Protein AF-A0A7W8NU45-F1 (afdb_monomer_lite)

Foldseek 3Di:
DDDDDDDDDDDDDDDDDDDDDDDDDDDDDDDDDDDDDDDDDDDDDDDDDDDPDDDDDDDDDDDDDDDDDDDDDDDDDDDDDDDPDDDDPDPDDVVVVVVPPPDDPDPPDDDPDDPDDDPPPPPDPDDDDDDDDDDDDPPDDPDPPPDPDPPPPDPDPQQPDLVNLVVLVVPLVCCVPQHLCVSCVVVVHHSVNVVVQADSSSDGDLLSVVVNCVVVVQDADDDALVNLVVLVVPVCCQVVLVWLSSSCVVNRHRSVNSVCAAPRSSDGDLVSVLRNCPVVPQADLDDDLVVLVVLVVPLVLQVVLVHLSSSSVVVRYRSVSSVQAAGRSSDGDLLSVLVNCVVVVQDADDPDLVNLVVLQVPLCQLVVLVWLSSSCVVRRHRSVRSVQAADRSSDGDPVVVVRNVVVVVVVVVVVPPD

Radius of gyration: 37.43 Å; chains: 1; bounding box: 98×94×105 Å

Sequence (418 aa):
MRLPPFSTLRYPGMACTPDQATSPSEEAFSSQISLAQNVQAVHSVPFIPFNMGGGEPWQFQPETRENPSDAFAGEWSAGFSTLAQRPPPPETPQVIRDALKGIPPSTFAQRPSSPETSSIIETALQGEQLLAMRKRSADHATNRMSMPPQAKLVKKSFIVGTDLLRKVEADPTLIQNIGLAEFARQEGVPKHSLREYVCTDGSLRKAGRDRIAEENGWRFAPIDADFLWKVKVNPELVRDADGLVDFAERENVKYETLRRYVTADGELRPAANDLLGKEDETLKTTVEDDLLREVKANPSLIPNAGGVAGFAIQRGYFYSVLNNYFNESGSLRKMARDRIAEKDGHRFAPVDTTFLRKVKANPGLVRDAGSLVRFAEKKNFKYATLRHYVNADGSLRPIGRNRITREDKTVTSEGSQV

Secondary structure (DSSP, 8-state):
-PPPPPPP-PPPPPP----------------------------PPPP----------------------S--------------PPPPPPPPPHHHHHHTTT--------PPPPP---S-SSSSS-----------------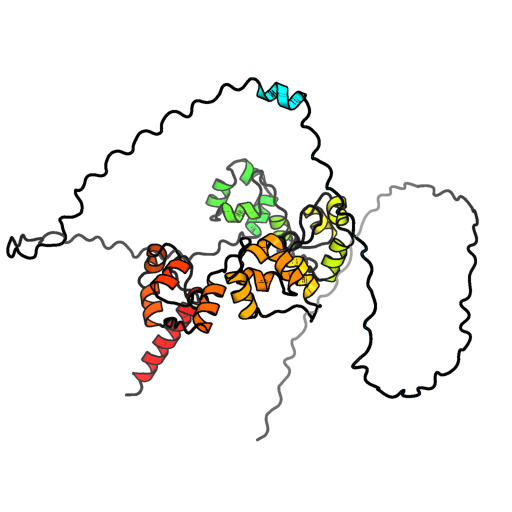----PPPPP----------HHHHHHHHH-THHHHHH-HHHHHHHTT--HHHHTTTB-TTSPBPHHHHHHHHHHTT--PBP--HHHHHHHHH-THHHHTTTSHHHHHHHTTB-HHHHTTTB-TTSPBPHHHHHHHGGG-TTSBSS--HHHHHHHHH-TTHHHHTTSHHHHHHHHTB-HHHHHTTB-TTSPBPHHHHHHHHHHTTPPPBP--HHHHHHHHH-THHHHHTSSHHHHHHHTTB-HHHHHHHB-TTSPBPHHHHHHHHHHHHHHHHHTT--

Structure (mmCIF, N/CA/C/O backbone):
data_AF-A0A7W8NU45-F1
#
_entry.id   AF-A0A7W8NU45-F1
#
loop_
_atom_site.group_PDB
_atom_site.id
_atom_site.type_symbol
_atom_site.label_atom_id
_atom_site.label_alt_id
_atom_site.label_comp_id
_atom_site.label_asym_id
_atom_site.label_entity_id
_atom_site.label_seq_id
_atom_site.pdbx_PDB_ins_code
_atom_site.Cartn_x
_atom_site.Cartn_y
_atom_site.Cartn_z
_atom_site.occupancy
_atom_site.B_iso_or_equiv
_atom_site.auth_seq_id
_atom_site.auth_comp_id
_atom_site.auth_asym_id
_atom_site.auth_atom_id
_atom_site.pdbx_PDB_model_num
ATOM 1 N N . MET A 1 1 ? -1.974 47.812 -27.713 1.00 48.28 1 MET A N 1
ATOM 2 C CA . MET A 1 1 ? -3.223 47.069 -27.438 1.00 48.28 1 MET A CA 1
ATOM 3 C C . MET A 1 1 ? -3.444 47.066 -25.933 1.00 48.28 1 MET A C 1
ATOM 5 O O . MET A 1 1 ? -2.620 46.514 -25.219 1.00 48.28 1 MET A O 1
ATOM 9 N N . ARG A 1 2 ? -4.455 47.801 -25.451 1.00 36.59 2 ARG A N 1
ATOM 10 C CA . ARG A 1 2 ? -4.790 47.948 -24.023 1.00 36.59 2 ARG A CA 1
ATOM 11 C C . ARG A 1 2 ? -5.829 46.890 -23.640 1.00 36.59 2 ARG A C 1
ATOM 13 O O . ARG A 1 2 ? -6.833 46.765 -24.334 1.00 36.59 2 ARG A O 1
ATOM 20 N N . LEU A 1 3 ? -5.575 46.156 -22.560 1.00 44.12 3 LEU A N 1
ATOM 21 C CA . LEU A 1 3 ? -6.531 45.234 -21.938 1.00 44.12 3 LEU A CA 1
ATOM 22 C C . LEU A 1 3 ? -7.543 46.016 -21.076 1.00 44.12 3 LEU A C 1
ATOM 24 O O . LEU A 1 3 ? -7.151 47.020 -20.474 1.00 44.12 3 LEU A O 1
ATOM 28 N N . PRO A 1 4 ? -8.813 45.581 -20.988 1.00 54.88 4 PRO A N 1
ATOM 29 C CA . PRO A 1 4 ? -9.800 46.196 -20.107 1.00 54.88 4 PRO A CA 1
ATOM 30 C C . PRO A 1 4 ? -9.705 45.659 -18.660 1.00 54.88 4 PRO A C 1
ATOM 32 O O . PRO A 1 4 ? -9.241 44.536 -18.450 1.00 54.88 4 PRO A O 1
ATOM 35 N N . PRO A 1 5 ? -10.150 46.442 -17.657 1.00 60.88 5 PRO A N 1
ATOM 36 C CA . PRO A 1 5 ? -10.135 46.046 -16.252 1.00 60.88 5 PRO A CA 1
ATOM 37 C C . PRO A 1 5 ? -11.330 45.156 -15.871 1.00 60.88 5 PRO A C 1
ATOM 39 O O . PRO A 1 5 ? -12.442 45.317 -16.373 1.00 60.88 5 PRO A O 1
ATOM 42 N N . PHE A 1 6 ? -11.084 44.235 -14.939 1.00 50.38 6 PHE A N 1
ATOM 43 C CA . PHE A 1 6 ? -12.075 43.339 -14.345 1.00 50.38 6 PHE A CA 1
ATOM 44 C C . PHE A 1 6 ? -13.055 44.098 -13.439 1.00 50.38 6 PHE A C 1
ATOM 46 O O . PHE A 1 6 ? -12.646 44.830 -12.539 1.00 50.38 6 PHE A O 1
ATOM 53 N N . SER A 1 7 ? -14.354 43.881 -13.654 1.00 46.81 7 SER A N 1
ATOM 54 C CA . SER A 1 7 ? -15.429 44.345 -12.774 1.00 46.81 7 SER A CA 1
ATOM 55 C C . SER A 1 7 ? -15.632 43.383 -11.600 1.00 46.81 7 SER A C 1
ATOM 57 O O . SER A 1 7 ? -15.796 42.178 -11.781 1.00 46.81 7 SER A O 1
ATOM 59 N N . THR A 1 8 ? -15.645 43.935 -10.391 1.00 44.69 8 THR A N 1
ATOM 60 C CA . THR A 1 8 ? -15.967 43.274 -9.124 1.00 44.69 8 THR A CA 1
ATOM 61 C C . THR A 1 8 ? -17.478 43.063 -8.990 1.00 44.69 8 THR A C 1
ATOM 63 O O . THR A 1 8 ? -18.251 44.019 -8.943 1.00 44.69 8 THR A O 1
ATOM 66 N N . LEU A 1 9 ? -17.908 41.803 -8.892 1.00 43.62 9 LEU A N 1
ATOM 67 C CA . LEU A 1 9 ? -19.278 41.420 -8.542 1.00 43.62 9 LEU A CA 1
ATOM 68 C C . LEU A 1 9 ? -19.479 41.528 -7.021 1.00 43.62 9 LEU A C 1
ATOM 70 O O . LEU A 1 9 ? -18.874 40.784 -6.251 1.00 43.62 9 LEU A O 1
ATOM 74 N N . ARG A 1 10 ? -20.338 42.464 -6.598 1.00 37.09 10 ARG A N 1
ATOM 75 C CA . ARG A 1 10 ? -20.897 42.548 -5.239 1.00 37.09 10 ARG A CA 1
ATOM 76 C C . ARG A 1 10 ? -22.027 41.525 -5.087 1.00 37.09 10 ARG A C 1
ATOM 78 O O . ARG A 1 10 ? -22.964 41.542 -5.878 1.00 37.09 10 ARG A O 1
ATOM 85 N N . TYR A 1 11 ? -21.973 40.705 -4.040 1.00 43.66 11 TYR A N 1
ATOM 86 C CA . TYR A 1 11 ? -23.124 39.947 -3.540 1.00 43.66 11 TYR A CA 1
ATOM 87 C C . TYR A 1 11 ? -23.875 40.779 -2.482 1.00 43.66 11 TYR A C 1
ATOM 89 O O . TYR A 1 11 ? -23.217 41.371 -1.623 1.00 43.66 11 TYR A O 1
ATOM 97 N N . PRO A 1 12 ? -25.219 40.854 -2.514 1.00 52.62 12 PRO A N 1
ATOM 98 C CA . PRO A 1 12 ? -26.004 41.497 -1.466 1.00 52.62 12 PRO A CA 1
ATOM 99 C C . PRO A 1 12 ? -26.218 40.559 -0.268 1.00 52.62 12 PRO A C 1
ATOM 101 O O . PRO A 1 12 ? -26.370 39.347 -0.420 1.00 52.62 12 PRO A O 1
ATOM 104 N N . GLY A 1 13 ? -26.194 41.153 0.926 1.00 34.06 13 GLY A N 1
ATOM 105 C CA . GLY A 1 13 ? -26.245 40.477 2.217 1.00 34.06 13 GLY A CA 1
ATOM 106 C C . GLY A 1 13 ? -27.619 39.934 2.610 1.00 34.06 13 GLY A C 1
ATOM 107 O O . GLY A 1 13 ? -28.658 40.467 2.226 1.00 34.06 13 GLY A O 1
ATOM 108 N N . MET A 1 14 ? -27.589 38.893 3.442 1.00 41.66 14 MET A N 1
ATOM 109 C CA . MET A 1 14 ? -28.716 38.467 4.263 1.00 41.66 14 MET A CA 1
ATOM 110 C C . MET A 1 14 ? -28.498 38.970 5.690 1.00 41.66 14 MET A C 1
ATOM 112 O O . MET A 1 14 ? -27.493 38.655 6.325 1.00 41.66 14 MET A O 1
ATOM 116 N N . ALA A 1 15 ? -29.442 39.780 6.159 1.00 36.62 15 ALA A N 1
ATOM 117 C CA . ALA A 1 15 ? -29.575 40.189 7.546 1.00 36.62 15 ALA A CA 1
ATOM 118 C C . ALA A 1 15 ? -30.437 39.154 8.285 1.00 36.62 15 ALA A C 1
ATOM 120 O O . ALA A 1 15 ? -31.536 38.844 7.829 1.00 36.62 15 ALA A O 1
ATOM 121 N N . CYS A 1 16 ? -29.956 38.656 9.425 1.00 39.44 16 CYS A N 1
ATOM 122 C CA . CYS A 1 16 ? -30.780 37.967 10.415 1.00 39.44 16 CYS A CA 1
ATOM 123 C C . CYS A 1 16 ? -30.910 38.876 11.641 1.00 39.44 16 CYS A C 1
ATOM 125 O O . CYS A 1 16 ? -29.912 39.294 12.227 1.00 39.44 16 CYS A O 1
ATOM 127 N N . THR A 1 17 ? -32.150 39.197 11.989 1.00 44.72 17 THR A N 1
ATOM 128 C CA . THR A 1 17 ? -32.566 39.888 13.213 1.00 44.72 17 THR A CA 1
ATOM 129 C C . THR A 1 17 ? -32.476 38.954 14.428 1.00 44.72 17 THR A C 1
ATOM 131 O O . THR A 1 17 ? -32.758 37.764 14.279 1.00 44.72 17 THR A O 1
ATOM 134 N N . PRO A 1 18 ? -32.136 39.458 15.629 1.00 48.19 18 PRO A N 1
ATOM 135 C CA . PRO A 1 18 ? -32.276 38.717 16.876 1.00 48.19 18 PRO A CA 1
ATOM 136 C C . PRO A 1 18 ? -33.656 38.986 17.486 1.00 48.19 18 PRO A C 1
ATOM 138 O O . PRO A 1 18 ? -34.088 40.137 17.517 1.00 48.19 18 PRO A O 1
ATOM 141 N N . ASP A 1 19 ? -34.317 37.954 18.008 1.00 41.25 19 ASP A N 1
ATOM 142 C CA . ASP A 1 19 ? -35.493 38.143 18.856 1.00 41.25 19 ASP A CA 1
ATOM 143 C C . ASP A 1 19 ? -35.374 37.371 20.171 1.00 41.25 19 ASP A C 1
ATOM 145 O O . ASP A 1 19 ? -34.700 36.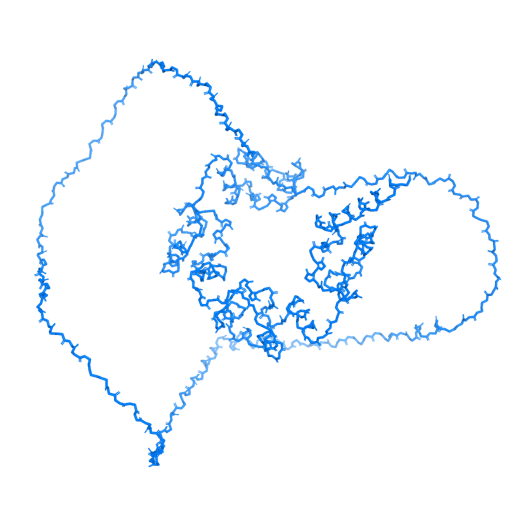342 20.270 1.00 41.25 19 ASP A O 1
ATOM 149 N N . GLN A 1 20 ? -35.954 37.986 21.195 1.00 38.53 20 GLN A N 1
ATOM 150 C CA . GLN A 1 20 ? -35.661 37.827 22.612 1.00 38.53 20 GLN A CA 1
ATOM 151 C C . GLN A 1 20 ? -36.369 36.648 23.304 1.00 38.53 20 GLN A C 1
ATOM 153 O O . GLN A 1 20 ? -37.479 36.266 22.962 1.00 38.53 20 GLN A O 1
ATOM 158 N N . ALA A 1 21 ? -35.702 36.193 24.372 1.00 41.22 21 ALA A N 1
ATOM 159 C CA . ALA A 1 21 ? -36.207 35.855 25.710 1.00 41.22 21 ALA A CA 1
ATOM 160 C C . ALA A 1 21 ? -37.445 34.957 25.888 1.00 41.22 21 ALA A C 1
ATOM 162 O O . ALA A 1 21 ? -38.572 35.370 25.641 1.00 41.22 21 ALA A O 1
ATOM 163 N N . THR A 1 22 ? -37.254 33.848 26.618 1.00 39.25 22 THR A N 1
ATOM 164 C CA . THR A 1 22 ? -38.053 33.548 27.826 1.00 39.25 22 THR A CA 1
ATOM 165 C C . THR A 1 22 ? -37.292 32.578 28.749 1.00 39.25 22 THR A C 1
ATOM 167 O O . THR A 1 22 ? -36.943 31.475 28.336 1.00 39.25 22 THR A O 1
ATOM 170 N N . SER A 1 23 ? -37.034 32.992 29.994 1.00 42.19 23 SER A N 1
ATOM 171 C CA . SER A 1 23 ? -36.731 32.111 31.144 1.00 42.19 23 SER A CA 1
ATOM 172 C C . SER A 1 23 ? -38.048 31.559 31.722 1.00 42.19 23 SER A C 1
ATOM 174 O O . SER A 1 23 ? -39.087 32.181 31.482 1.00 42.19 23 SER A O 1
ATOM 176 N N . PRO A 1 24 ? -38.058 30.467 32.518 1.00 57.38 24 PRO A N 1
ATOM 177 C CA . PRO A 1 24 ? -37.909 30.645 33.975 1.00 57.38 24 PRO A CA 1
ATOM 178 C C . PRO A 1 24 ? -37.302 29.456 34.767 1.00 57.38 24 PRO A C 1
ATOM 180 O O . PRO A 1 24 ? -37.051 28.381 34.226 1.00 57.38 24 PRO A O 1
ATOM 183 N N . SER A 1 25 ? -37.175 29.701 36.085 1.00 36.50 25 SER A N 1
ATOM 184 C CA . SER A 1 25 ? -37.058 28.791 37.254 1.00 36.50 25 SER A CA 1
ATOM 185 C C . SER A 1 25 ? -35.743 28.013 37.401 1.00 36.50 25 SER A C 1
ATOM 187 O O . SER A 1 25 ? -35.477 27.095 36.638 1.00 36.50 25 SER A O 1
ATOM 189 N N . GLU A 1 26 ? -34.799 28.412 38.265 1.00 41.06 26 GLU A N 1
ATOM 190 C CA . GLU A 1 26 ? -34.818 28.363 39.749 1.00 41.06 26 GLU A CA 1
ATOM 191 C C . GLU A 1 26 ? -35.263 27.011 40.316 1.00 41.06 26 GLU A C 1
ATOM 193 O O . GLU A 1 26 ? -36.438 26.825 40.597 1.00 41.06 26 GLU A O 1
ATOM 198 N N . GLU A 1 27 ? -34.301 26.124 40.582 1.00 40.44 27 GLU A N 1
ATOM 199 C CA . GLU A 1 27 ? -34.315 25.286 41.783 1.00 40.44 27 GLU A CA 1
ATOM 200 C C . GLU A 1 27 ? -32.888 25.144 42.326 1.00 40.44 27 GLU A C 1
ATOM 202 O O . GLU A 1 27 ? -31.924 24.860 41.612 1.00 40.44 27 GLU A O 1
ATOM 207 N N . ALA A 1 28 ? -32.770 25.439 43.614 1.00 48.16 28 ALA A N 1
ATOM 208 C CA . ALA A 1 28 ? -31.546 25.491 44.381 1.00 48.16 28 ALA A CA 1
ATOM 209 C C . ALA A 1 28 ? -31.158 24.100 44.889 1.00 48.16 28 ALA A C 1
ATOM 211 O O . ALA A 1 28 ? -31.977 23.443 45.517 1.00 48.16 28 ALA A O 1
ATOM 212 N N . PHE A 1 29 ? -29.885 23.721 44.765 1.00 41.38 29 PHE A N 1
ATOM 213 C CA . PHE A 1 29 ? -29.253 22.831 45.739 1.00 41.38 29 PHE A CA 1
ATOM 214 C C . PHE A 1 29 ? -27.836 23.306 46.048 1.00 41.38 29 PHE A C 1
ATOM 216 O O . PHE A 1 29 ? -26.900 23.198 45.261 1.00 41.38 29 PHE A O 1
ATOM 223 N N . SER A 1 30 ? -27.736 23.879 47.243 1.00 43.19 30 SER A N 1
ATOM 224 C CA . SER A 1 30 ? -26.516 24.250 47.938 1.00 43.19 30 SER A CA 1
ATOM 225 C C . SER A 1 30 ? -25.817 22.985 48.435 1.00 43.19 30 SER A C 1
ATOM 227 O O . SER A 1 30 ? -26.434 22.136 49.078 1.00 43.19 30 SER A O 1
ATOM 229 N N . SER A 1 31 ? -24.522 22.851 48.168 1.00 41.47 31 SER A N 1
ATOM 230 C CA . SER A 1 31 ? -23.644 21.958 48.922 1.00 41.47 31 SER A CA 1
ATOM 231 C C . SER A 1 31 ? -22.291 22.633 49.080 1.00 41.47 31 SER A C 1
ATOM 233 O O . SER A 1 31 ? -21.489 22.729 48.155 1.00 41.47 31 SER A O 1
ATOM 235 N N . GLN A 1 32 ? -22.102 23.159 50.287 1.00 44.09 32 GLN A N 1
ATOM 236 C CA . GLN A 1 32 ? -20.844 23.637 50.831 1.00 44.09 32 GLN A CA 1
ATOM 237 C C . GLN A 1 32 ? -19.823 22.494 50.846 1.00 44.09 32 GLN A C 1
ATOM 239 O O . GLN A 1 32 ? -20.081 21.443 51.429 1.00 44.09 32 GLN A O 1
ATOM 244 N N . ILE A 1 33 ? -18.638 22.729 50.285 1.00 40.97 33 ILE A N 1
ATOM 245 C CA . ILE A 1 33 ? -17.432 21.983 50.648 1.00 40.97 33 ILE A CA 1
ATOM 246 C C . ILE A 1 33 ? -16.425 22.998 51.178 1.00 40.97 33 ILE A C 1
ATOM 248 O O . ILE A 1 33 ? -15.961 23.889 50.469 1.00 40.97 33 ILE A O 1
ATOM 252 N N . SER A 1 34 ? -16.153 22.866 52.471 1.00 42.12 34 SER A N 1
ATOM 253 C CA . SER A 1 34 ? -15.184 23.628 53.245 1.00 42.12 34 SER A CA 1
ATOM 254 C C . SER A 1 34 ? -13.765 23.392 52.727 1.00 42.12 34 SER A C 1
ATOM 256 O O . SER A 1 34 ? -13.286 22.260 52.749 1.00 42.12 34 SER A O 1
ATOM 258 N N . LEU A 1 35 ? -13.064 24.459 52.334 1.00 38.31 35 LEU A N 1
ATOM 259 C CA . LEU A 1 35 ? -11.616 24.429 52.139 1.00 38.31 35 LEU A CA 1
ATOM 260 C C . LEU A 1 35 ? -10.954 25.052 53.372 1.00 38.31 35 LEU A C 1
ATOM 262 O O . LEU A 1 35 ? -10.931 26.271 53.542 1.00 38.31 35 LEU A O 1
ATOM 266 N N . ALA A 1 36 ? -10.473 24.191 54.266 1.00 42.41 36 ALA A N 1
ATOM 267 C CA . ALA A 1 36 ? -9.673 24.600 55.406 1.00 42.41 36 ALA A CA 1
ATOM 268 C C . ALA A 1 36 ? -8.255 24.963 54.948 1.00 42.41 36 ALA A C 1
ATOM 270 O O . ALA A 1 36 ? -7.596 24.224 54.217 1.00 42.41 36 ALA A O 1
ATOM 271 N N . GLN A 1 37 ? -7.812 26.122 55.421 1.00 44.72 37 GLN A N 1
ATOM 272 C CA . GLN A 1 37 ? -6.437 26.592 55.410 1.00 44.72 37 GLN A CA 1
ATOM 273 C C . GLN A 1 37 ? -5.532 25.606 56.158 1.00 44.72 37 GLN A C 1
ATOM 275 O O . GLN A 1 37 ? -5.869 25.179 57.262 1.00 44.72 37 GLN A O 1
ATOM 280 N N . ASN A 1 38 ? -4.338 25.337 55.628 1.00 40.38 38 ASN A N 1
ATOM 281 C CA . ASN A 1 38 ? -3.194 25.119 56.502 1.00 40.38 38 ASN A CA 1
ATOM 282 C C . ASN A 1 38 ? -1.889 25.629 55.883 1.00 40.38 38 ASN A C 1
ATOM 284 O O . ASN A 1 38 ? -1.705 25.673 54.669 1.00 40.38 38 ASN A O 1
ATOM 288 N N . VAL A 1 39 ? -1.045 26.097 56.787 1.00 40.66 39 VAL A N 1
ATOM 289 C CA . VAL A 1 39 ? -0.001 27.107 56.656 1.00 40.66 39 VAL A CA 1
ATOM 290 C C . VAL A 1 39 ? 1.393 26.456 56.586 1.00 40.66 39 VAL A C 1
ATOM 292 O O . VAL A 1 39 ? 1.645 25.473 57.266 1.00 40.66 39 VAL A O 1
ATOM 295 N N . GLN A 1 40 ? 2.267 27.057 55.764 1.00 40.34 40 GLN A N 1
ATOM 296 C CA . GLN A 1 40 ? 3.745 27.169 55.817 1.00 40.34 40 GLN A CA 1
ATOM 297 C C . GLN A 1 40 ? 4.657 25.968 56.165 1.00 40.34 40 GLN A C 1
ATOM 299 O O . GLN A 1 40 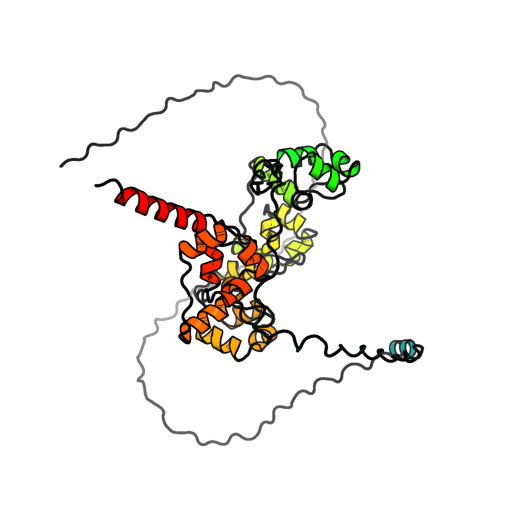? 4.648 25.458 57.277 1.00 40.34 40 GLN A O 1
ATOM 304 N N . ALA A 1 41 ? 5.637 25.733 55.279 1.00 36.72 41 ALA A N 1
ATOM 305 C CA . ALA A 1 41 ? 7.081 25.617 55.582 1.00 36.72 41 ALA A CA 1
ATOM 306 C C . ALA A 1 41 ? 7.864 25.714 54.247 1.00 36.72 41 ALA A C 1
ATOM 308 O O . ALA A 1 41 ? 7.753 24.842 53.396 1.00 36.72 41 ALA A O 1
ATOM 309 N N . VAL A 1 42 ? 8.373 26.888 53.855 1.00 45.06 42 VAL A N 1
ATOM 310 C CA . VAL A 1 42 ? 9.781 27.336 53.965 1.00 45.06 42 VAL A CA 1
ATOM 311 C C . VAL A 1 42 ? 10.825 26.269 53.598 1.00 45.06 42 VAL A C 1
ATOM 313 O O . VAL A 1 42 ? 11.245 25.511 54.459 1.00 45.06 42 VAL A O 1
ATOM 316 N N . HIS A 1 43 ? 11.336 26.311 52.362 1.00 42.34 43 HIS A N 1
ATOM 317 C CA . HIS A 1 43 ? 12.738 26.002 52.053 1.00 42.34 43 HIS A CA 1
ATOM 318 C C . HIS A 1 43 ? 13.222 26.888 50.897 1.00 42.34 43 HIS A C 1
ATOM 320 O O . HIS A 1 43 ? 12.769 26.779 49.760 1.00 42.34 43 HIS A O 1
ATOM 326 N N . SER A 1 44 ? 14.132 27.800 51.234 1.00 39.50 44 SER A N 1
ATOM 327 C CA . SER A 1 44 ? 14.851 28.687 50.324 1.00 39.50 44 SER A CA 1
ATOM 328 C C . SER A 1 44 ? 15.861 27.902 49.483 1.00 39.50 44 SER A C 1
ATOM 330 O O . SER A 1 44 ? 16.679 27.166 50.032 1.00 39.50 44 SER A O 1
ATOM 332 N N . VAL A 1 45 ? 15.847 28.107 48.166 1.00 48.62 45 VAL A N 1
ATOM 333 C CA . VAL A 1 45 ? 16.898 27.657 47.239 1.00 48.62 45 VAL A CA 1
ATOM 334 C C . VAL A 1 45 ? 17.799 28.860 46.925 1.00 48.62 45 VAL A C 1
ATOM 336 O O . VAL A 1 45 ? 17.268 29.938 46.647 1.00 48.62 45 VAL A O 1
ATOM 339 N N . PRO A 1 46 ? 19.137 28.734 46.986 1.00 48.28 46 PRO A N 1
ATOM 340 C CA . PRO A 1 46 ? 20.033 29.850 46.721 1.00 48.28 46 PRO A CA 1
ATOM 341 C C . PRO A 1 46 ? 20.088 30.181 45.225 1.00 48.28 46 PRO A C 1
ATOM 343 O O . PRO A 1 46 ? 20.296 29.321 44.371 1.00 48.28 46 PRO A O 1
ATOM 346 N N . PHE A 1 47 ? 19.928 31.467 44.935 1.00 44.31 47 PHE A N 1
ATOM 347 C CA . PHE A 1 47 ? 20.159 32.087 43.638 1.00 44.31 47 PHE A CA 1
ATOM 348 C C . PHE A 1 47 ? 21.672 32.208 43.399 1.00 44.31 47 PHE A C 1
ATOM 350 O O . PHE A 1 47 ? 22.365 32.885 44.157 1.00 44.31 47 PHE A O 1
ATOM 357 N N . ILE A 1 48 ? 22.187 31.547 42.359 1.00 47.44 48 ILE A N 1
ATOM 358 C CA . ILE A 1 48 ? 23.575 31.684 41.893 1.00 47.44 48 ILE A CA 1
ATOM 359 C C . ILE A 1 48 ? 23.568 32.664 40.709 1.00 47.44 48 ILE A C 1
ATOM 361 O O . ILE A 1 48 ? 23.050 32.308 39.649 1.00 47.44 48 ILE A O 1
ATOM 365 N N . PRO A 1 49 ? 24.114 33.887 40.837 1.00 51.91 49 PRO A N 1
ATOM 366 C CA . PRO A 1 49 ? 24.255 34.782 39.698 1.00 51.91 49 PRO A CA 1
ATOM 367 C C . PRO A 1 49 ? 25.411 34.323 38.799 1.00 51.91 49 PRO A C 1
ATOM 369 O O . PRO A 1 49 ? 26.555 34.202 39.238 1.00 51.91 49 PRO A O 1
ATOM 372 N N . PHE A 1 50 ? 25.109 34.092 37.520 1.00 42.41 50 PHE A N 1
ATOM 373 C CA . PHE A 1 50 ? 26.118 33.893 36.483 1.00 42.41 50 PHE A CA 1
ATOM 374 C C . PHE A 1 50 ? 26.802 35.230 36.173 1.00 42.41 50 PHE A C 1
ATOM 376 O O . PHE A 1 50 ? 26.180 36.180 35.699 1.00 42.41 50 PHE A O 1
ATOM 383 N N . ASN A 1 51 ? 28.095 35.287 36.476 1.00 48.19 51 ASN A N 1
ATOM 384 C CA . ASN A 1 51 ? 28.979 36.415 36.229 1.00 48.19 51 ASN A CA 1
ATOM 385 C C . ASN A 1 51 ? 29.482 36.357 34.774 1.00 48.19 51 ASN A C 1
ATOM 387 O O . ASN A 1 51 ? 30.276 35.484 34.431 1.00 48.19 51 ASN A O 1
ATOM 391 N N . MET A 1 52 ? 29.014 37.265 33.915 1.00 48.31 52 MET A N 1
ATOM 392 C CA . MET A 1 52 ? 29.563 37.482 32.568 1.00 48.31 52 MET A CA 1
ATOM 393 C C . MET A 1 52 ? 30.748 38.450 32.675 1.00 48.31 52 MET A C 1
ATOM 395 O O . MET A 1 52 ? 30.622 39.647 32.426 1.00 48.31 52 MET A O 1
ATOM 399 N N . GLY A 1 53 ? 31.891 37.919 33.115 1.00 41.28 53 GLY A N 1
ATOM 400 C CA . GLY A 1 53 ? 33.178 38.611 33.117 1.00 41.28 53 GLY A CA 1
ATOM 401 C C . GLY A 1 53 ? 33.898 38.421 31.783 1.00 41.28 53 GLY A C 1
ATOM 402 O O . GLY A 1 53 ? 34.018 37.298 31.299 1.00 41.28 53 GLY A O 1
ATOM 403 N N . GLY A 1 54 ? 34.343 39.531 31.195 1.00 48.19 54 GLY A N 1
ATOM 404 C CA . GLY A 1 54 ? 35.007 39.590 29.896 1.00 48.19 54 GLY A CA 1
ATOM 405 C C . GLY A 1 54 ? 36.294 38.768 29.796 1.00 48.19 54 GLY A C 1
ATOM 406 O O . GLY A 1 54 ? 37.059 38.648 30.750 1.00 48.19 54 GLY A O 1
ATOM 407 N N . GLY A 1 55 ? 36.522 38.248 28.592 1.00 37.31 55 GLY A N 1
ATOM 408 C CA . GLY A 1 55 ? 37.744 37.585 28.155 1.00 37.31 55 GLY A CA 1
ATOM 409 C C . GLY A 1 55 ? 38.045 37.986 26.711 1.00 37.31 55 GLY A C 1
ATOM 410 O O . GLY A 1 55 ? 37.139 38.128 25.894 1.00 37.31 55 GLY A O 1
ATOM 411 N N . GLU A 1 56 ? 39.320 38.242 26.468 1.00 43.34 56 GLU A N 1
ATOM 412 C CA . GLU A 1 56 ? 39.950 38.986 25.377 1.00 43.34 56 GLU A CA 1
ATOM 413 C C . GLU A 1 56 ? 39.778 38.429 23.944 1.00 43.34 56 GLU A C 1
ATOM 415 O O . GLU A 1 56 ? 39.448 37.257 23.748 1.00 43.34 56 GLU A O 1
ATOM 420 N N . PRO A 1 57 ? 40.033 39.268 22.916 1.00 49.62 57 PRO A N 1
ATOM 421 C CA . PRO A 1 57 ? 39.959 38.877 21.511 1.00 49.62 57 PRO A CA 1
ATOM 422 C C . PRO A 1 57 ? 41.150 38.004 21.085 1.00 49.62 57 PRO A C 1
ATOM 424 O O . PRO A 1 57 ? 42.299 38.444 21.076 1.00 49.62 57 PRO A O 1
ATOM 427 N N . TRP A 1 58 ? 40.860 36.779 20.645 1.00 47.44 58 TRP A N 1
ATOM 428 C CA . TRP A 1 58 ? 41.833 35.895 20.004 1.00 47.44 58 TRP A CA 1
ATOM 429 C C . TRP A 1 58 ? 42.267 36.454 18.644 1.00 47.44 58 TRP A C 1
ATOM 431 O O . TRP A 1 58 ? 41.471 36.563 17.709 1.00 47.44 58 TRP A O 1
ATOM 441 N N . GLN A 1 59 ? 43.552 36.796 18.537 1.00 41.22 59 GLN A N 1
ATOM 442 C CA . GLN A 1 59 ? 44.219 37.077 17.271 1.00 41.22 59 GLN A CA 1
ATOM 443 C C . GLN A 1 59 ? 44.462 35.768 16.510 1.00 41.22 59 GLN A C 1
ATOM 445 O O . GLN A 1 59 ? 45.097 34.847 17.016 1.00 41.22 59 GLN A O 1
ATOM 450 N N . PHE A 1 60 ? 43.972 35.711 15.274 1.00 40.25 60 PHE A N 1
ATOM 451 C CA . PHE A 1 60 ? 44.318 34.680 14.299 1.00 40.25 60 PHE A CA 1
ATOM 452 C C . PHE A 1 60 ? 45.736 34.937 13.764 1.00 40.25 60 PHE A C 1
ATOM 454 O O . PHE A 1 60 ? 45.972 35.957 13.116 1.00 40.25 60 PHE A O 1
ATOM 461 N N . GLN A 1 61 ? 46.655 33.994 13.975 1.00 41.09 61 GLN A N 1
ATOM 462 C CA . GLN A 1 61 ? 47.859 33.847 13.152 1.00 41.09 61 GLN A CA 1
ATOM 463 C C . GLN A 1 61 ? 47.707 32.606 12.257 1.00 41.09 61 GLN A C 1
ATOM 465 O O . GLN A 1 61 ? 47.288 31.558 12.750 1.00 41.09 61 GLN A O 1
ATOM 470 N N . PRO A 1 62 ? 48.003 32.694 10.948 1.00 49.56 62 PRO A N 1
ATOM 471 C CA . PRO A 1 62 ? 47.986 31.538 10.064 1.00 49.56 62 PRO A CA 1
ATOM 472 C C . PRO A 1 62 ? 49.318 30.787 10.164 1.00 49.56 62 PRO A C 1
ATOM 474 O O . PRO A 1 62 ? 50.342 31.274 9.689 1.00 49.56 62 PRO A O 1
ATOM 477 N N . GLU A 1 63 ? 49.302 29.593 10.755 1.00 37.81 63 GLU A N 1
ATOM 478 C CA . GLU A 1 63 ? 50.440 28.679 10.681 1.00 37.81 63 GLU A CA 1
ATOM 479 C C . GLU A 1 63 ? 50.458 27.905 9.359 1.00 37.81 63 GLU A C 1
ATOM 481 O O . GLU A 1 63 ? 49.457 27.410 8.832 1.00 37.81 63 GLU A O 1
ATOM 486 N N . THR A 1 64 ? 51.669 27.873 8.825 1.00 37.69 64 THR A N 1
ATOM 487 C CA . THR A 1 64 ? 52.168 27.260 7.607 1.00 37.69 64 THR A CA 1
ATOM 488 C C . THR A 1 64 ? 51.880 25.764 7.531 1.00 37.69 64 THR A C 1
ATOM 490 O O . THR A 1 64 ? 52.115 24.996 8.458 1.00 37.69 64 THR A O 1
ATOM 493 N N . ARG A 1 65 ? 51.402 25.345 6.360 1.00 40.00 65 ARG A N 1
ATOM 494 C CA . ARG A 1 65 ? 51.137 23.958 5.988 1.00 40.00 65 ARG A CA 1
ATOM 495 C C . ARG A 1 65 ? 52.449 23.294 5.564 1.00 40.00 65 ARG A C 1
ATOM 497 O O . ARG A 1 65 ? 52.864 23.468 4.421 1.00 40.00 65 ARG A O 1
ATOM 504 N N . GLU A 1 66 ? 53.072 22.531 6.455 1.00 35.91 66 GLU A N 1
ATOM 505 C CA . GLU A 1 66 ? 54.167 21.619 6.105 1.00 35.91 66 GLU A CA 1
ATOM 506 C C . GLU A 1 66 ? 53.693 20.158 6.099 1.00 35.91 66 GLU A C 1
ATOM 508 O O . GLU A 1 66 ? 52.972 19.692 6.982 1.00 35.91 66 GLU A O 1
ATOM 513 N N . ASN A 1 67 ? 54.069 19.460 5.026 1.00 50.75 67 ASN A N 1
ATOM 514 C CA . ASN A 1 67 ? 53.912 18.024 4.808 1.00 50.75 67 ASN A CA 1
ATOM 515 C C . ASN A 1 67 ? 54.686 17.211 5.854 1.00 50.75 67 ASN A C 1
ATOM 517 O O . ASN A 1 67 ? 55.842 17.534 6.117 1.00 50.75 67 ASN A O 1
ATOM 521 N N . PRO A 1 68 ? 54.165 16.037 6.245 1.00 49.88 68 PRO A N 1
ATOM 522 C CA . PRO A 1 68 ? 55.030 14.926 6.604 1.00 49.88 68 PRO A CA 1
ATOM 523 C C . PRO A 1 68 ? 54.706 13.704 5.739 1.00 49.88 68 PRO A C 1
ATOM 525 O O . PRO A 1 68 ? 53.744 12.973 5.967 1.00 49.88 68 PRO A O 1
ATOM 528 N N . SER A 1 69 ? 55.536 13.498 4.719 1.00 42.19 69 SER A N 1
ATOM 529 C CA . SER A 1 69 ? 55.873 12.158 4.237 1.00 42.19 69 SER A CA 1
ATOM 530 C C . SER A 1 69 ? 57.169 11.766 4.945 1.00 42.19 69 SER A C 1
ATOM 532 O O . SER A 1 69 ? 58.056 12.604 5.066 1.00 42.19 69 SER A O 1
ATOM 534 N N . ASP A 1 70 ? 57.246 10.519 5.398 1.00 43.78 70 ASP A N 1
ATOM 535 C CA . ASP A 1 70 ? 58.421 9.863 5.986 1.00 43.78 70 ASP A CA 1
ATOM 536 C C . ASP A 1 70 ? 58.820 10.264 7.413 1.00 43.78 70 ASP A C 1
ATOM 538 O O . ASP A 1 70 ? 59.625 11.158 7.640 1.00 43.78 70 ASP A O 1
ATOM 542 N N . ALA A 1 71 ? 58.315 9.497 8.382 1.00 43.16 71 ALA A N 1
ATOM 543 C CA . ALA A 1 71 ? 59.117 8.824 9.412 1.00 43.16 71 ALA A CA 1
ATOM 544 C C . ALA A 1 71 ? 58.173 8.230 10.462 1.00 43.16 71 ALA A C 1
ATOM 546 O O . ALA A 1 71 ? 57.462 8.975 11.115 1.00 43.16 71 ALA A O 1
ATOM 547 N N . PHE A 1 72 ? 58.158 6.905 10.614 1.00 39.22 72 PHE A N 1
ATOM 548 C CA . PHE A 1 72 ? 58.230 6.216 11.912 1.00 39.22 72 PHE A CA 1
ATOM 549 C C . PHE A 1 72 ? 58.204 4.702 11.667 1.00 39.22 72 PHE A C 1
ATOM 551 O O . PHE A 1 72 ? 57.159 4.059 11.600 1.00 39.22 72 PHE A O 1
ATOM 558 N N . ALA A 1 73 ? 59.404 4.139 11.529 1.00 46.06 73 ALA A N 1
ATOM 559 C CA . ALA A 1 73 ? 59.673 2.778 11.958 1.00 46.06 73 ALA A CA 1
ATOM 560 C C . ALA A 1 73 ? 59.787 2.817 13.489 1.00 46.06 73 ALA A C 1
ATOM 562 O O . ALA A 1 73 ? 60.622 3.541 14.028 1.00 46.06 73 ALA A O 1
ATOM 563 N N . GLY A 1 74 ? 58.916 2.089 14.179 1.00 34.84 74 GLY A N 1
ATOM 564 C CA . GLY A 1 74 ? 58.892 2.025 15.635 1.00 34.84 74 GLY A CA 1
ATOM 565 C C . GLY A 1 74 ? 57.960 0.916 16.096 1.00 34.84 74 GLY A C 1
ATOM 566 O O . GLY A 1 74 ? 56.750 1.003 15.922 1.00 34.84 74 GLY A O 1
ATOM 567 N N . GLU A 1 75 ? 58.582 -0.142 16.603 1.00 43.81 75 GLU A N 1
ATOM 568 C CA . GLU A 1 75 ? 58.059 -1.294 17.338 1.00 43.81 75 GLU A CA 1
ATOM 569 C C . GLU A 1 75 ? 56.656 -1.135 17.951 1.00 43.81 75 GLU A C 1
ATOM 571 O O . GLU A 1 75 ? 56.442 -0.349 18.872 1.00 43.81 75 GLU A O 1
ATOM 576 N N . TRP A 1 76 ? 55.722 -1.987 17.517 1.00 39.66 76 TRP A N 1
ATOM 577 C CA . TRP A 1 76 ? 54.519 -2.310 18.284 1.00 39.66 76 TRP A CA 1
ATOM 578 C C . TRP A 1 76 ? 54.645 -3.736 18.809 1.00 39.66 76 TRP A C 1
ATOM 580 O O . TRP A 1 76 ? 54.440 -4.718 18.094 1.00 39.66 76 TRP A O 1
ATOM 590 N N . SER A 1 77 ? 55.017 -3.818 20.083 1.00 38.06 77 SER A N 1
ATOM 591 C CA . SER A 1 77 ? 54.934 -5.021 20.901 1.00 38.06 77 SER A CA 1
ATOM 592 C C . SER A 1 77 ? 53.496 -5.528 20.988 1.00 38.06 77 SER A C 1
ATOM 594 O O . SER A 1 77 ? 52.537 -4.768 21.112 1.00 38.06 77 SER A O 1
ATOM 596 N N . ALA A 1 78 ? 53.377 -6.851 20.934 1.00 44.81 78 ALA A N 1
ATOM 597 C CA . ALA A 1 78 ? 52.143 -7.610 20.982 1.00 44.81 78 ALA A CA 1
ATOM 598 C C . ALA A 1 78 ? 51.305 -7.320 22.241 1.00 44.81 78 ALA A C 1
ATOM 600 O O . ALA A 1 78 ? 51.708 -7.632 23.359 1.00 44.81 78 ALA A O 1
ATOM 601 N N . GLY A 1 79 ? 50.089 -6.814 22.033 1.00 35.19 79 GLY A N 1
ATOM 602 C CA . GLY A 1 79 ? 48.987 -6.872 22.990 1.00 35.19 79 GLY A CA 1
ATOM 603 C C . GLY A 1 79 ? 47.881 -7.756 22.424 1.00 35.19 79 GLY A C 1
ATOM 604 O O . GLY A 1 79 ? 46.998 -7.275 21.717 1.00 35.19 79 GLY A O 1
ATOM 605 N N . PHE A 1 80 ? 47.945 -9.062 22.692 1.00 37.28 80 PHE A N 1
ATOM 606 C CA . PHE A 1 80 ? 46.862 -9.993 22.377 1.00 37.28 80 PHE A CA 1
ATOM 607 C C . PHE A 1 80 ? 45.603 -9.580 23.150 1.00 37.28 80 PHE A C 1
ATOM 609 O O . PHE A 1 80 ? 45.546 -9.700 24.371 1.00 37.28 80 PHE A O 1
ATOM 616 N N . SER A 1 81 ? 44.587 -9.099 22.432 1.00 43.28 81 SER A N 1
ATOM 617 C CA . SER A 1 81 ? 43.243 -8.937 22.980 1.00 43.28 81 SER A CA 1
ATOM 618 C C . SER A 1 81 ? 42.630 -10.314 23.202 1.00 43.28 81 SER A C 1
ATOM 620 O O . SER A 1 81 ? 42.381 -11.072 22.263 1.00 43.28 81 SER A O 1
ATOM 622 N N . THR A 1 82 ? 42.412 -10.633 24.470 1.00 41.84 82 THR A N 1
ATOM 623 C CA . THR A 1 82 ? 41.714 -11.816 24.953 1.00 41.84 82 THR A CA 1
ATOM 624 C C . THR A 1 82 ? 40.309 -11.856 24.350 1.00 41.84 82 THR A C 1
ATOM 626 O O . THR A 1 82 ? 39.449 -11.042 24.681 1.00 41.84 82 THR A O 1
ATOM 629 N N . LEU A 1 83 ? 40.077 -12.810 23.448 1.00 40.50 83 LEU A N 1
ATOM 630 C CA . LEU A 1 83 ? 38.746 -13.225 23.012 1.00 40.50 83 LEU A CA 1
ATOM 631 C C . LEU A 1 83 ? 37.941 -13.619 24.255 1.00 40.50 83 LEU A C 1
ATOM 633 O O . LEU A 1 83 ? 38.188 -14.664 24.855 1.00 40.50 83 LEU A O 1
ATOM 637 N N . ALA A 1 84 ? 36.987 -12.776 24.647 1.00 44.03 84 ALA A N 1
ATOM 638 C CA . ALA A 1 84 ? 35.999 -13.120 25.654 1.00 44.03 84 ALA A CA 1
ATOM 639 C C . ALA A 1 84 ? 35.198 -14.331 25.148 1.00 44.03 84 ALA A C 1
ATOM 641 O O . ALA A 1 84 ? 34.356 -14.219 24.254 1.00 44.03 84 ALA A O 1
ATOM 642 N N . GLN A 1 85 ? 35.513 -15.508 25.693 1.00 53.25 85 GLN A N 1
ATOM 643 C CA . GLN A 1 85 ? 34.749 -16.730 25.494 1.00 53.25 85 GLN A CA 1
ATOM 644 C C . GLN A 1 85 ? 33.303 -16.476 25.912 1.00 53.25 85 GLN A C 1
ATOM 646 O O . GLN A 1 85 ? 33.007 -16.145 27.060 1.00 53.25 85 GLN A O 1
ATOM 651 N N . ARG A 1 86 ? 32.396 -16.643 24.952 1.00 53.47 86 ARG A N 1
ATOM 652 C CA . ARG A 1 86 ? 30.961 -16.678 25.206 1.00 53.47 86 ARG A CA 1
ATOM 653 C C . ARG A 1 86 ? 30.690 -17.821 26.198 1.00 53.47 86 ARG A C 1
ATOM 655 O O . ARG A 1 86 ? 31.152 -18.934 25.933 1.00 53.47 86 ARG A O 1
ATOM 662 N N . PRO A 1 87 ? 29.981 -17.583 27.315 1.00 71.19 87 PRO A N 1
ATOM 663 C CA . PRO A 1 87 ? 29.667 -18.647 28.256 1.00 71.19 87 PRO A CA 1
ATOM 664 C C . PRO A 1 87 ? 28.867 -19.752 27.546 1.00 71.19 87 PRO A C 1
ATOM 666 O O . PRO A 1 87 ? 28.044 -19.442 26.673 1.00 71.19 87 PRO A O 1
ATOM 669 N N . PRO A 1 88 ? 29.114 -21.032 27.874 1.00 77.38 88 PRO A N 1
ATOM 670 C CA . PRO A 1 88 ? 28.344 -22.133 27.319 1.00 77.38 88 PRO A CA 1
ATOM 671 C C . PRO A 1 88 ? 26.860 -21.970 27.685 1.00 77.38 88 PRO A C 1
ATOM 673 O O . PRO A 1 88 ? 26.542 -21.433 28.750 1.00 77.38 88 PRO A O 1
ATOM 676 N N . PRO A 1 89 ? 25.940 -22.398 26.803 1.00 73.44 89 PRO A N 1
ATOM 677 C CA . PRO A 1 89 ? 24.514 -22.322 27.081 1.00 73.44 89 PRO A CA 1
ATOM 678 C C . PRO A 1 89 ? 24.179 -23.106 28.361 1.00 73.44 89 PRO A C 1
ATOM 680 O O . PRO A 1 89 ? 24.789 -24.150 28.609 1.00 73.44 89 PRO A O 1
ATOM 683 N N . PRO A 1 90 ? 23.220 -22.623 29.171 1.00 77.19 90 PRO A N 1
ATOM 684 C CA . PRO A 1 90 ? 22.821 -23.298 30.398 1.00 77.19 90 PRO A CA 1
ATOM 685 C C . PRO A 1 90 ? 22.330 -24.713 30.087 1.00 77.19 90 PRO A C 1
ATOM 687 O O . PRO A 1 90 ? 21.589 -24.934 29.125 1.00 77.19 90 PRO A O 1
ATOM 690 N N . GLU A 1 91 ? 22.755 -25.678 30.902 1.00 74.56 91 GLU A N 1
ATOM 691 C CA . GLU A 1 91 ? 22.308 -27.058 30.769 1.00 74.56 91 GLU A CA 1
ATOM 692 C C . GLU A 1 91 ? 20.784 -27.141 30.874 1.00 74.56 91 GLU A C 1
ATOM 694 O O . GLU A 1 91 ? 20.162 -26.610 31.794 1.00 74.56 91 GLU A O 1
ATOM 699 N N . THR A 1 92 ? 20.181 -27.843 29.917 1.00 75.94 92 THR A N 1
ATOM 700 C CA . THR A 1 92 ? 18.742 -28.109 29.903 1.00 75.94 92 THR A CA 1
ATOM 701 C C . THR A 1 92 ? 18.326 -28.790 31.221 1.00 75.94 92 THR A C 1
ATOM 703 O O . THR A 1 92 ? 18.876 -29.863 31.513 1.00 75.94 92 THR A O 1
ATOM 706 N N . PRO A 1 93 ? 17.372 -28.223 31.993 1.00 77.94 93 PRO A N 1
ATOM 707 C CA . PRO A 1 93 ? 16.932 -28.765 33.280 1.00 77.94 93 PRO A CA 1
ATOM 708 C C . PRO A 1 93 ? 16.497 -30.234 33.187 1.00 77.94 93 PRO A C 1
ATOM 710 O O . PRO A 1 93 ? 15.819 -30.614 32.228 1.00 77.94 93 PRO A O 1
ATOM 713 N N . GLN A 1 94 ? 16.833 -31.060 34.192 1.00 74.81 94 GLN A N 1
ATOM 714 C CA . GLN A 1 94 ? 16.493 -32.498 34.218 1.00 74.81 94 GLN A CA 1
ATOM 715 C C . GLN A 1 94 ? 15.002 -32.780 33.968 1.00 74.81 94 GLN A C 1
ATOM 717 O O . GLN A 1 94 ? 14.675 -33.758 33.301 1.00 74.81 94 GLN A O 1
ATOM 722 N N . VAL A 1 95 ? 14.111 -31.879 34.393 1.00 72.81 95 VAL A N 1
ATOM 723 C CA . VAL A 1 95 ? 12.655 -31.983 34.190 1.00 72.81 95 VAL A CA 1
ATOM 724 C C . VAL A 1 95 ? 12.275 -32.113 32.705 1.00 72.81 95 VAL A C 1
ATOM 726 O O . VAL A 1 95 ? 11.340 -32.832 32.364 1.00 72.81 95 VAL A O 1
ATOM 729 N N . ILE A 1 96 ? 13.035 -31.488 31.797 1.00 65.62 96 ILE A N 1
ATOM 730 C CA . ILE A 1 96 ? 12.803 -31.577 30.346 1.00 65.62 96 ILE A CA 1
ATOM 731 C C . ILE A 1 96 ? 13.359 -32.893 29.776 1.00 65.62 96 ILE A C 1
ATOM 733 O O . ILE A 1 96 ? 12.780 -33.458 28.848 1.00 65.62 96 ILE A O 1
ATOM 737 N N . ARG A 1 97 ? 14.454 -33.427 30.341 1.00 67.88 97 ARG A N 1
ATOM 738 C CA . ARG A 1 97 ? 15.021 -34.717 29.902 1.00 67.88 97 ARG A CA 1
ATOM 739 C C . ARG A 1 97 ? 14.113 -35.889 30.258 1.00 67.88 97 ARG A C 1
ATOM 741 O O . ARG A 1 97 ? 14.001 -36.819 29.463 1.00 67.88 97 ARG A O 1
ATOM 748 N N . ASP A 1 98 ? 13.449 -35.838 31.408 1.00 75.12 98 ASP A N 1
ATOM 749 C CA . ASP A 1 98 ? 12.564 -36.923 31.831 1.00 75.12 98 ASP A CA 1
ATOM 750 C C . ASP A 1 98 ? 11.195 -36.878 31.128 1.00 75.12 98 ASP A C 1
ATOM 752 O O . ASP A 1 98 ? 10.616 -37.932 30.872 1.00 75.12 98 ASP A O 1
ATOM 756 N N . ALA A 1 99 ? 10.743 -35.705 30.663 1.00 62.84 99 ALA A N 1
ATOM 757 C CA . ALA A 1 99 ? 9.556 -35.586 29.806 1.00 62.84 99 ALA A CA 1
ATOM 758 C C . ALA A 1 99 ? 9.744 -36.193 28.395 1.00 62.84 99 ALA A C 1
ATOM 760 O O . ALA A 1 99 ? 8.767 -36.559 27.743 1.00 62.84 99 ALA A O 1
ATOM 761 N N . LEU A 1 100 ? 10.988 -36.338 27.921 1.00 54.47 100 LEU A N 1
ATOM 762 C CA . LEU A 1 100 ? 11.306 -36.867 26.585 1.00 54.47 100 LEU A CA 1
ATOM 763 C C . LEU A 1 100 ? 11.603 -38.377 26.552 1.00 54.47 100 LEU A C 1
ATOM 765 O O . LEU A 1 100 ? 11.663 -38.956 25.470 1.00 54.47 100 LEU A O 1
ATOM 769 N N . LYS A 1 101 ? 11.736 -39.047 27.705 1.00 62.94 101 LYS A N 1
ATOM 770 C CA . LYS A 1 101 ? 12.017 -40.498 27.779 1.00 62.94 101 LYS A CA 1
ATOM 771 C C . LYS A 1 101 ? 10.813 -41.405 27.483 1.00 62.94 101 LYS A C 1
ATOM 773 O O . LYS A 1 101 ? 10.977 -42.619 27.438 1.00 62.94 101 LYS A O 1
ATOM 778 N N . GLY A 1 102 ? 9.623 -40.840 27.276 1.00 57.38 102 GLY A N 1
ATOM 779 C CA . GLY A 1 102 ? 8.384 -41.598 27.061 1.00 57.38 102 GLY A CA 1
ATOM 780 C C . GLY A 1 102 ? 7.877 -41.661 25.619 1.00 57.38 102 GLY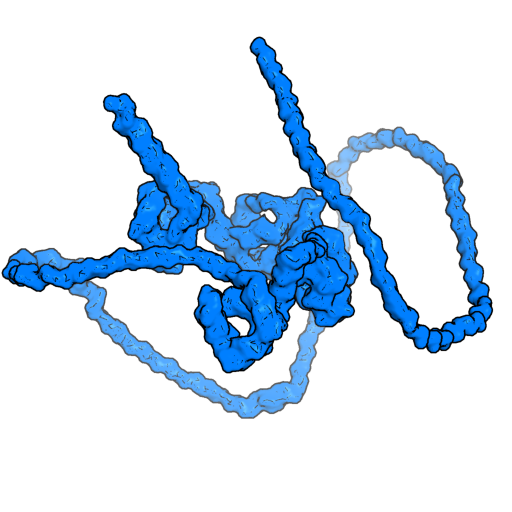 A C 1
ATOM 781 O O . GLY A 1 102 ? 6.842 -42.279 25.388 1.00 57.38 102 GLY A O 1
ATOM 782 N N . ILE A 1 103 ? 8.546 -41.023 24.651 1.00 56.34 103 ILE A N 1
ATOM 783 C CA . ILE A 1 103 ? 8.064 -41.002 23.263 1.00 56.34 103 ILE A CA 1
ATOM 784 C C . ILE A 1 103 ? 8.720 -42.162 22.497 1.00 56.34 103 ILE A C 1
ATOM 786 O O . ILE A 1 103 ? 9.926 -42.107 22.245 1.00 56.34 103 ILE A O 1
ATOM 790 N N . PRO A 1 104 ? 7.977 -43.221 22.121 1.00 62.47 104 PRO A N 1
ATOM 791 C CA . PRO A 1 104 ? 8.525 -44.282 21.287 1.00 62.47 104 PRO A CA 1
ATOM 792 C C . PRO A 1 104 ? 8.938 -43.709 19.922 1.00 62.47 104 PRO A C 1
ATOM 794 O O . PRO A 1 104 ? 8.270 -42.804 19.409 1.00 62.47 104 PRO A O 1
ATOM 797 N N . PRO A 1 105 ? 10.019 -44.218 19.304 1.00 50.22 105 PRO A N 1
ATOM 798 C CA . PRO A 1 105 ? 10.437 -43.775 17.984 1.00 50.22 105 PRO A CA 1
ATOM 799 C C . PRO A 1 105 ? 9.308 -44.049 16.990 1.00 50.22 105 PRO A C 1
ATOM 801 O O . PRO A 1 105 ? 9.001 -45.200 16.676 1.00 50.22 105 PRO A O 1
ATOM 804 N N . SER A 1 106 ? 8.675 -42.977 16.508 1.00 44.31 106 SER A N 1
ATOM 805 C CA . SER A 1 106 ? 7.732 -43.052 15.398 1.00 44.31 106 SER A CA 1
ATOM 806 C C . SER A 1 106 ? 8.475 -43.636 14.206 1.00 44.31 106 SER A C 1
ATOM 808 O O . SER A 1 106 ? 9.373 -43.019 13.630 1.00 44.31 106 SER A O 1
ATOM 810 N N . THR A 1 107 ? 8.124 -44.872 13.883 1.00 41.16 107 THR A N 1
ATOM 811 C CA . THR A 1 107 ? 8.562 -45.577 12.694 1.00 41.16 107 THR A CA 1
ATOM 812 C C . THR A 1 107 ? 8.002 -44.791 11.515 1.00 41.16 107 THR A C 1
ATOM 814 O O . THR A 1 107 ? 6.811 -44.859 11.219 1.00 41.16 107 THR A O 1
ATOM 817 N N . PHE A 1 108 ? 8.848 -43.986 10.867 1.00 40.78 108 PHE A N 1
ATOM 818 C CA . PHE A 1 108 ? 8.553 -43.430 9.552 1.00 40.78 108 PHE A CA 1
ATOM 819 C C . PHE A 1 108 ? 8.451 -44.606 8.580 1.00 40.78 108 PHE A C 1
ATOM 821 O O . PHE A 1 108 ? 9.432 -45.058 7.991 1.00 40.78 108 PHE A O 1
ATOM 828 N N . ALA A 1 109 ? 7.240 -45.148 8.488 1.00 41.12 109 ALA A N 1
ATOM 829 C CA . ALA A 1 109 ? 6.865 -46.140 7.513 1.00 41.12 109 ALA A CA 1
ATOM 830 C C . ALA A 1 109 ? 7.043 -45.547 6.112 1.00 41.12 109 ALA A C 1
ATOM 832 O O . ALA A 1 109 ? 6.559 -44.461 5.789 1.00 41.12 109 ALA A O 1
ATOM 833 N N . GLN A 1 110 ? 7.805 -46.300 5.329 1.00 41.47 110 GLN A N 1
ATOM 834 C CA . GLN A 1 110 ? 7.904 -46.324 3.879 1.00 41.47 110 GLN A CA 1
ATOM 835 C C . GLN A 1 110 ? 6.830 -45.511 3.149 1.00 41.47 110 GLN A C 1
ATOM 837 O O . GLN A 1 110 ? 5.646 -45.845 3.128 1.00 41.47 110 GLN A O 1
ATOM 842 N N . ARG A 1 111 ? 7.298 -44.472 2.459 1.00 36.91 111 ARG A N 1
ATOM 843 C CA . ARG A 1 111 ? 6.569 -43.837 1.368 1.00 36.91 111 ARG A CA 1
ATOM 844 C C . ARG A 1 111 ? 6.344 -44.903 0.282 1.00 36.91 111 ARG A C 1
ATOM 846 O O . ARG A 1 111 ? 7.340 -45.440 -0.204 1.00 36.91 111 ARG A O 1
ATOM 853 N N . PRO A 1 112 ? 5.098 -45.229 -0.099 1.00 43.78 112 PRO A N 1
ATOM 854 C CA . PRO A 1 112 ? 4.864 -46.112 -1.229 1.00 43.78 112 PRO A CA 1
ATOM 855 C C . PRO A 1 112 ? 5.457 -45.479 -2.489 1.00 43.78 112 PRO A C 1
ATOM 857 O O . PRO A 1 112 ? 5.297 -44.281 -2.742 1.00 43.78 112 PRO A O 1
ATOM 860 N N . SER A 1 113 ? 6.186 -46.298 -3.238 1.00 41.78 113 SER A N 1
ATOM 861 C CA . SER A 1 113 ? 6.725 -46.005 -4.559 1.00 41.78 113 SER A CA 1
ATOM 862 C C . SER A 1 113 ? 5.624 -45.418 -5.442 1.00 41.78 113 SER A C 1
ATOM 864 O O . SER A 1 113 ? 4.538 -45.993 -5.539 1.00 41.78 113 SER A O 1
ATOM 866 N N . SER A 1 114 ? 5.895 -44.278 -6.081 1.00 42.62 114 SER A N 1
ATOM 867 C CA . SER A 1 114 ? 5.029 -43.748 -7.136 1.00 42.62 114 SER A CA 1
ATOM 868 C C . SER A 1 114 ? 4.806 -44.824 -8.203 1.00 42.62 114 SER A C 1
ATOM 870 O O . SER A 1 114 ? 5.789 -45.439 -8.623 1.00 42.62 114 SER A O 1
ATOM 872 N N . PRO A 1 115 ? 3.567 -45.046 -8.672 1.00 47.84 115 PRO A N 1
ATOM 873 C CA . PRO A 1 115 ? 3.347 -45.888 -9.833 1.00 47.84 115 PRO A CA 1
ATOM 874 C C . PRO A 1 115 ? 4.032 -45.254 -11.045 1.00 47.84 115 PRO A C 1
ATOM 876 O O . PRO A 1 115 ? 3.951 -44.043 -11.266 1.00 47.84 115 PRO A O 1
ATOM 879 N N . GLU A 1 116 ? 4.735 -46.101 -11.788 1.00 39.78 116 GLU A N 1
ATOM 880 C CA . GLU A 1 116 ? 5.395 -45.800 -13.048 1.00 39.78 116 GLU A CA 1
ATOM 881 C C . GLU A 1 116 ? 4.443 -45.050 -13.982 1.00 39.78 116 GLU A C 1
ATOM 883 O O . GLU A 1 116 ? 3.407 -45.560 -14.413 1.00 39.78 116 GLU A O 1
ATOM 888 N N . THR A 1 117 ? 4.804 -43.808 -14.292 1.00 42.44 117 THR A N 1
ATOM 889 C CA . THR A 1 117 ? 4.172 -43.028 -15.348 1.00 42.44 117 THR A CA 1
ATOM 890 C C . THR A 1 117 ? 4.431 -43.746 -16.668 1.00 42.44 117 THR A C 1
ATOM 892 O O . THR A 1 117 ? 5.554 -43.759 -17.168 1.00 42.44 117 THR A O 1
ATOM 895 N N . SER A 1 118 ? 3.392 -44.375 -17.212 1.00 41.72 118 SER A N 1
ATOM 896 C CA . SER A 1 118 ? 3.443 -45.077 -18.489 1.00 41.72 118 SER A CA 1
ATOM 897 C C . SER A 1 118 ? 3.934 -44.160 -19.614 1.00 41.72 118 SER A C 1
ATOM 899 O O . SER A 1 118 ? 3.474 -43.030 -19.780 1.00 41.72 118 SER A O 1
ATOM 901 N N . SER A 1 119 ? 4.838 -44.699 -20.423 1.00 42.25 119 SER A N 1
ATOM 902 C CA . SER A 1 119 ? 5.497 -44.139 -21.606 1.00 42.25 119 SER A CA 1
ATOM 903 C C . SER A 1 119 ? 4.570 -43.923 -22.823 1.00 42.25 119 SER A C 1
ATOM 905 O O . SER A 1 119 ? 4.958 -44.170 -23.959 1.00 42.25 119 SER A O 1
ATOM 907 N N . ILE A 1 120 ? 3.334 -43.448 -22.624 1.00 45.25 120 ILE A N 1
ATOM 908 C CA . ILE A 1 120 ? 2.293 -43.394 -23.679 1.00 45.25 120 ILE A CA 1
ATOM 909 C C . ILE A 1 120 ? 2.101 -41.983 -24.294 1.00 45.25 120 ILE A C 1
ATOM 911 O O . ILE A 1 120 ? 1.206 -41.774 -25.106 1.00 45.25 120 ILE A O 1
ATOM 915 N N . ILE A 1 121 ? 2.952 -40.989 -23.995 1.00 44.12 121 ILE A N 1
ATOM 916 C CA . ILE A 1 121 ? 2.785 -39.605 -24.516 1.00 44.12 121 ILE A CA 1
ATOM 917 C C . ILE A 1 121 ? 4.002 -39.104 -25.322 1.00 44.12 121 ILE A C 1
ATOM 919 O O . ILE A 1 121 ? 4.261 -37.909 -25.386 1.00 44.12 121 ILE A O 1
ATOM 923 N N . GLU A 1 122 ? 4.738 -39.987 -26.002 1.00 39.09 122 GLU A N 1
ATOM 924 C CA . GLU A 1 122 ? 5.835 -39.566 -26.903 1.00 39.09 122 GLU A CA 1
ATOM 925 C C . GLU A 1 122 ? 5.703 -40.039 -28.361 1.00 39.09 122 GLU A C 1
ATOM 927 O O . GLU A 1 122 ? 6.660 -39.994 -29.126 1.00 39.09 122 GLU A O 1
ATOM 932 N N . THR A 1 123 ? 4.502 -40.425 -28.810 1.00 41.09 123 THR A N 1
ATOM 933 C CA . THR A 1 123 ? 4.298 -40.916 -30.194 1.00 41.09 123 THR A CA 1
ATOM 934 C C . THR A 1 123 ? 3.105 -40.282 -30.920 1.00 41.09 123 THR A C 1
ATOM 936 O O . THR A 1 123 ? 2.388 -40.954 -31.652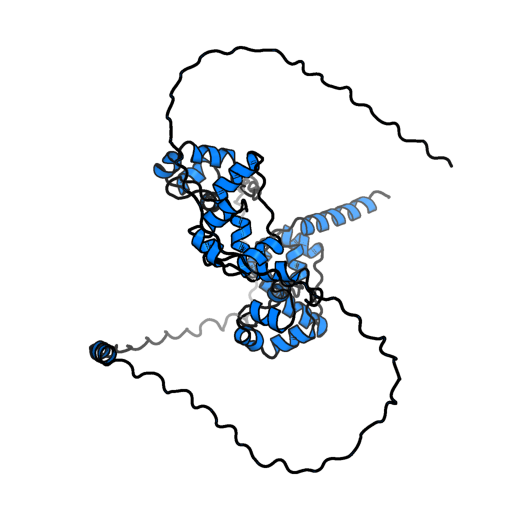 1.00 41.09 123 THR A O 1
ATOM 939 N N . ALA A 1 124 ? 2.867 -38.978 -30.739 1.00 37.09 124 ALA A N 1
ATOM 940 C CA . ALA A 1 124 ? 1.773 -38.267 -31.424 1.00 37.09 124 ALA A CA 1
ATOM 941 C C . ALA A 1 124 ? 2.187 -36.922 -32.053 1.00 37.09 124 ALA A C 1
ATOM 943 O O . ALA A 1 124 ? 1.380 -36.000 -32.152 1.00 37.09 124 ALA A O 1
ATOM 944 N N . LEU A 1 125 ? 3.447 -36.797 -32.478 1.00 40.91 125 LEU A N 1
ATOM 945 C CA . LEU A 1 125 ? 3.957 -35.593 -33.145 1.00 40.91 125 LEU A CA 1
ATOM 946 C C . LEU A 1 125 ? 4.848 -35.929 -34.346 1.00 40.91 125 LEU A C 1
ATOM 948 O O . LEU A 1 125 ? 5.868 -35.296 -34.563 1.00 40.91 125 LEU A O 1
ATOM 952 N N . GLN A 1 126 ? 4.455 -36.928 -35.135 1.00 47.16 126 GLN A N 1
ATOM 953 C CA . GLN A 1 126 ? 4.978 -37.175 -36.480 1.00 47.16 126 GLN A CA 1
ATOM 954 C C . GLN A 1 126 ? 3.932 -37.988 -37.250 1.00 47.16 126 GLN A C 1
ATOM 956 O O . GLN A 1 126 ? 3.653 -39.130 -36.899 1.00 47.16 126 GLN A O 1
ATOM 961 N N . GLY A 1 127 ? 3.305 -37.379 -38.256 1.00 34.78 127 GLY A N 1
ATOM 962 C CA . GLY A 1 127 ? 2.282 -38.045 -39.061 1.00 34.78 127 GLY A CA 1
ATOM 963 C C . GLY A 1 127 ? 1.396 -37.075 -39.829 1.00 34.78 127 GLY A C 1
ATOM 964 O O . GLY A 1 127 ? 0.221 -36.915 -39.511 1.00 34.78 127 GLY A O 1
ATOM 965 N N . GLU A 1 128 ? 1.970 -36.418 -40.837 1.00 49.34 128 GLU A N 1
ATOM 966 C CA . GLU A 1 128 ? 1.208 -35.967 -42.001 1.00 49.34 128 GLU A CA 1
ATOM 967 C C . GLU A 1 128 ? 0.554 -37.172 -42.701 1.00 49.34 128 GLU A C 1
ATOM 969 O O . GLU A 1 128 ? 1.085 -38.278 -42.661 1.00 49.34 128 GLU A O 1
ATOM 974 N N . GLN A 1 129 ? -0.544 -36.901 -43.414 1.00 47.16 129 GLN A N 1
ATOM 975 C CA . GLN A 1 129 ? -1.390 -37.807 -44.209 1.00 47.16 129 GLN A CA 1
ATOM 976 C C . GLN A 1 129 ? -2.570 -38.457 -43.469 1.00 47.16 129 GLN A C 1
ATOM 978 O O . GLN A 1 129 ? -2.474 -39.548 -42.925 1.00 47.16 129 GLN A O 1
ATOM 983 N N . LEU A 1 130 ? -3.760 -37.867 -43.627 1.00 40.31 130 LEU A N 1
ATOM 984 C CA . LEU A 1 130 ? -4.749 -38.489 -44.513 1.00 40.31 130 LEU A CA 1
ATOM 985 C C . LEU A 1 130 ? -5.868 -37.517 -44.886 1.00 40.31 130 LEU A C 1
ATOM 987 O O . LEU A 1 130 ? -6.685 -37.075 -44.079 1.00 40.31 130 LEU A O 1
ATOM 991 N N . LEU A 1 131 ? -5.858 -37.213 -46.178 1.00 48.28 131 LEU A N 1
ATOM 992 C CA . LEU A 1 131 ? -6.940 -36.642 -46.946 1.00 48.28 131 LEU A CA 1
ATOM 993 C C . LEU A 1 131 ? -8.215 -37.488 -46.790 1.00 48.28 131 LEU A C 1
ATOM 995 O O . LEU A 1 131 ? -8.162 -38.711 -46.713 1.00 48.28 131 LEU A O 1
ATOM 999 N N . ALA A 1 132 ? -9.349 -36.802 -46.907 1.00 50.91 132 ALA A N 1
ATOM 1000 C CA . ALA A 1 132 ? -10.648 -37.358 -47.262 1.00 50.91 132 ALA A CA 1
ATOM 1001 C C . ALA A 1 132 ? -11.282 -38.317 -46.245 1.00 50.91 132 ALA A C 1
ATOM 1003 O O . ALA A 1 132 ? -11.248 -39.527 -46.409 1.00 50.91 132 ALA A O 1
ATOM 1004 N N . MET A 1 133 ? -12.082 -37.767 -45.329 1.00 38.09 133 MET A N 1
ATOM 1005 C CA . MET A 1 133 ? -13.403 -38.350 -45.102 1.00 38.09 133 MET A CA 1
ATOM 1006 C C . MET A 1 133 ? -14.424 -37.321 -44.603 1.00 38.09 133 MET A C 1
ATOM 1008 O O . MET A 1 133 ? -14.332 -36.768 -43.515 1.00 38.09 133 MET A O 1
ATOM 1012 N N . ARG A 1 134 ? -15.474 -37.199 -45.421 1.00 45.69 134 ARG A N 1
ATOM 1013 C CA . ARG A 1 134 ? -16.871 -37.012 -45.017 1.00 45.69 134 ARG A CA 1
ATOM 1014 C C . ARG A 1 134 ? -17.292 -35.625 -44.519 1.00 45.69 134 ARG A C 1
ATOM 1016 O O . ARG A 1 134 ? -17.490 -35.367 -43.338 1.00 45.69 134 ARG A O 1
ATOM 1023 N N . LYS A 1 135 ? -17.666 -34.810 -45.510 1.00 49.12 135 LYS A N 1
ATOM 1024 C CA . LYS A 1 135 ? -18.831 -33.919 -45.436 1.00 49.12 135 LYS A CA 1
ATOM 1025 C C . LYS A 1 135 ? -20.008 -34.679 -44.798 1.00 49.12 135 LYS A C 1
ATOM 1027 O O . LYS A 1 135 ? -20.564 -35.585 -45.418 1.00 49.12 135 LYS A O 1
ATOM 1032 N N . ARG A 1 136 ? -20.389 -34.324 -43.573 1.00 43.38 136 ARG A N 1
ATOM 1033 C CA . ARG A 1 136 ? -21.749 -34.538 -43.071 1.00 43.38 136 ARG A CA 1
ATOM 1034 C C . ARG A 1 136 ? -22.300 -33.186 -42.649 1.00 43.38 136 ARG A C 1
ATOM 1036 O O . ARG A 1 136 ? -21.701 -32.487 -41.841 1.00 43.38 136 ARG A O 1
ATOM 1043 N N . SER A 1 137 ? -23.395 -32.854 -43.322 1.00 52.78 137 SER A N 1
ATOM 1044 C CA . SER A 1 137 ? -24.261 -31.701 -43.137 1.00 52.78 137 SER A CA 1
ATOM 1045 C C . SER A 1 137 ? -24.529 -31.437 -41.654 1.00 52.78 137 SER A C 1
ATOM 1047 O O . SER A 1 137 ? -24.877 -32.345 -40.899 1.00 52.78 137 SER A O 1
ATOM 1049 N N . ALA A 1 138 ? -24.342 -30.176 -41.274 1.00 48.44 138 ALA A N 1
ATOM 1050 C CA . ALA A 1 138 ? -24.795 -29.592 -40.023 1.00 48.44 138 ALA A CA 1
ATOM 1051 C C . ALA A 1 138 ? -25.774 -28.455 -40.357 1.00 48.44 138 ALA A C 1
ATOM 1053 O O . ALA A 1 138 ? -25.621 -27.326 -39.901 1.00 48.44 138 ALA A O 1
ATOM 1054 N N . ASP A 1 139 ? -26.773 -28.761 -41.184 1.00 50.22 139 ASP A N 1
ATOM 1055 C CA . ASP A 1 139 ? -27.907 -27.879 -41.452 1.00 50.22 139 ASP A CA 1
ATOM 1056 C C . ASP A 1 139 ? -29.023 -28.181 -40.443 1.00 50.22 139 ASP A C 1
ATOM 1058 O O . ASP A 1 139 ? -30.042 -28.752 -40.799 1.00 50.22 139 ASP A O 1
ATOM 1062 N N . HIS A 1 140 ? -28.811 -27.875 -39.158 1.00 52.53 140 HIS A N 1
ATOM 1063 C CA . HIS A 1 140 ? -29.892 -27.749 -38.165 1.00 52.53 140 HIS A CA 1
ATOM 1064 C C . HIS A 1 140 ? -29.367 -27.162 -36.845 1.00 52.53 140 HIS A C 1
ATOM 1066 O O . HIS A 1 140 ? -29.066 -27.886 -35.900 1.00 52.53 140 HIS A O 1
ATOM 1072 N N . ALA A 1 141 ? -29.261 -25.831 -36.763 1.00 48.06 141 ALA A N 1
ATOM 1073 C CA . ALA A 1 141 ? -29.150 -25.117 -35.483 1.00 48.06 141 ALA A CA 1
ATOM 1074 C C . ALA A 1 141 ? -29.525 -23.624 -35.600 1.00 48.06 141 ALA A C 1
ATOM 1076 O O . ALA A 1 141 ? -28.821 -22.746 -35.100 1.00 48.06 141 ALA A O 1
ATOM 1077 N N . THR A 1 142 ? -30.655 -23.296 -36.230 1.00 49.38 142 THR A N 1
ATOM 1078 C CA . THR A 1 142 ? -31.302 -21.981 -36.074 1.00 49.38 142 THR A CA 1
ATOM 1079 C C . THR A 1 142 ? -32.075 -21.941 -34.756 1.00 49.38 142 THR A C 1
ATOM 1081 O O . THR A 1 142 ? -33.299 -21.916 -34.744 1.00 49.38 142 THR A O 1
ATOM 1084 N N . ASN A 1 143 ? -31.365 -21.992 -33.627 1.00 49.91 143 ASN A N 1
ATOM 1085 C CA . ASN A 1 143 ? -31.925 -21.582 -32.338 1.00 49.91 143 ASN A CA 1
ATOM 1086 C C . ASN A 1 143 ? -30.821 -21.149 -31.358 1.00 49.91 143 ASN A C 1
ATOM 1088 O O . ASN A 1 143 ? -30.735 -21.610 -30.222 1.00 49.91 143 ASN A O 1
ATOM 1092 N N . ARG A 1 144 ? -29.920 -20.261 -31.802 1.00 43.78 144 ARG A N 1
ATOM 1093 C CA . ARG A 1 144 ? -29.120 -19.457 -30.870 1.00 43.78 144 ARG A CA 1
ATOM 1094 C C . ARG A 1 144 ? -30.035 -18.368 -30.327 1.00 43.78 144 ARG A C 1
ATOM 1096 O O . ARG A 1 144 ? -30.122 -17.288 -30.905 1.00 43.78 144 ARG A O 1
ATOM 1103 N N . MET A 1 145 ? -30.728 -18.670 -29.230 1.00 52.41 145 MET A N 1
ATOM 1104 C CA . MET A 1 145 ? -31.343 -17.638 -28.405 1.00 52.41 145 MET A CA 1
ATOM 1105 C C . MET A 1 145 ? -30.272 -16.592 -28.098 1.00 52.41 145 MET A C 1
ATOM 1107 O O . MET A 1 145 ? -29.241 -16.889 -27.492 1.00 52.41 145 MET A O 1
ATOM 1111 N N . SER A 1 146 ? -30.499 -15.387 -28.615 1.00 57.72 146 SER A N 1
ATOM 1112 C CA . SER A 1 146 ? -29.688 -14.203 -28.384 1.00 57.72 146 SER A CA 1
ATOM 1113 C C . SER A 1 146 ? -29.678 -13.924 -26.885 1.00 57.72 146 SER A C 1
ATOM 1115 O O . SER A 1 146 ? -30.569 -13.255 -26.369 1.00 57.72 146 SER A O 1
ATOM 1117 N N . MET A 1 147 ? -28.696 -14.482 -26.173 1.00 65.06 147 MET A N 1
ATOM 1118 C CA . MET A 1 147 ? -28.446 -14.143 -24.778 1.00 65.06 147 MET A CA 1
ATOM 1119 C C . MET A 1 147 ? -28.276 -12.622 -24.710 1.00 65.06 147 MET A C 1
ATOM 1121 O O . MET A 1 147 ? -27.422 -12.090 -25.430 1.00 65.06 147 MET A O 1
ATOM 1125 N N . PRO A 1 148 ? -29.082 -11.908 -23.904 1.00 64.75 148 PRO A N 1
ATOM 1126 C CA . PRO A 1 148 ? -28.927 -10.473 -23.764 1.00 64.75 148 PRO A CA 1
ATOM 1127 C C . PRO A 1 148 ? -27.479 -10.176 -23.351 1.00 64.75 148 PRO A C 1
ATOM 1129 O O . PRO A 1 148 ? -26.899 -10.936 -22.565 1.00 64.75 148 PRO A O 1
ATOM 1132 N N . PRO A 1 149 ? -26.861 -9.118 -23.905 1.00 63.75 149 PRO A N 1
ATOM 1133 C CA . PRO A 1 149 ? -25.480 -8.775 -23.600 1.00 63.75 149 PRO A CA 1
ATOM 1134 C C . PRO A 1 149 ? -25.327 -8.690 -22.084 1.00 63.75 149 PRO A C 1
ATOM 1136 O O . PRO A 1 149 ? -26.030 -7.912 -21.441 1.00 63.75 149 PRO A O 1
ATOM 1139 N N . GLN A 1 150 ? -24.446 -9.520 -21.510 1.00 55.41 150 GLN A N 1
ATOM 1140 C CA . GLN A 1 150 ? -24.243 -9.537 -20.065 1.00 55.41 150 GLN A CA 1
ATOM 1141 C C . GLN A 1 150 ? -23.934 -8.117 -19.598 1.00 55.41 150 GLN A C 1
ATOM 1143 O O . GLN A 1 150 ? -22.946 -7.506 -20.024 1.00 55.41 150 GLN A O 1
ATOM 1148 N N . ALA A 1 151 ? -24.829 -7.576 -18.769 1.00 53.31 151 ALA A N 1
ATOM 1149 C CA . ALA A 1 151 ? -24.709 -6.232 -18.245 1.00 53.31 151 ALA A CA 1
ATOM 1150 C C . ALA A 1 151 ? -23.355 -6.120 -17.542 1.00 53.31 151 ALA A C 1
ATOM 1152 O O . ALA A 1 151 ? -23.040 -6.880 -16.625 1.00 53.31 151 ALA A O 1
ATOM 1153 N N . LYS A 1 152 ? -22.519 -5.194 -18.015 1.00 59.97 152 LYS A N 1
ATOM 1154 C CA . LYS A 1 152 ? -21.207 -4.936 -17.427 1.00 59.97 152 LYS A CA 1
ATOM 1155 C C . LYS A 1 152 ? -21.431 -4.457 -15.996 1.00 59.97 152 LYS A C 1
ATOM 1157 O O . LYS A 1 152 ? -21.776 -3.297 -15.787 1.00 59.97 152 LYS A O 1
ATOM 1162 N N . LEU A 1 153 ? -21.224 -5.345 -15.025 1.00 48.91 153 LEU A N 1
ATOM 1163 C CA . LEU A 1 153 ? -21.170 -4.993 -13.611 1.00 48.91 153 LEU A CA 1
ATOM 1164 C C . LEU A 1 153 ? -19.989 -4.040 -13.425 1.00 48.91 153 LEU A C 1
ATOM 1166 O O . LEU A 1 153 ? -18.827 -4.446 -13.345 1.00 48.91 153 LEU A O 1
ATOM 1170 N N . VAL A 1 154 ? -20.277 -2.740 -13.428 1.00 58.25 154 VAL A N 1
ATOM 1171 C CA . VAL A 1 154 ? -19.318 -1.723 -13.014 1.00 58.25 154 VAL A CA 1
ATOM 1172 C C . VAL A 1 154 ? -18.945 -2.083 -11.581 1.00 58.25 154 VAL A C 1
ATOM 1174 O O . VAL A 1 154 ? -19.819 -2.123 -10.719 1.00 58.25 154 VAL A O 1
ATOM 1177 N N . LYS A 1 155 ? -17.664 -2.388 -11.332 1.00 55.62 155 LYS A N 1
ATOM 1178 C CA . LYS A 1 155 ? -17.117 -2.533 -9.977 1.00 55.62 155 LYS A CA 1
ATOM 1179 C C . LYS A 1 155 ? -17.284 -1.187 -9.271 1.00 55.62 155 LYS A C 1
ATOM 1181 O O . LYS A 1 155 ? -16.385 -0.350 -9.296 1.00 55.62 155 LYS A O 1
ATOM 1186 N N . LYS A 1 156 ? -18.469 -0.950 -8.715 1.00 66.88 156 LYS A N 1
ATOM 1187 C CA . LYS A 1 156 ? -18.743 0.147 -7.800 1.00 66.88 156 LYS A CA 1
ATOM 1188 C C . LYS A 1 156 ? -17.881 -0.160 -6.582 1.00 66.88 156 LYS A C 1
ATOM 1190 O O . LYS A 1 156 ? -18.001 -1.235 -6.001 1.00 66.88 156 LYS A O 1
ATOM 1195 N N . SER A 1 157 ? -16.937 0.718 -6.255 1.00 64.31 157 SER A N 1
ATOM 1196 C CA . SER A 1 157 ? -16.316 0.673 -4.936 1.00 64.31 157 SER A CA 1
ATOM 1197 C C . SER A 1 157 ? -17.454 0.882 -3.948 1.00 64.31 157 SER A C 1
ATOM 1199 O O . SER A 1 157 ? -18.021 1.975 -3.895 1.00 64.31 157 SER A O 1
ATOM 1201 N N . PHE A 1 158 ? -17.858 -0.182 -3.263 1.00 80.25 158 PHE A N 1
ATOM 1202 C CA . PHE A 1 158 ? -18.901 -0.118 -2.252 1.00 80.25 158 PHE A CA 1
ATOM 1203 C C . PHE A 1 158 ? -18.308 0.585 -1.039 1.00 80.25 158 PHE A C 1
ATOM 1205 O O . PHE A 1 158 ? -17.738 -0.029 -0.142 1.00 80.25 158 PHE A O 1
ATOM 1212 N N . ILE A 1 159 ? -18.357 1.909 -1.088 1.00 89.06 159 ILE A N 1
ATOM 1213 C CA . ILE A 1 159 ? -18.048 2.754 0.048 1.00 89.06 159 ILE A CA 1
ATOM 1214 C C . ILE A 1 159 ? -19.200 2.546 1.028 1.00 89.06 159 ILE A C 1
ATOM 1216 O O . ILE A 1 159 ? -20.353 2.789 0.680 1.00 89.06 159 ILE A O 1
ATOM 1220 N N . VAL A 1 160 ? -18.886 2.057 2.226 1.00 95.25 160 VAL A N 1
ATOM 1221 C CA . VAL A 1 160 ? -19.861 1.930 3.311 1.00 95.25 160 VAL A CA 1
ATOM 1222 C C . VAL A 1 160 ? -20.364 3.334 3.645 1.00 95.25 160 VAL A C 1
ATOM 1224 O O . VAL A 1 160 ? -19.579 4.195 4.048 1.00 95.25 160 VAL A O 1
ATOM 1227 N N . GLY A 1 161 ? -21.649 3.586 3.389 1.00 95.94 161 GLY A N 1
ATOM 1228 C CA . GLY A 1 161 ? -22.277 4.878 3.658 1.00 95.94 161 GLY A CA 1
ATOM 1229 C C . GLY A 1 161 ? -22.309 5.175 5.156 1.00 95.94 161 GLY A C 1
ATOM 1230 O O . GLY A 1 161 ? -22.443 4.265 5.971 1.00 95.94 161 GLY A O 1
ATOM 1231 N N . THR A 1 162 ? -22.185 6.446 5.524 1.00 96.94 162 THR A N 1
ATOM 1232 C CA . THR A 1 162 ? -22.307 6.912 6.915 1.00 96.94 162 THR A CA 1
ATOM 1233 C C . THR A 1 162 ? -23.706 6.657 7.468 1.00 96.94 162 THR A C 1
ATOM 1235 O O . THR A 1 162 ? -23.826 6.265 8.622 1.00 96.94 162 THR A O 1
ATOM 1238 N N . ASP A 1 163 ? -24.743 6.739 6.631 1.00 97.56 163 ASP A N 1
ATOM 1239 C CA . ASP A 1 163 ? -26.121 6.391 7.007 1.00 97.56 163 ASP A CA 1
ATOM 1240 C C . ASP A 1 163 ? -26.259 4.930 7.444 1.00 97.56 163 ASP A C 1
ATOM 1242 O O . ASP A 1 163 ? -26.944 4.632 8.419 1.00 97.56 163 ASP A O 1
ATOM 1246 N N . LEU A 1 164 ? -25.549 4.015 6.775 1.00 97.62 164 LEU A N 1
ATOM 1247 C CA . LEU A 1 164 ? -25.527 2.608 7.167 1.00 97.62 164 LEU A CA 1
ATOM 1248 C C . LEU A 1 164 ? -24.842 2.418 8.527 1.00 97.62 164 LEU A C 1
ATOM 1250 O O . LEU A 1 164 ? -25.295 1.616 9.338 1.00 97.62 164 LEU A O 1
ATOM 1254 N N . LEU A 1 165 ? -23.766 3.163 8.794 1.00 98.12 165 LEU A N 1
ATOM 1255 C CA . LEU A 1 165 ? -23.090 3.107 10.090 1.00 98.12 165 LEU A CA 1
ATOM 1256 C C . LEU A 1 165 ? -23.950 3.702 11.208 1.00 98.12 165 LEU A C 1
ATOM 1258 O O . LEU A 1 165 ? -24.030 3.098 12.271 1.00 98.12 165 LEU A O 1
ATOM 1262 N N . ARG A 1 166 ? -24.652 4.813 10.951 1.00 97.88 166 ARG A N 1
ATOM 1263 C CA . ARG A 1 166 ? -25.628 5.397 11.888 1.00 97.88 166 ARG A CA 1
ATOM 1264 C C . ARG A 1 166 ? -26.787 4.441 12.166 1.00 97.88 166 ARG A C 1
ATOM 1266 O O . ARG A 1 166 ? -27.222 4.329 13.303 1.00 97.88 166 ARG A O 1
ATOM 1273 N N . LYS A 1 167 ? -27.261 3.711 11.149 1.00 97.94 167 LYS A N 1
ATOM 1274 C CA . LYS A 1 167 ? -28.297 2.677 11.309 1.00 97.94 167 LYS A CA 1
ATOM 1275 C C . LYS A 1 167 ? -27.847 1.572 12.269 1.00 97.94 167 LYS A C 1
ATOM 1277 O O . LYS A 1 167 ? -28.617 1.172 13.131 1.00 97.94 167 LYS A O 1
ATOM 1282 N N . VAL A 1 168 ? -26.605 1.108 12.135 1.00 98.00 168 VAL A N 1
ATOM 1283 C CA . VAL A 1 168 ? -26.011 0.109 13.039 1.00 98.00 168 VAL A CA 1
ATOM 1284 C C . VAL A 1 168 ? -25.781 0.673 14.444 1.00 98.00 168 VAL A C 1
ATOM 1286 O O . VAL A 1 168 ? -26.020 -0.024 15.421 1.00 98.00 168 VAL A O 1
ATOM 1289 N N . GLU A 1 169 ? -25.328 1.923 14.554 1.00 97.81 169 GLU A N 1
ATOM 1290 C CA . GLU A 1 169 ? -25.131 2.605 15.839 1.00 97.81 169 GLU A CA 1
ATOM 1291 C C . GLU A 1 169 ? -26.446 2.772 16.609 1.00 97.81 169 GLU A C 1
ATOM 1293 O O . GLU A 1 169 ? -26.478 2.576 17.821 1.00 97.81 169 GLU A O 1
ATOM 1298 N N . ALA A 1 170 ? -27.531 3.088 15.897 1.00 97.81 170 ALA A N 1
ATOM 1299 C CA . ALA A 1 170 ? -28.863 3.241 16.469 1.00 97.81 170 ALA A CA 1
ATOM 1300 C C . ALA A 1 170 ? -29.497 1.903 16.884 1.00 97.81 170 ALA A C 1
ATOM 1302 O O . ALA A 1 170 ? -30.235 1.863 17.865 1.00 97.81 170 ALA A O 1
ATOM 1303 N N . ASP A 1 171 ? -29.224 0.818 16.150 1.00 98.00 171 ASP A N 1
ATOM 1304 C CA . ASP A 1 171 ? -29.751 -0.514 16.454 1.00 98.00 171 ASP A CA 1
ATOM 1305 C C . ASP A 1 171 ? -28.711 -1.625 16.186 1.00 98.00 171 ASP A C 1
ATOM 1307 O O . ASP A 1 171 ? -28.679 -2.231 15.105 1.00 98.00 171 ASP A O 1
ATOM 1311 N N . PRO A 1 172 ? -27.876 -1.957 17.190 1.00 97.38 172 PRO A N 1
ATOM 1312 C CA . PRO A 1 172 ? -26.909 -3.050 17.088 1.00 97.38 172 PRO A CA 1
ATOM 1313 C C . PRO A 1 172 ? -27.566 -4.426 16.891 1.00 97.38 172 PRO A C 1
ATOM 1315 O O . PRO A 1 172 ? -26.933 -5.352 16.365 1.00 97.38 172 PRO A O 1
ATOM 1318 N N . THR A 1 173 ? -28.840 -4.583 17.277 1.00 97.69 173 THR A N 1
ATOM 1319 C CA . THR A 1 173 ? -29.548 -5.869 17.195 1.00 97.69 173 THR A CA 1
ATOM 1320 C C . THR A 1 173 ? -29.780 -6.303 15.749 1.00 97.69 173 THR A C 1
ATOM 1322 O O . THR A 1 173 ? -29.838 -7.502 15.470 1.00 97.69 173 THR A O 1
ATOM 1325 N N . LEU A 1 174 ? -29.777 -5.353 14.802 1.00 97.56 174 LEU A N 1
ATOM 1326 C CA . LEU A 1 174 ? -29.812 -5.625 13.363 1.00 97.56 174 LEU A CA 1
ATOM 1327 C C . LEU A 1 174 ? -28.715 -6.591 12.924 1.00 97.56 174 LEU A C 1
ATOM 1329 O O . LEU A 1 174 ? -28.914 -7.359 11.993 1.00 97.56 174 LEU A O 1
ATOM 1333 N N . ILE A 1 175 ? -27.553 -6.574 13.576 1.00 97.38 175 ILE A N 1
ATOM 1334 C CA . ILE A 1 175 ? -26.455 -7.489 13.253 1.00 97.38 175 ILE A CA 1
ATOM 1335 C C . ILE A 1 175 ? -26.464 -8.705 14.168 1.00 97.38 175 ILE A C 1
ATOM 1337 O O . ILE A 1 175 ? -26.159 -9.800 13.699 1.00 97.38 175 ILE A O 1
ATOM 1341 N N . GLN A 1 176 ? -26.847 -8.547 15.435 1.00 96.81 176 GLN A N 1
ATOM 1342 C CA . GLN A 1 176 ? -26.923 -9.665 16.379 1.00 96.81 176 GLN A CA 1
ATOM 1343 C C . GLN A 1 176 ? -27.955 -10.718 15.938 1.00 96.81 176 GLN A C 1
ATOM 1345 O O . GLN A 1 176 ? -27.693 -11.911 16.060 1.00 96.81 176 GLN A O 1
ATOM 1350 N N . ASN A 1 177 ? -29.083 -10.289 15.358 1.00 96.88 177 ASN A N 1
ATOM 1351 C CA . ASN A 1 177 ? -30.201 -11.169 15.008 1.00 96.88 177 ASN A CA 1
ATOM 1352 C C . ASN A 1 177 ? -29.976 -11.972 13.717 1.00 96.88 177 ASN A C 1
ATOM 1354 O O . ASN A 1 177 ? -30.285 -13.160 13.667 1.00 96.88 177 ASN A O 1
ATOM 1358 N N . ILE A 1 178 ? -29.456 -11.341 12.659 1.00 97.81 178 ILE A N 1
ATOM 1359 C CA . ILE A 1 178 ? -29.294 -11.979 11.333 1.00 97.81 178 ILE A CA 1
ATOM 1360 C C . ILE A 1 178 ? -27.829 -12.259 10.970 1.00 97.81 178 ILE A C 1
ATOM 1362 O O . ILE A 1 178 ? -27.540 -12.978 10.013 1.00 97.81 178 ILE A O 1
ATOM 1366 N N . GLY A 1 179 ? -26.885 -11.719 11.739 1.00 97.94 179 GLY A N 1
ATOM 1367 C CA . GLY A 1 179 ? -25.456 -11.813 11.481 1.00 97.94 179 GLY A CA 1
ATOM 1368 C C . GLY A 1 179 ? -24.955 -10.798 10.449 1.00 97.94 179 GLY A C 1
ATOM 1369 O O . GLY A 1 179 ? -25.633 -10.422 9.492 1.00 97.94 179 GLY A O 1
ATOM 1370 N N . LEU A 1 180 ? -23.683 -10.411 10.591 1.00 97.75 180 LEU A N 1
ATOM 1371 C CA . LEU A 1 180 ? -23.023 -9.403 9.746 1.00 97.75 180 LEU A CA 1
ATOM 1372 C C . LEU A 1 180 ? -23.076 -9.726 8.240 1.00 97.75 180 LEU A C 1
ATOM 1374 O O . LEU A 1 180 ? -23.096 -8.826 7.407 1.00 97.75 180 LEU A O 1
ATOM 1378 N N . ALA A 1 181 ? -23.050 -11.013 7.875 1.00 97.69 181 ALA A N 1
ATOM 1379 C CA . ALA A 1 181 ? -23.078 -11.441 6.476 1.00 97.69 181 ALA A CA 1
ATOM 1380 C C . ALA A 1 181 ? -24.436 -11.184 5.814 1.00 97.69 181 ALA A C 1
ATOM 1382 O O . ALA A 1 181 ? -24.479 -10.703 4.683 1.00 97.69 181 ALA A O 1
ATOM 1383 N N . GLU A 1 182 ? -25.515 -11.506 6.525 1.00 98.19 182 GLU A N 1
ATOM 1384 C CA . GLU A 1 182 ? -26.878 -11.356 6.030 1.00 98.19 182 GLU A CA 1
ATOM 1385 C C . GLU A 1 182 ? -27.280 -9.884 6.008 1.00 98.19 182 GLU A C 1
ATOM 1387 O O . GLU A 1 182 ? -27.779 -9.403 4.995 1.00 98.19 182 GLU A O 1
ATOM 1392 N N . PHE A 1 183 ? -26.930 -9.138 7.059 1.00 97.94 183 PHE A N 1
ATOM 1393 C CA . PHE A 1 183 ? -27.109 -7.690 7.095 1.00 97.94 183 PHE A CA 1
ATOM 1394 C C . PHE A 1 183 ? -26.388 -6.993 5.927 1.00 97.94 183 PHE A C 1
ATOM 1396 O O . PHE A 1 183 ? -26.985 -6.206 5.198 1.00 97.94 183 PHE A O 1
ATOM 1403 N N . ALA A 1 184 ? -25.126 -7.351 5.654 1.00 97.38 184 ALA A N 1
ATOM 1404 C CA . ALA A 1 184 ? -24.386 -6.799 4.516 1.00 97.38 184 ALA A CA 1
ATOM 1405 C C . ALA A 1 184 ? -25.067 -7.103 3.163 1.00 97.38 184 ALA A C 1
ATOM 1407 O O . ALA A 1 184 ? -25.105 -6.246 2.280 1.00 97.38 184 ALA A O 1
ATOM 1408 N N . ARG A 1 185 ? -25.645 -8.305 3.007 1.00 96.75 185 ARG A N 1
ATOM 1409 C CA . ARG A 1 185 ? -26.401 -8.701 1.809 1.00 96.75 185 ARG A CA 1
ATOM 1410 C C . ARG A 1 185 ? -27.670 -7.864 1.633 1.00 96.75 185 ARG A C 1
ATOM 1412 O O . ARG A 1 185 ? -27.925 -7.425 0.514 1.00 96.75 185 ARG A O 1
ATOM 1419 N N . GLN A 1 186 ? -28.423 -7.635 2.711 1.00 97.50 186 GLN A N 1
ATOM 1420 C CA . GLN A 1 186 ? -29.643 -6.817 2.703 1.00 97.50 186 GLN A CA 1
ATOM 1421 C C . GLN A 1 186 ? -29.358 -5.365 2.304 1.00 97.50 186 GLN A C 1
ATOM 1423 O O . GLN A 1 186 ? -30.101 -4.783 1.521 1.00 97.50 186 GLN A O 1
ATOM 1428 N N . GLU A 1 187 ? -28.235 -4.819 2.765 1.00 97.00 187 GLU A N 1
ATOM 1429 C CA . GLU A 1 187 ? -27.824 -3.435 2.501 1.00 97.00 187 GLU A CA 1
ATOM 1430 C C . GLU A 1 187 ? -27.048 -3.277 1.180 1.00 97.00 187 GLU A C 1
ATOM 1432 O O . GLU A 1 187 ? -26.604 -2.186 0.824 1.00 97.00 187 GLU A O 1
ATOM 1437 N N . GLY A 1 188 ? -26.846 -4.369 0.431 1.00 95.38 188 GLY A N 1
ATOM 1438 C CA . GLY A 1 188 ? -26.112 -4.346 -0.834 1.00 95.38 188 GLY A CA 1
ATOM 1439 C C . GLY A 1 188 ? -24.633 -3.967 -0.683 1.00 95.38 188 GLY A C 1
ATOM 1440 O O . GLY A 1 188 ? -24.033 -3.438 -1.622 1.00 95.38 188 GLY A O 1
ATOM 1441 N N . VAL A 1 189 ? -24.034 -4.232 0.481 1.00 96.12 189 VAL A N 1
ATOM 1442 C CA . VAL A 1 189 ? -22.634 -3.925 0.802 1.00 96.12 189 VAL A CA 1
ATOM 1443 C C . VAL A 1 189 ? -21.828 -5.224 0.916 1.00 96.12 189 VAL A C 1
ATOM 1445 O O . VAL A 1 189 ? -22.288 -6.207 1.494 1.00 96.12 189 VAL A O 1
ATOM 1448 N N . PRO A 1 190 ? -20.586 -5.291 0.411 1.00 95.69 190 PRO A N 1
ATOM 1449 C CA . PRO A 1 190 ? -19.745 -6.454 0.632 1.00 95.69 190 PRO A CA 1
ATOM 1450 C C . PRO A 1 190 ? -19.442 -6.642 2.124 1.00 95.69 190 PRO A C 1
ATOM 1452 O O . PRO A 1 190 ? -18.899 -5.749 2.774 1.00 95.69 190 PRO A O 1
ATOM 1455 N N . LYS A 1 191 ? -19.695 -7.848 2.653 1.00 96.62 191 LYS A N 1
ATOM 1456 C CA . LYS A 1 191 ? -19.397 -8.217 4.053 1.00 96.62 191 LYS A CA 1
ATOM 1457 C C . LYS A 1 191 ? -17.986 -7.810 4.495 1.00 96.62 191 LYS A C 1
ATOM 1459 O O . LYS A 1 191 ? -17.800 -7.359 5.620 1.00 96.62 191 LYS A O 1
ATOM 1464 N N . HIS A 1 192 ? -16.989 -7.989 3.624 1.00 95.12 192 HIS A N 1
ATOM 1465 C CA . HIS A 1 192 ? -15.599 -7.655 3.942 1.00 95.12 192 HIS A CA 1
ATOM 1466 C C . HIS A 1 192 ? -15.391 -6.148 4.144 1.00 95.12 192 HIS A C 1
ATOM 1468 O O . HIS A 1 192 ? -14.651 -5.781 5.045 1.00 95.12 192 HIS A O 1
ATOM 1474 N N . SER A 1 193 ? -16.077 -5.302 3.370 1.00 95.06 193 SER A N 1
ATOM 1475 C CA . SER A 1 193 ? -16.043 -3.846 3.531 1.00 95.06 193 SER A CA 1
ATOM 1476 C C . SER A 1 193 ? -16.743 -3.420 4.820 1.00 95.06 193 SER A C 1
ATOM 1478 O O . SER A 1 193 ? -16.220 -2.595 5.556 1.00 95.06 193 SER A O 1
ATOM 1480 N N . LEU A 1 194 ? -17.895 -4.020 5.143 1.00 96.88 194 LEU A N 1
ATOM 1481 C CA . LEU A 1 194 ? -18.625 -3.688 6.370 1.00 96.88 194 LEU A CA 1
ATOM 1482 C C . LEU A 1 194 ? -17.868 -4.110 7.642 1.00 96.88 194 LEU A C 1
ATOM 1484 O O . LEU A 1 194 ? -17.853 -3.375 8.626 1.00 96.88 194 LEU A O 1
ATOM 1488 N N . ARG A 1 195 ? -17.177 -5.259 7.604 1.00 96.94 195 ARG A N 1
ATOM 1489 C CA . ARG A 1 195 ? -16.351 -5.776 8.711 1.00 96.94 195 ARG A CA 1
ATOM 1490 C C . ARG A 1 195 ? -15.263 -4.800 9.171 1.00 96.94 195 ARG A C 1
ATOM 1492 O O . ARG A 1 195 ? -14.824 -4.905 10.313 1.00 96.94 195 ARG A O 1
ATOM 1499 N N . GLU A 1 196 ? -14.800 -3.893 8.314 1.00 95.44 196 GLU A N 1
ATOM 1500 C CA . GLU A 1 196 ? -13.804 -2.881 8.695 1.00 95.44 196 GLU A CA 1
ATOM 1501 C C . GLU A 1 196 ? -14.373 -1.849 9.678 1.00 95.44 196 GLU A C 1
ATOM 1503 O O . GLU A 1 196 ? -13.641 -1.331 10.519 1.00 95.44 196 GLU A O 1
ATOM 1508 N N . TYR A 1 197 ? -15.683 -1.608 9.624 1.00 96.88 197 TYR A N 1
ATOM 1509 C CA . TYR A 1 197 ? -16.363 -0.571 10.398 1.00 96.88 197 TYR A CA 1
ATOM 1510 C C . TYR A 1 197 ? -17.233 -1.125 11.522 1.00 96.88 197 TYR A C 1
ATOM 1512 O O . TYR A 1 197 ? -17.486 -0.415 12.490 1.00 96.88 197 TYR A O 1
ATOM 1520 N N . VAL A 1 198 ? -17.673 -2.379 11.411 1.00 97.62 198 VAL A N 1
ATOM 1521 C CA . VAL A 1 198 ? -18.651 -2.979 12.320 1.00 97.62 198 VAL A CA 1
ATOM 1522 C C . VAL A 1 198 ? -18.185 -4.354 12.802 1.00 97.62 198 VAL A C 1
ATOM 1524 O O . VAL A 1 198 ? -17.594 -5.141 12.053 1.00 97.62 198 VAL A O 1
ATOM 1527 N N . CYS A 1 199 ? -18.415 -4.638 14.079 1.00 97.38 199 CYS A N 1
ATOM 1528 C CA . CYS A 1 199 ? -18.158 -5.923 14.716 1.00 97.38 199 CYS A CA 1
ATOM 1529 C C . CYS A 1 199 ? -19.316 -6.913 14.499 1.00 97.38 199 CYS A C 1
ATOM 1531 O O . CYS A 1 199 ? -20.385 -6.577 13.997 1.00 97.38 199 CYS A O 1
ATOM 1533 N N . THR A 1 200 ? -19.097 -8.184 14.838 1.00 97.12 200 THR A N 1
ATOM 1534 C CA . THR A 1 200 ? -20.127 -9.233 14.709 1.00 97.12 200 THR A CA 1
ATOM 1535 C C . THR A 1 200 ? -21.230 -9.136 15.758 1.00 97.12 200 THR A C 1
ATOM 1537 O O . THR A 1 200 ? -22.273 -9.746 15.576 1.00 97.12 200 THR A O 1
ATOM 1540 N N . ASP A 1 201 ? -21.001 -8.378 16.826 1.00 97.25 201 ASP A N 1
ATOM 1541 C CA . ASP A 1 201 ? -21.960 -8.067 17.889 1.00 97.25 201 ASP A CA 1
ATOM 1542 C C . ASP A 1 201 ? -22.784 -6.798 17.596 1.00 97.25 201 ASP A C 1
ATOM 1544 O O . ASP A 1 201 ? -23.544 -6.351 18.448 1.00 97.25 201 ASP A O 1
ATOM 1548 N N . GLY A 1 202 ? -22.626 -6.195 16.413 1.00 97.12 202 GLY A N 1
ATOM 1549 C CA . GLY A 1 202 ? -23.308 -4.958 16.032 1.00 97.12 202 GLY A CA 1
ATOM 1550 C C . GLY A 1 202 ? -22.660 -3.674 16.551 1.00 97.12 202 GLY A C 1
ATOM 1551 O O . GLY A 1 202 ? -23.097 -2.595 16.166 1.00 97.12 202 GLY A O 1
ATOM 1552 N N . SER A 1 203 ? -21.593 -3.748 17.353 1.00 97.88 203 SER A N 1
ATOM 1553 C CA . SER A 1 203 ? -20.867 -2.549 17.781 1.00 97.88 203 SER A CA 1
ATOM 1554 C C . SER A 1 203 ? -20.047 -1.940 16.636 1.00 97.88 203 SER A C 1
ATOM 1556 O O . SER A 1 203 ? -19.512 -2.643 15.767 1.00 97.88 203 SER A O 1
ATOM 1558 N N . LEU A 1 204 ? -19.912 -0.611 16.624 1.00 97.56 204 LEU A N 1
ATOM 1559 C CA . LEU A 1 204 ? -19.008 0.063 15.695 1.00 97.56 204 LEU A CA 1
ATOM 1560 C C . LEU A 1 204 ? -17.554 -0.124 16.128 1.00 97.56 204 LEU A C 1
ATOM 1562 O O . LEU A 1 204 ? -17.178 0.159 17.266 1.00 97.56 204 LEU A O 1
ATOM 1566 N N . ARG A 1 205 ? -16.698 -0.505 15.178 1.00 95.88 205 ARG A N 1
ATOM 1567 C CA . ARG A 1 205 ? -15.242 -0.408 15.323 1.00 95.88 205 ARG A CA 1
ATOM 1568 C C . ARG A 1 205 ? -14.823 1.057 15.332 1.00 95.88 205 ARG A C 1
ATOM 1570 O O . ARG A 1 205 ? -15.531 1.921 14.814 1.00 95.88 205 ARG A O 1
ATOM 1577 N N . LYS A 1 206 ? -13.607 1.325 15.810 1.00 94.62 206 LYS A N 1
ATOM 1578 C CA . LYS A 1 206 ? -13.027 2.673 15.811 1.00 94.62 206 LYS A CA 1
ATOM 1579 C C . LYS A 1 206 ? -13.072 3.346 14.432 1.00 94.62 206 LYS A C 1
ATOM 1581 O O . LYS A 1 206 ? -13.514 4.480 14.325 1.00 94.62 206 LYS A O 1
ATOM 1586 N N . ALA A 1 207 ? -12.747 2.613 13.364 1.00 93.19 207 ALA A N 1
ATOM 1587 C CA . ALA A 1 207 ? -12.854 3.118 11.993 1.00 93.19 207 ALA A CA 1
ATOM 1588 C C . ALA A 1 207 ? -14.285 3.540 11.600 1.00 93.19 207 ALA A C 1
ATOM 1590 O O . ALA A 1 207 ? -14.453 4.464 10.805 1.00 93.19 207 ALA A O 1
ATOM 1591 N N . GLY A 1 208 ? -15.313 2.861 12.129 1.00 96.06 208 GLY A N 1
ATOM 1592 C CA . GLY A 1 208 ? -16.724 3.210 11.935 1.00 96.06 208 GLY A CA 1
ATOM 1593 C C . GLY A 1 208 ? -17.084 4.506 12.646 1.00 96.06 208 GLY A C 1
ATOM 1594 O O . GLY A 1 208 ? -17.622 5.414 12.017 1.00 96.06 208 GLY A O 1
ATOM 1595 N N . ARG A 1 209 ? -16.695 4.621 13.921 1.00 96.69 209 ARG A N 1
ATOM 1596 C CA . ARG A 1 209 ? -16.896 5.836 14.725 1.00 96.69 209 ARG A CA 1
ATOM 1597 C C . ARG A 1 209 ? -16.184 7.046 14.123 1.00 96.69 209 ARG A C 1
ATOM 1599 O O . ARG A 1 209 ? -16.809 8.083 13.932 1.00 96.69 209 ARG A O 1
ATOM 1606 N N . ASP A 1 210 ? -14.919 6.892 13.729 1.00 95.81 210 ASP A N 1
ATOM 1607 C CA . ASP A 1 210 ? -14.133 7.972 13.118 1.00 95.81 210 ASP A CA 1
ATOM 1608 C C . ASP A 1 210 ? -14.777 8.480 11.819 1.00 95.81 210 ASP A C 1
ATOM 1610 O O . ASP A 1 210 ? -14.766 9.676 11.533 1.00 95.81 210 ASP A O 1
ATOM 1614 N N . ARG A 1 211 ? -15.379 7.574 11.038 1.00 95.25 211 ARG A N 1
ATOM 1615 C CA . ARG A 1 211 ? -16.077 7.919 9.797 1.00 95.25 211 ARG A CA 1
ATOM 1616 C C . ARG A 1 211 ? -17.371 8.697 10.048 1.00 95.25 211 ARG A C 1
ATOM 1618 O O . ARG A 1 211 ? -17.656 9.626 9.299 1.00 95.25 211 ARG A O 1
ATOM 1625 N N . ILE A 1 212 ? -18.149 8.328 11.069 1.00 96.94 212 ILE A N 1
ATOM 1626 C CA . ILE A 1 212 ? -19.339 9.096 11.474 1.00 96.94 212 ILE A CA 1
ATOM 1627 C C . ILE A 1 212 ? -18.923 10.481 11.983 1.00 96.94 212 ILE A C 1
ATOM 1629 O O . ILE A 1 212 ? -19.534 11.476 11.600 1.00 96.94 212 ILE A O 1
ATOM 1633 N N . ALA A 1 213 ? -17.864 10.558 12.794 1.00 96.00 213 ALA A N 1
ATOM 1634 C CA . ALA A 1 213 ? -17.353 11.818 13.324 1.00 96.00 213 ALA A CA 1
ATOM 1635 C C . ALA A 1 213 ? -16.935 12.788 12.202 1.00 96.00 213 ALA A C 1
ATOM 1637 O O . ALA A 1 213 ? -17.357 13.943 12.212 1.00 96.00 213 ALA A O 1
ATOM 1638 N N . GLU A 1 214 ? -16.175 12.321 11.204 1.00 95.12 214 GLU A N 1
ATOM 1639 C CA . GLU A 1 214 ? -15.783 13.125 10.030 1.00 95.12 214 GLU A CA 1
ATOM 1640 C C . GLU A 1 214 ? -16.991 13.697 9.274 1.00 95.12 214 GLU A C 1
ATOM 1642 O O . GLU A 1 214 ? -16.999 14.878 8.928 1.00 95.12 214 GLU A O 1
ATOM 1647 N N . GLU A 1 215 ? -18.028 12.885 9.053 1.00 95.50 215 GLU A N 1
ATOM 1648 C CA . GLU A 1 215 ? -19.266 13.320 8.389 1.00 95.50 215 GLU A CA 1
ATOM 1649 C C . GLU A 1 215 ? -20.017 14.381 9.206 1.00 95.50 215 GLU A C 1
ATOM 1651 O O . GLU A 1 215 ? -20.652 15.273 8.649 1.00 95.50 215 GLU A O 1
ATOM 1656 N N . ASN A 1 216 ? -19.904 14.318 10.534 1.00 95.88 216 ASN A N 1
ATOM 1657 C CA . ASN A 1 216 ? -20.451 15.315 11.453 1.00 95.88 216 ASN A CA 1
ATOM 1658 C C . ASN A 1 216 ? -19.565 16.575 11.563 1.00 95.88 216 ASN A C 1
ATOM 1660 O O . ASN A 1 216 ? -19.818 17.435 12.404 1.00 95.88 216 ASN A O 1
ATOM 1664 N N . GLY A 1 217 ? -18.524 16.701 10.733 1.00 95.88 217 GLY A N 1
ATOM 1665 C CA . GLY A 1 217 ? -17.627 17.857 10.705 1.00 95.88 217 GLY A CA 1
ATOM 1666 C C . GLY A 1 217 ? -16.477 17.799 11.711 1.00 95.88 217 GLY A C 1
ATOM 1667 O O . GLY A 1 217 ? -15.734 18.777 11.832 1.00 95.88 217 GLY A O 1
ATOM 1668 N N . TRP A 1 218 ? -16.294 16.675 12.412 1.00 95.56 218 TRP A N 1
ATOM 1669 C CA . TRP A 1 218 ? -15.154 16.483 13.305 1.00 95.56 218 TRP A CA 1
ATOM 1670 C C . TRP A 1 218 ? -13.840 16.495 12.518 1.00 95.56 218 TRP A C 1
ATOM 1672 O O . TRP A 1 218 ? -13.725 15.878 11.456 1.00 95.56 218 TRP A O 1
ATOM 1682 N N . ARG A 1 219 ? -12.824 17.182 13.051 1.00 96.31 219 ARG A N 1
ATOM 1683 C CA . ARG A 1 219 ? -11.490 17.262 12.447 1.00 96.31 219 ARG A CA 1
ATOM 1684 C C . ARG A 1 219 ? -10.472 16.572 13.342 1.00 96.31 219 ARG A C 1
ATOM 1686 O O . ARG A 1 219 ? -10.217 17.015 14.459 1.00 96.31 219 ARG A O 1
ATOM 1693 N N . PHE A 1 220 ? -9.872 15.513 12.814 1.00 96.81 220 PHE A N 1
ATOM 1694 C CA . PHE A 1 220 ? -8.739 14.851 13.446 1.00 96.81 220 PHE A CA 1
ATOM 1695 C C . PHE A 1 220 ? -7.461 15.673 13.270 1.00 96.81 220 PHE A C 1
ATOM 1697 O O . PHE A 1 220 ? -7.235 16.265 12.209 1.00 96.81 220 PHE A O 1
ATOM 1704 N N . ALA A 1 221 ? -6.616 15.671 14.296 1.00 97.31 221 ALA A N 1
ATOM 1705 C CA . ALA A 1 221 ? -5.265 16.190 14.220 1.00 97.31 221 ALA A CA 1
ATOM 1706 C C . ALA A 1 221 ? -4.449 15.392 13.180 1.00 97.31 221 ALA A C 1
ATOM 1708 O O . ALA A 1 221 ? -4.604 14.165 13.065 1.00 97.31 221 ALA A O 1
ATOM 1709 N N . PRO A 1 222 ? -3.606 16.067 12.378 1.00 97.00 222 PRO A N 1
ATOM 1710 C CA . PRO A 1 222 ? -2.683 15.383 11.487 1.00 97.00 222 PRO A CA 1
ATOM 1711 C C . PRO A 1 222 ? -1.623 14.625 12.295 1.00 97.00 222 PRO A C 1
ATOM 1713 O O . PRO A 1 222 ? -1.304 14.985 13.421 1.00 97.00 222 PRO A O 1
ATOM 1716 N N . ILE A 1 223 ? -1.058 13.581 11.691 1.00 97.38 223 ILE A N 1
ATOM 1717 C CA . ILE A 1 223 ? 0.150 12.930 12.206 1.00 97.38 223 ILE A CA 1
ATOM 1718 C C . ILE A 1 223 ? 1.332 13.545 11.474 1.00 97.38 223 ILE A C 1
ATOM 1720 O O . ILE A 1 223 ? 1.501 13.299 10.276 1.00 97.38 223 ILE A O 1
ATOM 1724 N N . ASP A 1 224 ? 2.114 14.342 12.186 1.00 96.44 224 ASP A N 1
ATOM 1725 C CA . ASP A 1 224 ? 3.329 15.000 11.715 1.00 96.44 224 ASP A CA 1
ATOM 1726 C C . ASP A 1 224 ? 4.579 14.458 12.433 1.00 96.44 224 ASP A C 1
ATOM 1728 O O . ASP A 1 224 ? 4.523 13.453 13.151 1.00 96.44 224 ASP A O 1
ATOM 1732 N N . ALA A 1 225 ? 5.736 15.064 12.155 1.00 95.31 225 ALA A N 1
ATOM 1733 C CA . ALA A 1 225 ? 7.005 14.655 12.746 1.00 95.31 225 ALA A CA 1
ATOM 1734 C C . ALA A 1 225 ? 7.019 14.882 14.266 1.00 95.31 225 ALA A C 1
ATOM 1736 O O . ALA A 1 225 ? 7.435 13.984 14.996 1.00 95.31 225 ALA A O 1
ATOM 1737 N N . ASP A 1 226 ? 6.482 16.009 14.741 1.00 96.62 226 ASP A N 1
ATOM 1738 C CA . ASP A 1 226 ? 6.403 16.344 16.167 1.00 96.62 226 ASP A CA 1
ATOM 1739 C C . ASP A 1 226 ? 5.578 15.314 16.946 1.00 96.62 226 ASP A C 1
ATOM 1741 O O . ASP A 1 226 ? 6.013 14.808 17.987 1.00 96.62 226 ASP A O 1
ATOM 1745 N N . PHE A 1 227 ? 4.418 14.923 16.409 1.00 97.50 227 PHE A N 1
ATOM 1746 C CA . PHE A 1 227 ? 3.591 13.874 16.997 1.00 97.50 227 PHE A CA 1
ATOM 1747 C C . PHE A 1 227 ? 4.347 12.542 17.102 1.00 97.50 227 PHE A C 1
ATOM 1749 O O . PHE A 1 227 ? 4.323 11.874 18.139 1.00 97.50 227 PHE A O 1
ATOM 1756 N N . LEU A 1 228 ? 5.042 12.134 16.037 1.00 97.44 228 LEU A N 1
ATOM 1757 C CA . LEU A 1 228 ? 5.805 10.885 16.052 1.00 97.44 228 LEU A CA 1
ATOM 1758 C C . LEU A 1 228 ? 7.032 10.965 16.958 1.00 97.44 228 LEU A C 1
ATOM 1760 O O . LEU A 1 228 ? 7.397 9.956 17.561 1.00 97.44 228 LEU A O 1
ATOM 1764 N N . TRP A 1 229 ? 7.645 12.141 17.089 1.00 96.75 229 TRP A N 1
ATOM 1765 C CA . TRP A 1 229 ? 8.741 12.368 18.021 1.00 96.75 229 TRP A CA 1
ATOM 1766 C C . TRP A 1 229 ? 8.271 12.223 19.468 1.00 96.75 229 TRP A C 1
ATOM 1768 O O . TRP A 1 229 ? 8.923 11.535 20.251 1.00 96.75 229 TRP A O 1
ATOM 1778 N N . LYS A 1 230 ? 7.089 12.760 19.804 1.00 97.25 230 LYS A N 1
ATOM 1779 C CA . LYS A 1 230 ? 6.441 12.558 21.110 1.00 97.25 230 LYS A CA 1
ATOM 1780 C C . LYS A 1 230 ? 6.287 11.069 21.441 1.00 97.25 230 LYS A C 1
ATOM 1782 O O . LYS A 1 230 ? 6.690 10.647 22.522 1.00 97.25 230 LYS A O 1
ATOM 1787 N N . VAL A 1 231 ? 5.772 10.266 20.505 1.00 97.56 231 VAL A N 1
ATOM 1788 C CA . VAL A 1 231 ? 5.627 8.807 20.690 1.00 97.56 231 VAL A CA 1
ATOM 1789 C C . VAL A 1 231 ? 6.988 8.111 20.786 1.00 97.56 231 VAL A C 1
ATOM 1791 O O . VAL A 1 231 ? 7.166 7.215 21.603 1.00 97.56 231 VAL A O 1
ATOM 1794 N N . LYS A 1 232 ? 7.976 8.540 19.992 1.00 96.44 232 LYS A N 1
ATOM 1795 C CA . LYS A 1 232 ? 9.335 7.981 20.018 1.00 96.44 232 LYS A CA 1
ATOM 1796 C C . LYS A 1 232 ? 10.027 8.186 21.364 1.00 96.44 232 LYS A C 1
ATOM 1798 O O . LYS A 1 232 ? 10.722 7.290 21.830 1.00 96.44 232 LYS A O 1
ATOM 1803 N N . VAL A 1 233 ? 9.879 9.377 21.944 1.00 97.31 233 VAL A N 1
ATOM 1804 C CA . VAL A 1 233 ? 10.488 9.747 23.229 1.00 97.31 233 VAL A CA 1
ATOM 1805 C C . VAL A 1 233 ? 9.765 9.073 24.392 1.00 97.31 233 VAL A C 1
ATOM 1807 O O . VAL A 1 233 ? 10.412 8.703 25.368 1.00 97.31 233 VAL A O 1
ATOM 1810 N N . ASN A 1 234 ? 8.447 8.894 24.290 1.00 97.12 234 ASN A N 1
ATOM 1811 C CA . ASN A 1 234 ? 7.650 8.261 25.331 1.00 97.12 234 ASN A CA 1
ATOM 1812 C C . ASN A 1 234 ? 6.676 7.216 24.746 1.00 97.12 234 ASN A C 1
ATOM 1814 O O . ASN A 1 234 ? 5.492 7.514 24.556 1.00 97.12 234 ASN A O 1
ATOM 1818 N N . PRO A 1 235 ? 7.151 5.985 24.470 1.00 96.12 235 PRO A N 1
ATOM 1819 C CA . PRO A 1 235 ? 6.297 4.917 23.949 1.00 96.12 235 PRO A CA 1
ATOM 1820 C C . PRO A 1 235 ? 5.240 4.456 24.966 1.00 96.12 235 PRO A C 1
ATOM 1822 O O . PRO A 1 235 ? 4.177 3.978 24.565 1.00 96.12 235 PRO A O 1
ATOM 1825 N N . GLU A 1 236 ? 5.479 4.663 26.268 1.00 96.94 236 GLU A N 1
ATOM 1826 C CA . GLU A 1 236 ? 4.530 4.319 27.334 1.00 96.94 236 GLU A CA 1
ATOM 1827 C C . GLU A 1 236 ? 3.233 5.132 27.239 1.00 96.94 236 GLU A C 1
ATOM 1829 O O . GLU A 1 236 ? 2.199 4.641 27.667 1.00 96.94 236 GLU A O 1
ATOM 1834 N N . LEU A 1 237 ? 3.217 6.286 26.551 1.00 96.88 237 LEU A N 1
ATOM 1835 C CA . LEU A 1 237 ? 1.982 7.046 26.291 1.00 96.88 237 LEU A CA 1
ATOM 1836 C C . LEU A 1 237 ? 0.874 6.203 25.649 1.00 96.88 237 LEU A C 1
ATOM 1838 O O . LEU A 1 237 ? -0.308 6.447 25.895 1.00 96.88 237 LEU A O 1
ATOM 1842 N N . VAL A 1 238 ? 1.249 5.232 24.810 1.00 97.06 238 VAL A N 1
ATOM 1843 C CA . VAL A 1 238 ? 0.290 4.330 24.162 1.00 97.06 238 VAL A CA 1
ATOM 1844 C C . VAL A 1 238 ? -0.241 3.294 25.153 1.00 97.06 238 VAL A C 1
ATOM 1846 O O . VAL A 1 238 ? -1.418 2.946 25.098 1.00 97.06 238 VAL A O 1
ATOM 1849 N N . ARG A 1 239 ? 0.598 2.828 26.082 1.00 94.06 239 ARG A N 1
ATOM 1850 C CA . ARG A 1 239 ? 0.228 1.859 27.125 1.00 94.06 239 ARG A CA 1
ATOM 1851 C C . ARG A 1 239 ? -0.594 2.507 28.233 1.00 94.06 239 ARG A C 1
ATOM 1853 O O . ARG A 1 239 ? -1.634 1.971 28.590 1.00 94.06 239 ARG A O 1
ATOM 1860 N N . ASP A 1 240 ? -0.208 3.704 28.663 1.00 96.44 240 ASP A N 1
ATOM 1861 C CA . ASP A 1 240 ? -0.927 4.562 29.615 1.00 96.44 240 ASP A CA 1
ATOM 1862 C C . ASP A 1 240 ? -2.291 5.032 29.087 1.00 96.44 240 ASP A C 1
ATOM 1864 O O . ASP A 1 240 ? -3.084 5.667 29.792 1.00 96.44 240 ASP A O 1
ATOM 1868 N N . ALA A 1 241 ? -2.554 4.821 27.800 1.00 96.00 241 ALA A N 1
ATOM 1869 C CA . ALA A 1 241 ? -3.859 5.045 27.215 1.00 96.00 241 ALA A CA 1
ATOM 1870 C C . ALA A 1 241 ? -4.757 3.811 27.229 1.00 96.00 241 ALA A C 1
ATOM 1872 O O . ALA A 1 241 ? -5.884 3.954 26.804 1.00 96.00 241 ALA A O 1
ATOM 1873 N N . ASP A 1 242 ? -4.306 2.649 27.707 1.00 95.81 242 ASP A N 1
ATOM 1874 C CA . ASP A 1 242 ? -4.964 1.345 27.512 1.00 95.81 242 ASP A CA 1
ATOM 1875 C C . ASP A 1 242 ? -4.920 0.844 26.052 1.00 95.81 242 ASP A C 1
ATOM 1877 O O . ASP A 1 242 ? -5.652 -0.057 25.637 1.00 95.81 242 ASP A O 1
ATOM 1881 N N . GLY A 1 243 ? -3.967 1.365 25.272 1.00 95.75 243 GLY A N 1
ATOM 1882 C CA . GLY A 1 243 ? -3.638 0.901 23.932 1.00 95.75 243 GLY A CA 1
ATOM 1883 C C . GLY A 1 243 ? -3.845 1.944 22.836 1.00 95.75 243 GLY A C 1
ATOM 1884 O O . GLY A 1 243 ? -4.203 3.101 23.045 1.00 95.75 243 GLY A O 1
ATOM 1885 N N . LEU A 1 244 ? -3.600 1.517 21.595 1.00 96.44 244 LEU A N 1
ATOM 1886 C CA . LEU A 1 244 ? -3.534 2.421 20.442 1.00 96.44 244 LEU A CA 1
ATOM 1887 C C . LEU A 1 244 ? -4.873 3.077 20.073 1.00 96.44 244 LEU A C 1
ATOM 1889 O O . LEU A 1 244 ? -4.882 4.135 19.447 1.00 96.44 244 LEU A O 1
ATOM 1893 N N . VAL A 1 245 ? -5.998 2.431 20.390 1.00 96.00 245 VAL A N 1
ATOM 1894 C CA . VAL A 1 245 ? -7.338 2.961 20.088 1.00 96.00 245 VAL A CA 1
ATOM 1895 C C . VAL A 1 245 ? -7.626 4.170 20.968 1.00 96.00 245 VAL A C 1
ATOM 1897 O O . VAL A 1 245 ? -7.938 5.239 20.448 1.00 96.00 245 VAL A O 1
ATOM 1900 N N . ASP A 1 246 ? -7.458 4.004 22.270 1.00 96.44 246 ASP A N 1
ATOM 1901 C CA . ASP A 1 246 ? -7.687 5.032 23.276 1.00 96.44 246 ASP A CA 1
ATOM 1902 C C . ASP A 1 246 ? -6.631 6.140 23.204 1.00 96.44 246 ASP A C 1
ATOM 1904 O O . ASP A 1 246 ? -6.954 7.319 23.344 1.00 96.44 246 ASP A O 1
ATOM 1908 N N . PHE A 1 247 ? -5.381 5.802 22.860 1.00 97.50 247 PHE A N 1
ATOM 1909 C CA . PHE A 1 247 ? -4.357 6.806 22.565 1.00 97.50 247 PHE A CA 1
ATOM 1910 C C . PHE A 1 247 ? -4.752 7.684 21.368 1.00 97.50 247 PHE A C 1
ATOM 1912 O O . PHE A 1 247 ? -4.616 8.905 21.421 1.00 97.50 247 PHE A O 1
ATOM 1919 N N . ALA A 1 248 ? -5.302 7.089 20.300 1.00 97.38 248 ALA A N 1
ATOM 1920 C CA . ALA A 1 248 ? -5.801 7.847 19.152 1.00 97.38 248 ALA A CA 1
ATOM 1921 C C . ALA A 1 248 ? -6.956 8.786 19.541 1.00 97.38 248 ALA A C 1
ATOM 1923 O O . ALA A 1 248 ? -7.028 9.908 19.047 1.00 97.38 248 ALA A O 1
ATOM 1924 N N . GLU A 1 249 ? -7.846 8.344 20.434 1.00 95.56 249 GLU A N 1
ATOM 1925 C CA . GLU A 1 249 ? -8.939 9.168 20.965 1.00 95.56 249 GLU A CA 1
ATOM 1926 C C . GLU A 1 249 ? -8.417 10.332 21.804 1.00 95.56 249 GLU A C 1
ATOM 1928 O O . GLU A 1 249 ? -8.784 11.479 21.545 1.00 95.56 249 GLU A O 1
ATOM 1933 N N . ARG A 1 250 ? -7.506 10.051 22.740 1.00 97.06 250 ARG A N 1
ATOM 1934 C CA . ARG A 1 250 ? -6.879 11.042 23.621 1.00 97.06 250 ARG A CA 1
ATOM 1935 C C . ARG A 1 250 ? -6.149 12.135 22.843 1.00 97.06 250 ARG A C 1
ATOM 1937 O O . ARG A 1 250 ? -6.258 13.306 23.188 1.00 97.06 250 ARG A O 1
ATOM 1944 N N . GLU A 1 251 ? -5.433 11.761 21.788 1.00 97.69 251 GLU A N 1
ATOM 1945 C CA . GLU A 1 251 ? -4.675 12.696 20.948 1.00 97.69 251 GLU A CA 1
ATOM 1946 C C . GLU A 1 251 ? -5.506 13.295 19.801 1.00 97.69 251 GLU A C 1
ATOM 1948 O O . GLU A 1 251 ? -4.989 14.062 18.990 1.00 97.69 251 GLU A O 1
ATOM 1953 N N . ASN A 1 252 ? -6.795 12.951 19.708 1.00 97.19 252 ASN A N 1
ATOM 1954 C CA . ASN A 1 252 ? -7.678 13.360 18.620 1.00 97.19 252 ASN A CA 1
ATOM 1955 C C . ASN A 1 252 ? -7.109 13.038 17.218 1.00 97.19 252 ASN A C 1
ATOM 1957 O O . ASN A 1 252 ? -7.210 13.826 16.278 1.00 97.19 252 ASN A O 1
ATOM 1961 N N . VAL A 1 253 ? -6.510 11.861 17.051 1.00 97.56 253 VAL A N 1
ATOM 1962 C CA . VAL A 1 253 ? -5.929 11.396 15.786 1.00 97.56 253 VAL A CA 1
ATOM 1963 C C . VAL A 1 253 ? -6.775 10.263 15.212 1.00 97.56 253 VAL A C 1
ATOM 1965 O O . VAL A 1 253 ? -7.278 9.401 15.928 1.00 97.56 253 VAL A O 1
ATOM 1968 N N . LYS A 1 254 ? -6.900 10.204 13.883 1.00 97.00 254 LYS A N 1
ATOM 1969 C CA . LYS A 1 254 ? -7.592 9.095 13.217 1.00 97.00 254 LYS A CA 1
ATOM 1970 C C . LYS A 1 254 ? -6.848 7.778 13.452 1.00 97.00 254 LYS A C 1
ATOM 1972 O O . LYS A 1 254 ? -5.719 7.611 12.977 1.00 97.00 254 LYS A O 1
ATOM 1977 N N . TYR A 1 255 ? -7.500 6.805 14.089 1.00 95.56 255 TYR A N 1
ATOM 1978 C CA . TYR A 1 255 ? -6.881 5.522 14.454 1.00 95.56 255 TYR A CA 1
ATOM 1979 C C . TYR A 1 255 ? -6.304 4.778 13.240 1.00 95.56 255 TYR A C 1
ATOM 1981 O O . TYR A 1 255 ? -5.196 4.241 13.271 1.00 95.56 255 TYR A O 1
ATOM 1989 N N . GLU A 1 256 ? -7.043 4.794 12.129 1.00 94.00 256 GLU A N 1
ATOM 1990 C CA . GLU A 1 256 ? -6.642 4.179 10.858 1.00 94.00 256 GLU A CA 1
ATOM 1991 C C . GLU A 1 256 ? -5.354 4.765 10.273 1.00 94.00 256 GLU A C 1
ATOM 1993 O O . GLU A 1 256 ? -4.594 4.064 9.594 1.00 94.00 256 GLU A O 1
ATOM 1998 N N . THR A 1 257 ? -5.109 6.046 10.536 1.00 96.19 257 THR A N 1
ATOM 1999 C CA . THR A 1 257 ? -3.876 6.729 10.156 1.00 96.19 257 THR A CA 1
ATOM 2000 C C . THR A 1 257 ? -2.775 6.375 11.152 1.00 96.19 257 THR A C 1
ATOM 2002 O O . THR A 1 257 ? -1.702 5.949 10.732 1.00 96.19 257 THR A O 1
ATOM 2005 N N . LEU A 1 258 ? -3.062 6.448 12.455 1.00 97.25 258 LEU A N 1
ATOM 2006 C CA . LEU A 1 258 ? -2.100 6.195 13.529 1.00 97.25 258 LEU A CA 1
ATOM 2007 C C . LEU A 1 258 ? -1.485 4.797 13.476 1.00 97.25 258 LEU A C 1
ATOM 2009 O O . LEU A 1 258 ? -0.265 4.657 13.518 1.00 97.25 258 LEU A O 1
ATOM 2013 N N . ARG A 1 259 ? -2.300 3.760 13.267 1.00 96.38 259 ARG A N 1
ATOM 2014 C CA . ARG A 1 259 ? -1.828 2.365 13.200 1.00 96.38 259 ARG A CA 1
ATOM 2015 C C . ARG A 1 259 ? -0.864 2.065 12.050 1.00 96.38 259 ARG A C 1
ATOM 2017 O O . ARG A 1 259 ? -0.258 0.995 12.025 1.00 96.38 259 ARG A O 1
ATOM 2024 N N . ARG A 1 260 ? -0.739 2.967 11.067 1.00 96.31 260 ARG A N 1
ATOM 2025 C CA . ARG A 1 260 ? 0.267 2.857 9.994 1.00 96.31 260 ARG A CA 1
ATOM 2026 C C . ARG A 1 260 ? 1.655 3.271 10.469 1.00 96.31 260 ARG A C 1
ATOM 2028 O O . ARG A 1 260 ? 2.641 2.813 9.898 1.00 96.31 260 ARG A O 1
ATOM 2035 N N . TYR A 1 261 ? 1.711 4.099 11.505 1.00 97.50 261 TYR A N 1
ATOM 2036 C CA . TYR A 1 261 ? 2.921 4.715 12.024 1.00 97.50 261 TYR A CA 1
ATOM 2037 C C . TYR A 1 261 ? 3.348 4.133 13.369 1.00 97.50 261 TYR A C 1
ATOM 2039 O O . TYR A 1 261 ? 4.540 4.013 13.605 1.00 97.50 261 TYR A O 1
ATOM 2047 N N . VAL A 1 262 ? 2.405 3.717 14.212 1.00 97.88 262 VAL A N 1
ATOM 2048 C CA . VAL A 1 262 ? 2.683 3.250 15.577 1.00 97.88 262 VAL A CA 1
ATOM 2049 C C . VAL A 1 262 ? 2.084 1.853 15.787 1.00 97.88 262 VAL A C 1
ATOM 2051 O O . VAL A 1 262 ? 1.073 1.488 15.172 1.00 97.88 262 VAL A O 1
ATOM 2054 N N . THR A 1 263 ? 2.750 1.016 16.578 1.00 97.00 263 THR A N 1
ATOM 2055 C CA . THR A 1 263 ? 2.263 -0.304 17.009 1.00 97.00 263 THR A CA 1
ATOM 2056 C C . THR A 1 263 ? 1.392 -0.191 18.268 1.00 97.00 263 THR A C 1
ATOM 2058 O O . THR A 1 263 ? 1.220 0.890 18.819 1.00 97.00 263 THR A O 1
ATOM 2061 N N . ALA A 1 264 ? 0.794 -1.299 18.718 1.00 95.88 264 ALA A N 1
ATOM 2062 C CA . ALA A 1 264 ? 0.017 -1.301 19.963 1.00 95.88 264 ALA A CA 1
ATOM 2063 C C . ALA A 1 264 ? 0.890 -1.066 21.208 1.00 95.88 264 ALA A C 1
ATOM 2065 O O . ALA A 1 264 ? 0.389 -0.575 22.211 1.00 95.88 264 ALA A O 1
ATOM 2066 N N . ASP A 1 265 ? 2.185 -1.367 21.107 1.00 95.56 265 ASP A N 1
ATOM 2067 C CA . ASP A 1 265 ? 3.171 -1.232 22.180 1.00 95.56 265 ASP A CA 1
ATOM 2068 C C . ASP A 1 265 ? 3.865 0.140 22.204 1.00 95.56 265 ASP A C 1
ATOM 2070 O O . ASP A 1 265 ? 4.793 0.342 22.979 1.00 95.56 265 ASP A O 1
ATOM 2074 N N . GLY A 1 266 ? 3.459 1.071 21.332 1.00 96.56 266 GLY A N 1
ATOM 2075 C CA . GLY A 1 266 ? 4.080 2.395 21.220 1.00 96.56 266 GLY A CA 1
ATOM 2076 C C . GLY A 1 266 ? 5.329 2.452 20.338 1.00 96.56 266 GLY A C 1
ATOM 2077 O O . GLY A 1 266 ? 5.905 3.521 20.161 1.00 96.56 266 GLY A O 1
ATOM 2078 N N . GLU A 1 267 ? 5.739 1.343 19.718 1.00 96.88 267 GLU A N 1
ATOM 2079 C CA . GLU A 1 267 ? 6.879 1.341 18.798 1.00 96.88 267 GLU A CA 1
ATOM 2080 C C . GLU A 1 267 ? 6.541 1.993 17.451 1.00 96.88 267 GLU A C 1
ATOM 2082 O O . GLU A 1 267 ? 5.451 1.822 16.890 1.00 96.88 267 GLU A O 1
ATOM 2087 N N . LEU A 1 268 ? 7.519 2.692 16.876 1.00 96.69 268 LEU A N 1
ATOM 2088 C CA . LEU A 1 268 ? 7.396 3.270 15.545 1.00 96.69 268 LEU A CA 1
ATOM 2089 C C . LEU A 1 268 ? 7.558 2.211 14.447 1.00 96.69 268 LEU A C 1
ATOM 2091 O O . LEU A 1 268 ? 8.518 1.444 14.403 1.00 96.69 268 LEU A O 1
ATOM 2095 N N . ARG A 1 269 ? 6.633 2.219 13.489 1.00 95.94 269 ARG A N 1
ATOM 2096 C CA . ARG A 1 269 ? 6.694 1.432 12.253 1.00 95.94 269 ARG A CA 1
ATOM 2097 C C . ARG A 1 269 ? 7.623 2.103 11.233 1.00 95.94 269 ARG A C 1
ATOM 2099 O O . ARG A 1 269 ? 7.821 3.315 11.285 1.00 95.94 269 ARG A O 1
ATOM 2106 N N . PRO A 1 270 ? 8.103 1.380 10.205 1.00 94.25 270 PRO A N 1
ATOM 2107 C CA . PRO A 1 270 ? 8.976 1.961 9.180 1.00 94.25 270 PRO A CA 1
ATOM 2108 C C . PRO A 1 270 ? 8.411 3.214 8.487 1.00 94.25 270 PRO A C 1
ATOM 2110 O O . PRO A 1 270 ? 9.157 4.132 8.170 1.00 94.25 270 PRO A O 1
ATOM 2113 N N . ALA A 1 271 ? 7.087 3.300 8.310 1.00 92.62 271 ALA A N 1
ATOM 2114 C CA . ALA A 1 271 ? 6.445 4.491 7.751 1.00 92.62 271 ALA A CA 1
ATOM 2115 C C . ALA A 1 271 ? 6.571 5.736 8.652 1.00 92.62 271 ALA A C 1
ATOM 2117 O O . ALA A 1 271 ? 6.548 6.853 8.144 1.00 92.62 271 ALA A O 1
ATOM 2118 N N . ALA A 1 272 ? 6.689 5.559 9.972 1.00 95.62 272 ALA A N 1
ATOM 2119 C CA . ALA A 1 272 ? 6.917 6.657 10.911 1.00 95.62 272 ALA A CA 1
ATOM 2120 C C . ALA A 1 272 ? 8.347 7.168 10.818 1.00 95.62 272 ALA A C 1
ATOM 2122 O O . ALA A 1 272 ? 8.556 8.374 10.775 1.00 95.62 272 ALA A O 1
ATOM 2123 N N . ASN A 1 273 ? 9.313 6.258 10.692 1.00 92.00 273 ASN A N 1
ATOM 2124 C CA . ASN A 1 273 ? 10.708 6.631 10.469 1.00 92.00 273 ASN A CA 1
ATOM 2125 C C . ASN A 1 273 ? 10.878 7.400 9.155 1.00 92.00 273 ASN A C 1
ATOM 2127 O O . ASN A 1 273 ? 11.598 8.390 9.126 1.00 92.00 273 ASN A O 1
ATOM 2131 N N . ASP A 1 274 ? 10.152 7.013 8.102 1.00 93.31 274 ASP A N 1
ATOM 2132 C CA . ASP A 1 274 ? 10.123 7.788 6.859 1.00 93.31 274 ASP A CA 1
ATOM 2133 C C . ASP A 1 274 ? 9.572 9.198 7.054 1.00 93.31 274 ASP A C 1
ATOM 2135 O O . ASP A 1 274 ? 10.052 10.125 6.412 1.00 93.31 274 ASP A O 1
ATOM 2139 N N . LEU A 1 275 ? 8.547 9.365 7.897 1.00 94.19 275 LEU A N 1
ATOM 2140 C CA . LEU A 1 275 ? 7.964 10.678 8.158 1.00 94.19 275 LEU A CA 1
ATOM 2141 C C . LEU A 1 275 ? 8.909 11.552 8.989 1.00 94.19 275 LEU A C 1
ATOM 2143 O O . LEU A 1 275 ? 9.097 12.710 8.635 1.00 94.19 275 LEU A O 1
ATOM 2147 N N . LEU A 1 276 ? 9.536 10.981 10.021 1.00 94.12 276 LEU A N 1
ATOM 2148 C CA . LEU A 1 276 ? 10.550 11.648 10.843 1.00 94.12 276 LEU A CA 1
ATOM 2149 C C . LEU A 1 276 ? 11.791 12.040 10.034 1.00 94.12 276 LEU A C 1
ATOM 2151 O O . LEU A 1 276 ? 12.368 13.093 10.262 1.00 94.12 276 LEU A O 1
ATOM 2155 N N . GLY A 1 277 ? 12.188 11.211 9.069 1.00 90.88 277 GLY A N 1
ATOM 2156 C CA . GLY A 1 277 ? 13.336 11.477 8.209 1.00 90.88 277 GLY A CA 1
ATOM 2157 C C . GLY A 1 277 ? 13.076 12.491 7.093 1.00 90.88 277 GLY A C 1
ATOM 2158 O O . GLY A 1 277 ? 14.001 12.823 6.368 1.00 90.88 277 GLY A O 1
ATOM 2159 N N . LYS A 1 278 ? 11.845 12.985 6.890 1.00 90.31 278 LYS A N 1
ATOM 2160 C CA . LYS A 1 278 ? 11.579 13.937 5.791 1.00 90.31 278 LYS A CA 1
ATOM 2161 C C . LYS A 1 278 ? 12.314 15.262 5.943 1.00 90.31 278 LYS A C 1
ATOM 2163 O O . LYS A 1 278 ? 12.560 15.915 4.935 1.00 90.31 278 LYS A O 1
ATOM 2168 N N . GLU A 1 279 ? 12.608 15.652 7.176 1.00 86.00 279 GLU A N 1
ATOM 2169 C CA . GLU A 1 279 ? 13.386 16.853 7.486 1.00 86.00 279 GLU A CA 1
ATOM 2170 C C . GLU A 1 279 ? 14.894 16.599 7.383 1.00 86.00 279 GLU A C 1
ATOM 2172 O O . GLU A 1 279 ? 15.683 17.537 7.332 1.00 86.00 279 GLU A O 1
ATOM 2177 N N . ASP A 1 280 ? 15.298 15.330 7.307 1.00 88.81 280 ASP A N 1
ATOM 2178 C CA . ASP A 1 280 ? 16.683 14.934 7.138 1.00 88.81 280 ASP A CA 1
ATOM 2179 C C . ASP A 1 280 ? 17.046 14.911 5.646 1.00 88.81 280 ASP A C 1
ATOM 2181 O O . ASP A 1 280 ? 16.831 13.930 4.928 1.00 88.81 280 ASP A O 1
ATOM 2185 N N . GLU A 1 281 ? 17.628 16.016 5.174 1.00 90.19 281 GLU A N 1
ATOM 2186 C CA . GLU A 1 281 ? 18.117 16.160 3.797 1.00 90.19 281 GLU A CA 1
ATOM 2187 C C . GLU A 1 281 ? 19.211 15.142 3.429 1.00 90.19 281 GLU A C 1
ATOM 2189 O O . GLU A 1 281 ? 19.511 14.960 2.246 1.00 90.19 281 GLU A O 1
ATOM 2194 N N . THR A 1 282 ? 19.803 14.448 4.410 1.00 92.25 282 THR A N 1
ATOM 2195 C CA . THR A 1 282 ? 20.811 13.416 4.143 1.00 92.25 282 THR A CA 1
ATOM 2196 C C . THR A 1 282 ? 20.200 12.123 3.599 1.00 92.25 282 THR A C 1
ATOM 2198 O O . THR A 1 282 ? 20.902 11.337 2.951 1.00 92.25 282 THR A O 1
ATOM 2201 N N . LEU A 1 283 ? 18.893 11.899 3.802 1.00 92.69 283 LEU A N 1
ATOM 2202 C CA . LEU A 1 283 ? 18.225 10.692 3.334 1.00 92.69 283 LEU A CA 1
ATOM 2203 C C . LEU A 1 283 ? 17.997 10.711 1.821 1.00 92.69 283 LEU A C 1
ATOM 2205 O O . LEU A 1 283 ? 17.336 11.571 1.234 1.00 92.69 283 LEU A O 1
ATOM 2209 N N . LYS A 1 284 ? 18.490 9.663 1.166 1.00 94.75 284 LYS A N 1
ATOM 2210 C CA . LYS A 1 284 ? 18.387 9.487 -0.278 1.00 94.75 284 LYS A CA 1
ATOM 2211 C C . LYS A 1 284 ? 16.968 9.088 -0.682 1.00 94.75 284 LYS A C 1
ATOM 2213 O O . LYS A 1 284 ? 16.415 8.075 -0.245 1.00 94.75 284 LYS A O 1
ATOM 2218 N N . THR A 1 285 ? 16.400 9.846 -1.618 1.00 94.31 285 THR A N 1
ATOM 2219 C CA . THR A 1 285 ? 15.081 9.576 -2.221 1.00 94.31 285 THR A CA 1
ATOM 2220 C C . THR A 1 285 ? 15.154 8.730 -3.494 1.00 94.31 285 THR A C 1
ATOM 2222 O O . THR A 1 285 ? 14.146 8.183 -3.946 1.00 94.31 285 THR A O 1
ATOM 2225 N N . THR A 1 286 ? 16.347 8.592 -4.080 1.00 96.44 286 THR A N 1
ATOM 2226 C CA . THR A 1 286 ? 16.566 7.882 -5.344 1.00 96.44 286 THR A CA 1
ATOM 2227 C C . THR A 1 286 ? 17.542 6.737 -5.150 1.00 96.44 286 THR A C 1
ATOM 2229 O O . THR A 1 286 ? 18.698 6.961 -4.819 1.00 96.44 286 THR A O 1
ATOM 2232 N N . VAL A 1 287 ? 17.088 5.508 -5.408 1.00 97.44 287 VAL A N 1
ATOM 2233 C CA . VAL A 1 287 ? 17.947 4.316 -5.358 1.00 97.44 287 VAL A CA 1
ATOM 2234 C C . VAL A 1 287 ? 18.943 4.334 -6.509 1.00 97.44 287 VAL A C 1
ATOM 2236 O O . VAL A 1 287 ? 18.532 4.406 -7.671 1.00 97.44 287 VAL A O 1
ATOM 2239 N N . GLU A 1 288 ? 20.227 4.241 -6.182 1.00 97.81 288 GLU A N 1
ATOM 2240 C CA . GLU A 1 288 ? 21.331 4.122 -7.136 1.00 97.81 288 GLU A CA 1
ATOM 2241 C C . GLU A 1 288 ? 21.357 2.729 -7.788 1.00 97.81 288 GLU A C 1
ATOM 2243 O O . GLU A 1 288 ? 20.997 1.725 -7.167 1.00 97.81 288 GLU A O 1
ATOM 2248 N N . ASP A 1 289 ? 21.779 2.652 -9.056 1.00 97.69 289 ASP A N 1
ATOM 2249 C CA . ASP A 1 289 ? 21.848 1.373 -9.784 1.00 97.69 289 ASP A CA 1
ATOM 2250 C C . ASP A 1 289 ? 22.872 0.415 -9.139 1.00 97.69 289 ASP A C 1
ATOM 2252 O O . ASP A 1 289 ? 22.654 -0.799 -9.125 1.00 97.69 289 ASP A O 1
ATOM 2256 N N . ASP A 1 290 ? 23.939 0.952 -8.543 1.00 98.00 290 ASP A N 1
ATOM 2257 C CA . ASP A 1 290 ? 24.988 0.163 -7.891 1.00 98.00 290 ASP A CA 1
ATOM 2258 C C . ASP A 1 290 ? 24.491 -0.518 -6.616 1.00 98.00 290 ASP A C 1
ATOM 2260 O O . ASP A 1 290 ? 24.777 -1.696 -6.418 1.00 98.00 290 ASP A O 1
ATOM 2264 N N . LEU A 1 291 ? 23.629 0.139 -5.829 1.00 98.12 291 LEU A N 1
ATOM 2265 C CA . LEU A 1 291 ? 22.977 -0.499 -4.681 1.00 98.12 291 LEU A CA 1
ATOM 2266 C C . LEU A 1 291 ? 22.097 -1.679 -5.121 1.00 98.12 291 LEU A C 1
ATOM 2268 O O . LEU A 1 291 ? 22.059 -2.723 -4.468 1.00 98.12 291 LEU A O 1
ATOM 2272 N N . LEU A 1 292 ? 21.392 -1.543 -6.251 1.00 98.25 292 LEU A N 1
ATOM 2273 C CA . LEU A 1 292 ? 20.579 -2.635 -6.789 1.00 98.25 292 LEU A CA 1
ATOM 2274 C C . LEU A 1 292 ? 21.448 -3.825 -7.223 1.00 98.25 292 LEU A C 1
ATOM 2276 O O . LEU A 1 292 ? 21.055 -4.974 -7.008 1.00 98.25 292 LEU A O 1
ATOM 2280 N N . ARG A 1 293 ? 22.617 -3.566 -7.825 1.00 98.06 293 ARG A N 1
ATOM 2281 C CA . ARG A 1 293 ? 23.585 -4.607 -8.207 1.00 98.06 293 ARG A CA 1
ATOM 2282 C C . ARG A 1 293 ? 24.236 -5.255 -6.991 1.00 98.06 293 ARG A C 1
ATOM 2284 O O . ARG A 1 293 ? 24.360 -6.476 -6.969 1.00 98.06 293 ARG A O 1
ATOM 2291 N N . GLU A 1 294 ? 24.578 -4.467 -5.979 1.00 98.31 294 GLU A N 1
ATOM 2292 C CA . GLU A 1 294 ? 25.151 -4.943 -4.722 1.00 98.31 294 GLU A CA 1
ATOM 2293 C C . GLU A 1 294 ? 24.209 -5.938 -4.032 1.00 98.31 294 GLU A C 1
ATOM 2295 O O . GLU A 1 294 ? 24.590 -7.075 -3.763 1.00 98.31 294 GLU A O 1
ATOM 2300 N N . VAL A 1 295 ? 22.940 -5.564 -3.840 1.00 98.25 295 VAL A N 1
ATOM 2301 C CA . VAL A 1 295 ? 21.938 -6.451 -3.223 1.00 98.25 295 VAL A CA 1
ATOM 2302 C C . VAL A 1 295 ? 21.622 -7.658 -4.115 1.00 98.25 295 VAL A C 1
ATOM 2304 O O . VAL A 1 295 ? 21.371 -8.750 -3.610 1.00 98.25 295 VAL A O 1
ATOM 2307 N N . LYS A 1 296 ? 21.672 -7.514 -5.449 1.00 97.69 296 LYS A N 1
ATOM 2308 C CA . LYS A 1 296 ? 21.548 -8.655 -6.377 1.00 97.69 296 LYS A CA 1
ATOM 2309 C C . LYS A 1 296 ? 22.679 -9.668 -6.185 1.00 97.69 296 LYS A C 1
ATOM 2311 O O . LYS A 1 296 ? 22.418 -10.865 -6.256 1.00 97.69 296 LYS A O 1
ATOM 2316 N N . ALA A 1 297 ? 23.907 -9.187 -5.986 1.00 98.00 297 ALA A N 1
ATOM 2317 C CA . ALA A 1 297 ? 25.088 -10.018 -5.776 1.00 98.00 297 ALA A CA 1
ATOM 2318 C C . ALA A 1 297 ? 25.114 -10.635 -4.372 1.00 98.00 297 ALA A C 1
ATOM 2320 O O . ALA A 1 297 ? 25.546 -11.775 -4.214 1.00 98.00 297 ALA A O 1
ATOM 2321 N N . ASN A 1 298 ? 24.607 -9.915 -3.367 1.00 98.12 298 ASN A N 1
ATOM 2322 C CA . ASN A 1 298 ? 24.524 -10.392 -1.994 1.00 98.12 298 ASN A CA 1
ATOM 2323 C C . ASN A 1 298 ? 23.147 -10.105 -1.358 1.00 98.12 298 ASN A C 1
ATOM 2325 O O . ASN A 1 298 ? 22.989 -9.134 -0.611 1.00 98.12 298 ASN A O 1
ATOM 2329 N N . PRO A 1 299 ? 22.148 -10.979 -1.580 1.00 97.81 299 PRO A N 1
ATOM 2330 C CA . PRO A 1 299 ? 20.810 -10.801 -1.015 1.00 97.81 299 PRO A CA 1
ATOM 2331 C C . PRO A 1 299 ? 20.781 -10.820 0.520 1.00 97.81 299 PRO A C 1
ATOM 2333 O O . PRO A 1 299 ? 19.868 -10.259 1.120 1.00 97.81 299 PRO A O 1
ATOM 2336 N N . SER A 1 300 ? 21.778 -11.426 1.179 1.00 97.81 300 SER A N 1
ATOM 2337 C CA . SER A 1 300 ? 21.818 -11.516 2.646 1.00 97.81 300 SER A CA 1
ATOM 2338 C C . SER A 1 300 ? 22.009 -10.165 3.344 1.00 97.81 300 SER A C 1
ATOM 2340 O O . SER A 1 300 ? 21.680 -10.051 4.521 1.00 97.81 300 SER A O 1
ATOM 2342 N N . LEU A 1 301 ? 22.446 -9.122 2.621 1.00 98.06 301 LEU A N 1
ATOM 2343 C CA . LEU A 1 301 ? 22.606 -7.765 3.157 1.00 98.06 301 LEU A CA 1
ATOM 2344 C C . LEU A 1 301 ? 21.335 -7.235 3.836 1.00 98.06 301 LEU A C 1
ATOM 2346 O O . LEU A 1 301 ? 21.426 -6.566 4.859 1.00 98.06 301 LEU A O 1
ATOM 2350 N N . ILE A 1 302 ? 20.156 -7.556 3.295 1.00 98.06 302 ILE A N 1
ATOM 2351 C CA . ILE A 1 302 ? 18.878 -7.066 3.824 1.00 98.06 302 ILE A CA 1
ATOM 2352 C C . ILE A 1 302 ? 18.465 -7.815 5.102 1.00 98.06 302 ILE A C 1
ATOM 2354 O O . ILE A 1 302 ? 18.280 -7.155 6.123 1.00 98.06 302 ILE A O 1
ATOM 2358 N N . PRO A 1 303 ? 18.366 -9.160 5.120 1.00 98.00 303 PRO A N 1
ATOM 2359 C CA . PRO A 1 303 ? 18.119 -9.896 6.359 1.00 98.00 303 PRO A CA 1
ATOM 2360 C C . PRO A 1 303 ? 19.137 -9.591 7.465 1.00 98.00 303 PRO A C 1
ATOM 2362 O O . PRO A 1 303 ? 18.742 -9.408 8.613 1.00 98.00 303 PRO A O 1
ATOM 2365 N N . ASN A 1 304 ? 20.425 -9.468 7.123 1.00 97.75 304 ASN A N 1
ATOM 2366 C CA . ASN A 1 304 ? 21.485 -9.178 8.094 1.00 97.75 304 ASN A CA 1
ATOM 2367 C C . ASN A 1 304 ? 21.349 -7.785 8.722 1.00 97.75 304 ASN A C 1
ATOM 2369 O O . ASN A 1 304 ? 21.770 -7.587 9.857 1.00 97.75 304 ASN A O 1
ATOM 2373 N N . ALA A 1 305 ? 20.739 -6.836 8.012 1.00 97.31 305 ALA A N 1
ATOM 2374 C CA . ALA A 1 305 ? 20.428 -5.510 8.532 1.00 97.31 305 ALA A CA 1
ATOM 2375 C C . ALA A 1 305 ? 19.096 -5.460 9.307 1.00 97.31 305 ALA A C 1
ATOM 2377 O O . ALA A 1 305 ? 18.651 -4.376 9.665 1.00 97.31 305 ALA A O 1
ATOM 2378 N N . GLY A 1 306 ? 18.431 -6.596 9.555 1.00 96.25 306 GLY A N 1
ATOM 2379 C CA . GLY A 1 306 ? 17.122 -6.629 10.218 1.00 96.25 306 GLY A CA 1
ATOM 2380 C C . GLY A 1 306 ? 15.946 -6.334 9.279 1.00 96.25 306 GLY A C 1
ATOM 2381 O O . GLY A 1 306 ? 14.930 -5.789 9.706 1.00 96.25 306 GLY A O 1
ATOM 2382 N N . GLY A 1 307 ? 16.078 -6.673 7.993 1.00 96.75 307 GLY A N 1
ATOM 2383 C CA . GLY A 1 307 ? 15.052 -6.461 6.969 1.00 96.75 307 GLY A CA 1
ATOM 2384 C C . GLY A 1 307 ? 15.226 -5.148 6.204 1.00 96.75 307 GLY A C 1
ATOM 2385 O O . GLY A 1 307 ? 16.220 -4.435 6.347 1.00 96.75 307 GLY A O 1
ATOM 2386 N N . VAL A 1 308 ? 14.252 -4.813 5.350 1.00 97.19 308 VAL A N 1
ATOM 2387 C CA . VAL A 1 308 ? 14.360 -3.645 4.451 1.00 97.19 308 VAL A CA 1
ATOM 2388 C C . VAL A 1 308 ? 14.435 -2.332 5.236 1.00 97.19 308 VAL A C 1
ATOM 2390 O O . VAL A 1 308 ? 15.118 -1.405 4.808 1.00 97.19 308 VAL A O 1
ATOM 2393 N N . ALA A 1 309 ? 13.762 -2.250 6.388 1.00 95.19 309 ALA A N 1
ATOM 2394 C CA . ALA A 1 309 ? 13.777 -1.063 7.243 1.00 95.19 309 ALA A CA 1
ATOM 2395 C C . ALA A 1 309 ? 15.158 -0.799 7.851 1.00 95.19 309 ALA A C 1
ATOM 2397 O O . ALA A 1 309 ? 15.674 0.308 7.716 1.00 95.19 309 ALA A O 1
ATOM 2398 N N . GLY A 1 310 ? 15.786 -1.809 8.456 1.00 94.94 310 GLY A N 1
ATOM 2399 C CA . GLY A 1 310 ? 17.127 -1.640 9.009 1.00 94.94 310 GLY A CA 1
ATOM 2400 C C . GLY A 1 310 ? 18.186 -1.437 7.921 1.00 94.94 310 GLY A C 1
ATOM 2401 O O . GLY A 1 310 ? 19.061 -0.5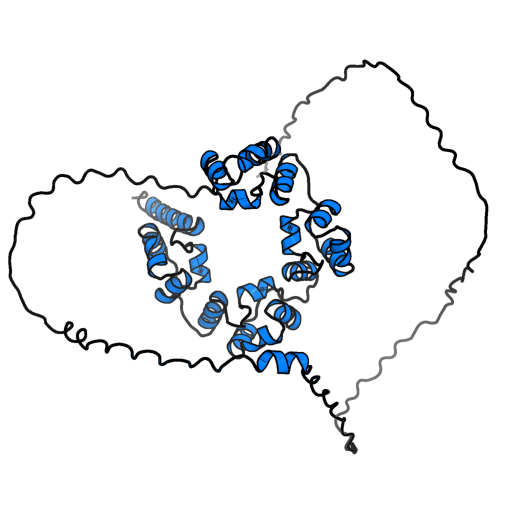86 8.073 1.00 94.94 310 GLY A O 1
ATOM 2402 N N . PHE A 1 311 ? 18.037 -2.089 6.760 1.00 97.31 311 PHE A N 1
ATOM 2403 C CA . PHE A 1 311 ? 18.896 -1.824 5.601 1.00 97.31 311 PHE A CA 1
ATOM 2404 C C . PHE A 1 311 ? 18.770 -0.380 5.085 1.00 97.31 311 PHE A C 1
ATOM 2406 O O . PHE A 1 311 ? 19.769 0.231 4.706 1.00 97.31 311 PHE A O 1
ATOM 2413 N N . ALA A 1 312 ? 17.559 0.189 5.094 1.00 96.50 312 ALA A N 1
ATOM 2414 C CA . ALA A 1 312 ? 17.319 1.577 4.704 1.00 96.50 312 ALA A CA 1
ATOM 2415 C C . ALA A 1 312 ? 18.012 2.566 5.651 1.00 96.50 312 ALA A C 1
ATOM 2417 O O . ALA A 1 312 ? 18.704 3.463 5.174 1.00 96.50 312 ALA A O 1
ATOM 2418 N N . ILE A 1 313 ? 17.922 2.337 6.967 1.00 93.31 313 ILE A N 1
ATOM 2419 C CA . ILE A 1 313 ? 18.635 3.130 7.982 1.00 93.31 313 ILE A CA 1
ATOM 2420 C C . ILE A 1 313 ? 20.150 3.045 7.757 1.00 93.31 313 ILE A C 1
ATOM 2422 O O . ILE A 1 313 ? 20.813 4.071 7.653 1.00 93.31 313 ILE A O 1
ATOM 2426 N N . GLN A 1 314 ? 20.694 1.832 7.601 1.00 95.81 314 GLN A N 1
ATOM 2427 C CA . GLN A 1 314 ? 22.132 1.616 7.406 1.00 95.81 314 GLN A CA 1
ATOM 2428 C C . GLN A 1 314 ? 22.683 2.335 6.164 1.00 95.81 314 GLN A C 1
ATOM 2430 O O . GLN A 1 314 ? 23.842 2.745 6.144 1.00 95.81 314 GLN A O 1
ATOM 2435 N N . ARG A 1 315 ? 21.874 2.458 5.106 1.00 97.00 315 ARG A N 1
ATOM 2436 C CA . ARG A 1 315 ? 22.283 3.048 3.824 1.00 97.00 315 ARG A CA 1
ATOM 2437 C C . ARG A 1 315 ? 21.836 4.499 3.635 1.00 97.00 315 ARG A C 1
ATOM 2439 O O . ARG A 1 315 ? 22.123 5.056 2.577 1.00 97.00 315 ARG A O 1
ATOM 2446 N N . GLY A 1 316 ? 21.149 5.090 4.613 1.00 95.62 316 GLY A N 1
ATOM 2447 C CA . GLY A 1 316 ? 20.633 6.457 4.527 1.00 95.62 316 GLY A CA 1
ATOM 2448 C C . GLY A 1 316 ? 19.570 6.626 3.439 1.00 95.62 316 GLY A C 1
ATOM 2449 O O . GLY A 1 316 ? 19.652 7.544 2.630 1.00 95.62 316 GLY A O 1
ATOM 2450 N N . TYR A 1 317 ? 18.593 5.719 3.367 1.00 96.75 317 TYR A N 1
ATOM 2451 C CA . TYR A 1 317 ? 17.451 5.805 2.450 1.00 96.75 317 TYR A CA 1
ATOM 2452 C C . TYR A 1 317 ? 16.131 5.813 3.217 1.00 96.75 317 TYR A C 1
ATOM 2454 O O . TYR A 1 317 ? 16.010 5.201 4.276 1.00 96.75 317 TYR A O 1
ATOM 2462 N N . PHE A 1 318 ? 15.094 6.393 2.612 1.00 96.06 318 PHE A N 1
ATOM 2463 C CA . PHE A 1 318 ? 13.719 6.158 3.056 1.00 96.06 318 PHE A CA 1
ATOM 2464 C C . PHE A 1 318 ? 13.334 4.681 2.856 1.00 96.06 318 PHE A C 1
ATOM 2466 O O . PHE A 1 318 ? 13.541 4.099 1.782 1.00 96.06 318 PHE A O 1
ATOM 2473 N N . TYR A 1 319 ? 12.705 4.073 3.860 1.00 95.88 319 TYR A N 1
ATOM 2474 C CA . TYR A 1 319 ? 12.164 2.718 3.791 1.00 95.88 319 TYR A CA 1
ATOM 2475 C C . TYR A 1 319 ? 11.196 2.567 2.616 1.00 95.88 319 TYR A C 1
ATOM 2477 O O . TYR A 1 319 ? 11.310 1.619 1.841 1.00 95.88 319 TYR A O 1
ATOM 2485 N N . SER A 1 320 ? 10.266 3.508 2.433 1.00 94.75 320 SER A N 1
ATOM 2486 C CA . SER A 1 320 ? 9.302 3.498 1.325 1.00 94.75 320 SER A CA 1
ATOM 2487 C C . SER A 1 320 ? 9.980 3.498 -0.041 1.00 94.75 320 SER A C 1
ATOM 2489 O O . SER A 1 320 ? 9.472 2.873 -0.976 1.00 94.75 320 SER A O 1
ATOM 2491 N N . VAL A 1 321 ? 11.148 4.133 -0.160 1.00 96.06 321 VAL A N 1
ATOM 2492 C CA . VAL A 1 321 ? 11.960 4.113 -1.376 1.00 96.06 321 VAL A CA 1
ATOM 2493 C C . VAL A 1 321 ? 12.530 2.712 -1.594 1.00 96.06 321 VAL A C 1
ATOM 2495 O O . VAL A 1 321 ? 12.264 2.127 -2.645 1.00 96.06 321 VAL A O 1
ATOM 2498 N N . LEU A 1 322 ? 13.219 2.123 -0.610 1.00 97.12 322 LEU A N 1
ATOM 2499 C CA . LEU A 1 322 ? 13.831 0.792 -0.748 1.00 97.12 322 LEU A CA 1
ATOM 2500 C C . LEU A 1 322 ? 12.811 -0.351 -0.865 1.00 97.12 322 LEU A C 1
ATOM 2502 O O . LEU A 1 322 ? 13.009 -1.286 -1.645 1.00 97.12 322 LEU A O 1
ATOM 2506 N N . ASN A 1 323 ? 11.674 -0.256 -0.178 1.00 96.31 323 ASN A N 1
ATOM 2507 C CA . ASN A 1 323 ? 10.605 -1.256 -0.206 1.00 96.31 323 ASN A CA 1
ATOM 2508 C C . ASN A 1 323 ? 9.960 -1.401 -1.598 1.00 96.31 323 ASN A C 1
ATOM 2510 O O . ASN A 1 323 ? 9.353 -2.424 -1.906 1.00 96.31 323 ASN A O 1
ATOM 2514 N N . ASN A 1 324 ? 10.127 -0.419 -2.491 1.00 95.50 324 ASN A N 1
ATOM 2515 C CA . ASN A 1 324 ? 9.711 -0.555 -3.890 1.00 95.50 324 ASN A CA 1
ATOM 2516 C C . ASN A 1 324 ? 10.645 -1.453 -4.721 1.00 95.50 324 ASN A C 1
ATOM 2518 O O . ASN A 1 324 ? 10.226 -1.984 -5.757 1.00 95.50 324 ASN A O 1
ATOM 2522 N N . TYR A 1 325 ? 11.887 -1.644 -4.275 1.00 97.38 325 TYR A N 1
ATOM 2523 C CA . TYR A 1 325 ? 12.929 -2.368 -5.004 1.00 97.38 325 TYR A CA 1
ATOM 2524 C C . TYR A 1 325 ? 13.266 -3.722 -4.383 1.00 97.38 325 TYR A C 1
ATOM 2526 O O . TYR A 1 325 ? 13.611 -4.641 -5.128 1.00 97.38 325 TYR A O 1
ATOM 2534 N N . PHE A 1 326 ? 13.098 -3.885 -3.072 1.00 97.69 326 PHE A N 1
ATOM 2535 C CA . PHE A 1 326 ? 13.505 -5.089 -2.350 1.00 97.69 326 PHE A CA 1
ATOM 2536 C C . PHE A 1 326 ? 12.353 -5.746 -1.584 1.00 97.69 326 PHE A C 1
ATOM 2538 O O . PHE A 1 326 ? 11.380 -5.094 -1.204 1.00 97.69 326 PHE A O 1
ATOM 2545 N N . ASN A 1 327 ? 12.461 -7.057 -1.385 1.00 97.06 327 ASN A N 1
ATOM 2546 C CA . ASN A 1 327 ? 11.652 -7.817 -0.432 1.00 97.06 327 ASN A CA 1
ATOM 2547 C C . ASN A 1 327 ? 12.451 -8.054 0.862 1.00 97.06 327 ASN A C 1
ATOM 2549 O O . ASN A 1 327 ? 13.673 -7.930 0.856 1.00 97.06 327 ASN A O 1
ATOM 2553 N N . GLU A 1 328 ? 11.785 -8.502 1.930 1.00 96.44 328 GLU A N 1
ATOM 2554 C CA . GLU A 1 328 ? 12.437 -8.824 3.217 1.00 96.44 328 GLU A CA 1
ATOM 2555 C C . GLU A 1 328 ? 13.491 -9.939 3.115 1.00 96.44 328 GLU A C 1
ATOM 2557 O O . GLU A 1 328 ? 14.434 -9.978 3.893 1.00 96.44 328 GLU A O 1
ATOM 2562 N N . SER A 1 329 ? 13.391 -10.815 2.109 1.00 96.62 329 SER A N 1
ATOM 2563 C CA . SER A 1 329 ? 14.403 -11.843 1.821 1.00 96.62 329 SER A CA 1
ATOM 2564 C C . SER A 1 329 ? 15.674 -11.304 1.155 1.00 96.62 329 SER A C 1
ATOM 2566 O O . SER A 1 329 ? 16.550 -12.080 0.784 1.00 96.62 329 SER A O 1
ATOM 2568 N N . GLY A 1 330 ? 15.726 -10.002 0.872 1.00 96.31 330 GLY A N 1
ATOM 2569 C CA . GLY A 1 330 ? 16.774 -9.371 0.075 1.00 96.31 330 GLY A CA 1
ATOM 2570 C C . GLY A 1 330 ? 16.668 -9.586 -1.433 1.00 96.31 330 GLY A C 1
ATOM 2571 O O . GLY A 1 330 ? 17.473 -9.075 -2.205 1.00 96.31 330 GLY A O 1
ATOM 2572 N N . SER A 1 331 ? 15.647 -10.310 -1.899 1.00 97.38 331 SER A N 1
ATOM 2573 C CA . SER A 1 331 ? 15.413 -10.487 -3.333 1.00 97.38 331 SER A CA 1
ATOM 2574 C C . SER A 1 331 ? 14.892 -9.206 -3.990 1.00 97.38 331 SER A C 1
ATOM 2576 O O . SER A 1 331 ? 14.009 -8.526 -3.460 1.00 97.38 331 SER A O 1
ATOM 2578 N N . LEU A 1 332 ? 15.365 -8.932 -5.208 1.00 97.81 332 LEU A N 1
ATOM 2579 C CA . LEU A 1 332 ? 14.885 -7.820 -6.025 1.00 97.81 332 LEU A CA 1
ATOM 2580 C C . LEU A 1 332 ? 13.420 -8.007 -6.453 1.00 97.81 332 LEU A C 1
ATOM 2582 O O . LEU A 1 332 ? 13.047 -8.997 -7.098 1.00 97.81 332 LEU A O 1
ATOM 2586 N N . ARG A 1 333 ? 12.592 -6.991 -6.210 1.00 96.88 333 ARG A N 1
ATOM 2587 C CA . ARG A 1 333 ? 11.257 -6.875 -6.805 1.00 96.88 333 ARG A CA 1
ATOM 2588 C C . ARG A 1 333 ? 11.365 -6.697 -8.318 1.00 96.88 333 ARG A C 1
ATOM 2590 O O . ARG A 1 333 ? 12.380 -6.260 -8.857 1.00 96.88 333 ARG A O 1
ATOM 2597 N N . LYS A 1 334 ? 10.278 -7.005 -9.032 1.00 95.19 334 LYS A N 1
ATOM 2598 C CA . LYS A 1 334 ? 10.242 -6.944 -10.504 1.00 95.19 334 LYS A CA 1
ATOM 2599 C C . LYS A 1 334 ? 10.664 -5.575 -11.056 1.00 95.19 334 LYS A C 1
ATOM 2601 O O . LYS A 1 334 ? 11.391 -5.520 -12.036 1.00 95.19 334 LYS A O 1
ATOM 2606 N N . MET A 1 335 ? 10.272 -4.488 -10.390 1.00 93.62 335 MET A N 1
ATOM 2607 C CA . MET A 1 335 ? 10.663 -3.128 -10.771 1.00 93.62 335 MET A CA 1
ATOM 2608 C C . MET A 1 335 ? 12.186 -2.912 -10.728 1.00 93.62 335 MET A C 1
ATOM 2610 O O . MET A 1 335 ? 12.732 -2.325 -11.657 1.00 93.62 335 MET A O 1
ATOM 2614 N N . ALA A 1 336 ? 12.869 -3.424 -9.700 1.00 96.75 336 ALA A N 1
ATOM 2615 C CA . ALA A 1 336 ? 14.327 -3.378 -9.600 1.00 96.75 336 ALA A CA 1
ATOM 2616 C C . ALA A 1 336 ? 14.999 -4.248 -10.667 1.00 96.75 336 ALA A C 1
ATOM 2618 O O . ALA A 1 336 ? 15.924 -3.798 -11.336 1.00 96.75 336 ALA A O 1
ATOM 2619 N N . ARG A 1 337 ? 14.492 -5.473 -10.872 1.00 97.19 337 ARG A N 1
ATOM 2620 C CA . ARG A 1 337 ? 15.014 -6.391 -11.897 1.00 97.19 337 ARG A CA 1
ATOM 2621 C C . ARG A 1 337 ? 14.926 -5.793 -13.297 1.00 97.19 337 ARG A C 1
ATOM 2623 O O . ARG A 1 337 ? 15.907 -5.839 -14.027 1.00 97.19 337 ARG A O 1
ATOM 2630 N N . ASP A 1 338 ? 13.784 -5.204 -13.646 1.00 97.06 338 ASP A N 1
ATOM 2631 C CA . ASP A 1 338 ? 13.599 -4.583 -14.957 1.00 97.06 338 ASP A CA 1
ATOM 2632 C C . ASP A 1 338 ? 14.514 -3.364 -15.139 1.00 97.06 338 ASP A C 1
ATOM 2634 O O . ASP A 1 338 ? 15.052 -3.162 -16.222 1.00 97.06 338 ASP A O 1
ATOM 2638 N N . ARG A 1 339 ? 14.727 -2.577 -14.075 1.00 96.50 339 ARG A N 1
ATOM 2639 C CA . ARG A 1 339 ? 15.646 -1.431 -14.091 1.00 96.50 339 ARG A CA 1
ATOM 2640 C C . ARG A 1 339 ? 17.098 -1.860 -14.322 1.00 96.50 339 ARG A C 1
ATOM 2642 O O . ARG A 1 339 ? 17.759 -1.265 -15.164 1.00 96.50 339 ARG A O 1
ATOM 2649 N N . ILE A 1 340 ? 17.577 -2.892 -13.622 1.00 97.75 340 ILE A N 1
ATOM 2650 C CA . ILE A 1 340 ? 18.927 -3.435 -13.852 1.00 97.75 340 ILE A CA 1
ATOM 2651 C C . ILE A 1 340 ? 19.037 -3.999 -15.271 1.00 97.75 340 ILE A C 1
ATOM 2653 O O . ILE A 1 340 ? 19.985 -3.675 -15.971 1.00 97.75 340 ILE A O 1
ATOM 2657 N N . ALA A 1 341 ? 18.056 -4.787 -15.722 1.00 97.25 341 ALA A N 1
ATOM 2658 C CA . ALA A 1 341 ? 18.087 -5.374 -17.060 1.00 97.25 341 ALA A CA 1
ATOM 2659 C C . ALA A 1 341 ? 18.199 -4.297 -18.152 1.00 97.25 341 ALA A C 1
ATOM 2661 O O . ALA A 1 341 ? 19.007 -4.436 -19.062 1.00 97.25 341 ALA A O 1
ATOM 2662 N N . GLU A 1 342 ? 17.439 -3.203 -18.042 1.00 97.00 342 GLU A N 1
ATOM 2663 C CA . GLU A 1 342 ? 17.527 -2.061 -18.963 1.00 97.00 342 GLU A CA 1
ATOM 2664 C C . GLU A 1 342 ? 18.927 -1.433 -18.977 1.00 97.00 342 GLU A C 1
ATOM 2666 O O . GLU A 1 342 ? 19.464 -1.132 -20.042 1.00 97.00 342 GLU A O 1
ATOM 2671 N N . LYS A 1 343 ? 19.541 -1.276 -17.798 1.00 96.75 343 LYS A N 1
ATOM 2672 C CA . LYS A 1 343 ? 20.910 -0.758 -17.653 1.00 96.75 343 LYS A CA 1
ATOM 2673 C C . LYS A 1 343 ? 21.966 -1.703 -18.210 1.00 96.75 343 LYS A C 1
ATOM 2675 O O . LYS A 1 343 ? 22.986 -1.234 -18.701 1.00 96.75 343 LYS A O 1
ATOM 2680 N N . ASP A 1 344 ? 21.685 -2.998 -18.194 1.00 96.81 344 ASP A N 1
ATOM 2681 C CA . ASP A 1 344 ? 22.514 -4.040 -18.792 1.00 96.81 344 ASP A CA 1
ATOM 2682 C C . ASP A 1 344 ? 22.215 -4.218 -20.305 1.00 96.81 344 ASP A C 1
ATOM 2684 O O . ASP A 1 344 ? 22.664 -5.176 -20.929 1.00 96.81 344 ASP A O 1
ATOM 2688 N N . GLY A 1 345 ? 21.457 -3.296 -20.918 1.00 97.31 345 GLY A N 1
ATOM 2689 C CA . GLY A 1 345 ? 21.204 -3.244 -22.363 1.00 97.31 345 GLY A CA 1
ATOM 2690 C C . GLY A 1 345 ? 19.948 -3.983 -22.837 1.00 97.31 345 GLY A C 1
ATOM 2691 O O . GLY A 1 345 ? 19.663 -4.007 -24.038 1.00 97.31 345 GLY A O 1
ATOM 2692 N N . HIS A 1 346 ? 19.163 -4.561 -21.924 1.00 97.31 346 HIS A N 1
ATOM 2693 C CA . HIS A 1 346 ? 17.923 -5.251 -22.274 1.00 97.31 346 HIS A CA 1
ATOM 2694 C C . HIS A 1 346 ? 16.868 -4.273 -22.795 1.00 97.31 346 HIS A C 1
ATOM 2696 O O . HIS A 1 346 ? 16.502 -3.302 -22.129 1.00 97.31 346 HIS A O 1
ATOM 2702 N N . ARG A 1 347 ? 16.314 -4.561 -23.976 1.00 97.69 347 ARG A N 1
ATOM 2703 C CA . ARG A 1 347 ? 15.250 -3.752 -24.582 1.00 97.69 347 ARG A CA 1
ATOM 2704 C C . ARG A 1 347 ? 13.887 -4.371 -24.303 1.00 97.69 347 ARG A C 1
ATOM 2706 O O . ARG A 1 347 ? 13.583 -5.475 -24.756 1.00 97.69 347 ARG A O 1
ATOM 2713 N N . PHE A 1 348 ? 13.046 -3.628 -23.592 1.00 97.69 348 PHE A N 1
ATOM 2714 C CA . PHE A 1 348 ? 11.647 -3.988 -23.388 1.00 97.69 348 PHE A CA 1
ATOM 2715 C C . PHE A 1 348 ? 10.794 -3.570 -24.587 1.00 97.69 348 PHE A C 1
ATOM 2717 O O . PHE A 1 348 ? 10.995 -2.506 -25.172 1.00 97.69 348 PHE A O 1
ATOM 2724 N N . ALA A 1 349 ? 9.797 -4.385 -24.920 1.00 97.75 349 ALA A N 1
ATOM 2725 C CA . ALA A 1 349 ? 8.765 -4.024 -25.875 1.00 97.75 349 ALA A CA 1
ATOM 2726 C C . ALA A 1 349 ? 7.965 -2.805 -25.363 1.00 97.75 349 ALA A C 1
ATOM 2728 O O . ALA A 1 349 ? 7.688 -2.699 -24.159 1.00 97.75 349 ALA A O 1
ATOM 2729 N N . PRO A 1 350 ? 7.568 -1.874 -26.246 1.00 97.62 350 PRO A N 1
ATOM 2730 C CA . PRO A 1 350 ? 6.713 -0.763 -25.862 1.00 97.62 350 PRO A CA 1
ATOM 2731 C C . PRO A 1 350 ? 5.286 -1.251 -25.589 1.00 97.62 350 PRO A C 1
ATOM 2733 O O . PRO A 1 350 ? 4.759 -2.123 -26.276 1.00 97.62 350 PRO A O 1
ATOM 2736 N N . VAL A 1 351 ? 4.624 -0.643 -24.604 1.00 97.81 351 VAL A N 1
ATOM 2737 C CA . VAL A 1 351 ? 3.181 -0.827 -24.401 1.00 97.81 351 VAL A CA 1
ATOM 2738 C C . VAL A 1 351 ? 2.457 0.106 -25.372 1.00 97.81 351 VAL A C 1
ATOM 2740 O O . VAL A 1 351 ? 2.268 1.286 -25.063 1.00 97.81 351 VAL A O 1
ATOM 2743 N N . ASP A 1 352 ? 2.115 -0.400 -26.555 1.00 97.69 352 ASP A N 1
ATOM 2744 C CA . ASP A 1 352 ? 1.411 0.339 -27.606 1.00 97.69 352 ASP A CA 1
ATOM 2745 C C . ASP A 1 352 ? -0.121 0.196 -27.511 1.00 97.69 352 ASP A C 1
ATOM 2747 O O . ASP A 1 352 ? -0.676 -0.562 -26.710 1.00 97.69 352 ASP A O 1
ATOM 2751 N N . THR A 1 353 ? -0.837 0.981 -28.305 1.00 97.56 353 THR A N 1
ATOM 2752 C CA . THR A 1 353 ? -2.305 1.000 -28.338 1.00 97.56 353 THR A CA 1
ATOM 2753 C C . THR A 1 353 ? -2.895 -0.245 -28.987 1.00 97.56 353 THR A C 1
ATOM 2755 O O . THR A 1 353 ? -3.936 -0.722 -28.531 1.00 97.56 353 THR A O 1
ATOM 2758 N N . THR A 1 354 ? -2.206 -0.837 -29.965 1.00 97.56 354 THR A N 1
ATOM 2759 C CA . THR A 1 354 ? -2.550 -2.142 -30.547 1.00 97.56 354 THR A CA 1
ATOM 2760 C C . THR A 1 354 ? -2.640 -3.217 -29.463 1.00 97.56 354 THR A C 1
ATOM 2762 O O . THR A 1 354 ? -3.627 -3.953 -29.381 1.00 97.56 354 THR A O 1
ATOM 2765 N N . PHE A 1 355 ? -1.650 -3.280 -28.575 1.00 97.56 355 PHE A N 1
ATOM 2766 C CA . PHE A 1 355 ? -1.644 -4.158 -27.415 1.00 97.56 355 PHE A CA 1
ATOM 2767 C C . PHE A 1 355 ? -2.770 -3.816 -26.433 1.00 97.56 355 PHE A C 1
ATOM 2769 O O . PHE A 1 355 ? -3.502 -4.715 -26.011 1.00 97.56 355 PHE A O 1
ATOM 2776 N N . LEU A 1 356 ? -2.968 -2.537 -26.093 1.00 98.06 356 LEU A N 1
ATOM 2777 C CA . LEU A 1 356 ? -4.038 -2.147 -25.167 1.00 98.06 356 LEU A CA 1
ATOM 2778 C C . LEU A 1 356 ? -5.435 -2.495 -25.711 1.00 98.06 356 LEU A C 1
ATOM 2780 O O . LEU A 1 356 ? -6.294 -2.923 -24.938 1.00 98.06 356 LEU A O 1
ATOM 2784 N N . ARG A 1 357 ? -5.664 -2.390 -27.028 1.00 97.88 357 ARG A N 1
ATOM 2785 C CA . ARG A 1 357 ? -6.900 -2.855 -27.683 1.00 97.88 357 ARG A CA 1
ATOM 2786 C C . ARG A 1 357 ? -7.062 -4.374 -27.566 1.00 97.88 357 ARG A C 1
ATOM 2788 O O . ARG A 1 357 ? -8.159 -4.824 -27.242 1.00 97.88 357 ARG A O 1
ATOM 2795 N N . LYS A 1 358 ? -5.986 -5.159 -27.729 1.00 97.62 358 LYS A N 1
ATOM 2796 C CA . LYS A 1 358 ? -6.011 -6.623 -27.510 1.00 97.62 358 LYS A CA 1
ATOM 2797 C C . LYS A 1 358 ? -6.397 -6.978 -26.073 1.00 97.62 358 LYS A C 1
ATOM 2799 O O . LYS A 1 358 ? -7.262 -7.823 -25.876 1.00 97.62 358 LYS A O 1
ATOM 2804 N N . VAL A 1 359 ? -5.822 -6.297 -25.079 1.00 97.25 359 VAL A N 1
ATOM 2805 C CA . VAL A 1 359 ? -6.180 -6.489 -23.660 1.00 97.25 359 VAL A CA 1
ATOM 2806 C C . VAL A 1 359 ? -7.624 -6.063 -23.380 1.00 97.25 359 VAL A C 1
ATOM 2808 O O . VAL A 1 359 ? -8.339 -6.748 -22.658 1.00 97.25 359 VAL A O 1
ATOM 2811 N N . LYS A 1 360 ? -8.095 -4.964 -23.984 1.00 97.06 360 LYS A N 1
ATOM 2812 C CA . LYS A 1 360 ? -9.496 -4.520 -23.874 1.00 97.06 360 LYS A CA 1
ATOM 2813 C C . LYS A 1 360 ? -10.474 -5.551 -24.447 1.00 97.06 360 LYS A C 1
ATOM 2815 O O . LYS A 1 360 ? -11.531 -5.756 -23.858 1.00 97.06 360 LYS A O 1
ATOM 2820 N N . ALA A 1 361 ? -10.133 -6.158 -25.585 1.00 97.62 361 ALA A N 1
ATOM 2821 C CA . ALA A 1 361 ? -10.946 -7.173 -26.253 1.00 97.62 361 ALA A CA 1
ATOM 2822 C C . ALA A 1 361 ? -10.904 -8.526 -25.528 1.00 97.62 361 ALA A C 1
ATOM 2824 O O . ALA A 1 361 ? -11.908 -9.229 -25.489 1.00 97.62 361 ALA A O 1
ATOM 2825 N N . ASN A 1 362 ? -9.763 -8.869 -24.925 1.00 97.38 362 ASN A N 1
ATOM 2826 C CA . ASN A 1 362 ? -9.587 -10.090 -24.153 1.00 97.38 362 ASN A CA 1
ATOM 2827 C C . ASN A 1 362 ? -8.838 -9.819 -22.830 1.00 97.38 362 ASN A C 1
ATOM 2829 O O . ASN A 1 362 ? -7.620 -10.011 -22.751 1.00 97.38 362 ASN A O 1
ATOM 2833 N N . PRO A 1 363 ? -9.560 -9.430 -21.761 1.00 94.00 363 PRO A N 1
ATOM 2834 C CA . PRO A 1 363 ? -8.973 -9.276 -20.428 1.00 94.00 363 PRO A CA 1
ATOM 2835 C C . PRO A 1 363 ? -8.394 -10.585 -19.860 1.00 94.00 363 PRO A C 1
ATOM 2837 O O . PRO A 1 363 ? -7.530 -10.548 -18.984 1.00 94.00 363 PRO A O 1
ATOM 2840 N N . GLY A 1 364 ? -8.832 -11.745 -20.372 1.00 95.88 364 GLY A N 1
ATOM 2841 C CA . GLY A 1 364 ? -8.354 -13.070 -19.968 1.00 95.88 364 GLY A CA 1
ATOM 2842 C C . GLY A 1 364 ? -6.857 -13.277 -20.197 1.00 95.88 364 GLY A C 1
ATOM 2843 O O . GLY A 1 364 ? -6.227 -13.972 -19.409 1.00 95.88 364 GLY A O 1
ATOM 2844 N N . LEU A 1 365 ? -6.250 -12.564 -21.156 1.00 96.25 365 LEU A N 1
ATOM 2845 C CA . LEU A 1 365 ? -4.826 -12.689 -21.505 1.00 96.25 365 LEU A CA 1
ATOM 2846 C C . LEU A 1 365 ? -3.873 -12.586 -20.301 1.00 96.25 365 LEU A C 1
ATOM 2848 O O . LEU A 1 365 ? -2.866 -13.291 -20.246 1.00 96.25 365 LEU A O 1
ATOM 2852 N N . VAL A 1 366 ? -4.169 -11.701 -19.343 1.00 96.12 366 VAL A N 1
ATOM 2853 C CA . VAL A 1 366 ? -3.341 -11.529 -18.136 1.00 96.12 366 VAL A CA 1
ATOM 2854 C C . VAL A 1 366 ? -3.569 -12.666 -17.141 1.00 96.12 366 VAL A C 1
ATOM 2856 O O . VAL A 1 366 ? -2.616 -13.132 -16.516 1.00 96.12 366 VAL A O 1
ATOM 2859 N N . ARG A 1 367 ? -4.814 -13.142 -17.020 1.00 93.75 367 ARG A N 1
ATOM 2860 C CA . ARG A 1 367 ? -5.177 -14.269 -16.151 1.00 93.75 367 ARG A CA 1
ATOM 2861 C C . ARG A 1 367 ? -4.570 -15.576 -16.656 1.00 93.75 367 ARG A C 1
ATOM 2863 O O . ARG A 1 367 ? -4.059 -16.338 -15.845 1.00 93.75 367 ARG A O 1
ATOM 2870 N N . ASP A 1 368 ? -4.540 -15.778 -17.969 1.00 96.38 368 ASP A N 1
ATOM 2871 C CA . ASP A 1 368 ? -3.952 -16.960 -18.608 1.00 96.38 368 ASP A CA 1
ATOM 2872 C C . ASP A 1 368 ? -2.435 -17.051 -18.368 1.00 96.38 368 ASP A C 1
ATOM 2874 O O . ASP A 1 368 ? -1.862 -18.136 -18.317 1.00 96.38 368 ASP A O 1
ATOM 2878 N N . ALA A 1 369 ? -1.762 -15.912 -18.168 1.00 96.50 369 ALA A N 1
ATOM 2879 C CA . ALA A 1 369 ? -0.361 -15.878 -17.740 1.00 96.50 369 ALA A CA 1
ATOM 2880 C C . ALA A 1 369 ? -0.176 -16.074 -16.220 1.00 96.50 369 ALA A C 1
ATOM 2882 O O . ALA A 1 369 ? 0.955 -16.108 -15.731 1.00 96.50 369 ALA A O 1
ATOM 2883 N N . GLY A 1 370 ? -1.264 -16.179 -15.455 1.00 96.38 370 GLY A N 1
ATOM 2884 C CA . GLY A 1 370 ? -1.300 -16.362 -14.003 1.00 96.38 370 GLY A CA 1
ATOM 2885 C C . GLY A 1 370 ? -1.084 -15.083 -13.188 1.00 96.38 370 GLY A C 1
ATOM 2886 O O . GLY A 1 370 ? -1.600 -14.971 -12.080 1.00 96.38 370 GLY A O 1
ATOM 2887 N N . SER A 1 371 ? -0.342 -14.101 -13.705 1.00 96.50 371 SER A N 1
ATOM 2888 C CA . SER A 1 371 ? -0.181 -12.790 -13.066 1.00 96.50 371 SER A CA 1
ATOM 2889 C C . SER A 1 371 ? 0.278 -11.722 -14.055 1.00 96.50 371 SER A C 1
ATOM 2891 O O . SER A 1 371 ? 0.876 -12.023 -15.088 1.00 96.50 371 SER A O 1
ATOM 2893 N N . LEU A 1 372 ? 0.086 -10.447 -13.698 1.00 96.31 372 LEU A N 1
ATOM 2894 C CA . LEU A 1 372 ? 0.604 -9.320 -14.482 1.00 96.31 372 LEU A CA 1
ATOM 2895 C C . LEU A 1 372 ? 2.136 -9.342 -14.606 1.00 96.31 372 LEU A C 1
ATOM 2897 O O . LEU A 1 372 ? 2.673 -8.934 -15.631 1.00 96.31 372 LEU A O 1
ATOM 2901 N N . VAL A 1 373 ? 2.837 -9.845 -13.583 1.00 96.31 373 VAL A N 1
ATOM 2902 C CA . VAL A 1 373 ? 4.302 -9.995 -13.591 1.00 96.31 373 VAL A CA 1
ATOM 2903 C C . VAL A 1 373 ? 4.728 -11.030 -14.632 1.00 96.31 373 VAL A C 1
ATOM 2905 O O . VAL A 1 373 ? 5.540 -10.712 -15.498 1.00 96.31 373 VAL A O 1
ATOM 2908 N N . ARG A 1 374 ? 4.133 -12.231 -14.600 1.00 96.38 374 ARG A N 1
ATOM 2909 C CA . ARG A 1 374 ? 4.411 -13.295 -15.580 1.00 96.38 374 ARG A CA 1
ATOM 2910 C C . ARG A 1 374 ? 4.006 -12.884 -16.991 1.00 96.38 374 ARG A C 1
ATOM 2912 O O . ARG A 1 374 ? 4.703 -13.193 -17.953 1.00 96.38 374 ARG A O 1
ATOM 2919 N N . PHE A 1 375 ? 2.899 -12.155 -17.123 1.00 97.12 375 PHE A N 1
ATOM 2920 C CA . PHE A 1 375 ? 2.462 -11.615 -18.403 1.00 97.12 375 PHE A CA 1
ATOM 2921 C C . PHE A 1 375 ? 3.479 -10.622 -18.983 1.00 97.12 375 PHE A C 1
ATOM 2923 O O . PHE A 1 375 ? 3.825 -10.722 -20.161 1.00 97.12 375 PHE A O 1
ATOM 2930 N N . ALA A 1 376 ? 3.984 -9.695 -18.159 1.00 97.44 376 ALA A N 1
ATOM 2931 C CA . ALA A 1 376 ? 5.018 -8.745 -18.561 1.00 97.44 376 ALA A CA 1
ATOM 2932 C C . ALA A 1 376 ? 6.291 -9.468 -19.022 1.00 97.44 376 ALA A C 1
ATOM 2934 O O . ALA A 1 376 ? 6.822 -9.142 -20.077 1.00 97.44 376 ALA A O 1
ATOM 2935 N N . GLU A 1 377 ? 6.723 -10.501 -18.295 1.00 96.12 377 GLU A N 1
ATOM 2936 C CA . GLU A 1 377 ? 7.869 -11.339 -18.672 1.00 96.12 377 GLU A CA 1
ATOM 2937 C C . GLU A 1 377 ? 7.641 -12.046 -20.016 1.00 96.12 377 GLU A C 1
ATOM 2939 O O . GLU A 1 377 ? 8.446 -11.896 -20.932 1.00 96.12 377 GLU A O 1
ATOM 2944 N N . LYS A 1 378 ? 6.498 -12.724 -20.188 1.00 97.12 378 LYS A N 1
ATOM 2945 C CA . LYS A 1 378 ? 6.153 -13.454 -21.422 1.00 97.12 378 LYS A CA 1
ATOM 2946 C C . LYS A 1 378 ? 6.070 -12.553 -22.658 1.00 97.12 378 LYS A C 1
ATOM 2948 O O . LYS A 1 378 ? 6.299 -13.016 -23.773 1.00 97.12 378 LYS A O 1
ATOM 2953 N N . LYS A 1 379 ? 5.683 -11.288 -22.485 1.00 97.62 379 LYS A N 1
ATOM 2954 C CA . LYS A 1 379 ? 5.559 -10.304 -23.574 1.00 97.62 379 LYS A CA 1
ATOM 2955 C C . LYS A 1 379 ? 6.728 -9.326 -23.651 1.00 97.62 379 LYS A C 1
ATOM 2957 O O . LYS A 1 379 ? 6.674 -8.397 -24.449 1.00 97.62 379 LYS A O 1
ATOM 2962 N N . ASN A 1 380 ? 7.770 -9.545 -22.852 1.00 97.69 380 ASN A N 1
ATOM 2963 C CA . ASN A 1 380 ? 8.931 -8.673 -22.760 1.00 97.69 380 ASN A CA 1
ATOM 2964 C C . ASN A 1 380 ? 8.573 -7.195 -22.480 1.00 97.69 380 ASN A C 1
ATOM 2966 O O . ASN A 1 380 ? 9.197 -6.279 -23.004 1.00 97.69 380 ASN A O 1
ATOM 2970 N N . PHE A 1 381 ? 7.552 -6.935 -21.664 1.00 97.88 381 PHE A N 1
ATOM 2971 C CA . PHE A 1 381 ? 7.202 -5.585 -21.228 1.00 97.88 381 PHE A CA 1
ATOM 2972 C C . PHE A 1 381 ? 7.913 -5.229 -19.925 1.00 97.88 381 PHE A C 1
ATOM 2974 O O . PHE A 1 381 ? 8.004 -6.048 -19.010 1.00 97.88 381 PHE A O 1
ATOM 2981 N N . LYS A 1 382 ? 8.309 -3.959 -19.788 1.00 97.75 382 LYS A N 1
ATOM 2982 C CA . LYS A 1 382 ? 8.704 -3.398 -18.492 1.00 97.75 382 LYS A CA 1
ATOM 2983 C C . LYS A 1 382 ? 7.486 -3.409 -17.570 1.00 97.75 382 LYS A C 1
ATOM 2985 O O . LYS A 1 382 ? 6.482 -2.746 -17.851 1.00 97.75 382 LYS A O 1
ATOM 2990 N N . TYR A 1 383 ? 7.556 -4.142 -16.460 1.00 96.88 383 TYR A N 1
ATOM 2991 C CA . TYR A 1 383 ? 6.435 -4.315 -15.534 1.00 96.88 383 TYR A CA 1
ATOM 2992 C C . TYR A 1 383 ? 5.944 -2.976 -14.984 1.00 96.88 383 TYR A C 1
ATOM 2994 O O . TYR A 1 383 ? 4.737 -2.734 -14.925 1.00 96.88 383 TYR A O 1
ATOM 3002 N N . ALA A 1 384 ? 6.883 -2.088 -14.633 1.00 94.25 384 ALA A N 1
ATOM 3003 C CA . ALA A 1 384 ? 6.575 -0.746 -14.149 1.00 94.25 384 ALA A CA 1
ATOM 3004 C C . ALA A 1 384 ? 5.729 0.041 -15.161 1.00 94.25 384 ALA A C 1
ATOM 3006 O O . ALA A 1 384 ? 4.766 0.686 -14.764 1.00 94.25 384 ALA A O 1
ATOM 3007 N N . THR A 1 385 ? 6.018 -0.082 -16.459 1.00 96.75 385 THR A N 1
ATOM 3008 C CA . THR A 1 385 ? 5.227 0.539 -17.528 1.00 96.75 385 THR A CA 1
ATOM 3009 C C . THR A 1 385 ? 3.861 -0.128 -17.660 1.00 96.75 385 THR A C 1
ATOM 3011 O O . THR A 1 385 ? 2.838 0.555 -17.672 1.00 96.75 385 THR A O 1
ATOM 3014 N N . LEU A 1 386 ? 3.812 -1.462 -17.707 1.00 97.62 386 LEU A N 1
ATOM 3015 C CA . LEU A 1 386 ? 2.569 -2.206 -17.921 1.00 97.62 386 LEU A CA 1
ATOM 3016 C C . LEU A 1 386 ? 1.526 -1.954 -16.817 1.00 97.62 386 LEU A C 1
ATOM 3018 O O . LEU A 1 386 ? 0.354 -1.724 -17.128 1.00 97.62 386 LEU A O 1
ATOM 3022 N N . ARG A 1 387 ? 1.942 -1.917 -15.541 1.00 96.81 387 ARG A N 1
ATOM 3023 C CA . ARG A 1 387 ? 1.038 -1.683 -14.394 1.00 96.81 387 ARG A CA 1
ATOM 3024 C C . ARG A 1 387 ? 0.368 -0.303 -14.393 1.00 96.81 387 ARG A C 1
ATOM 3026 O O . ARG A 1 387 ? -0.612 -0.105 -13.677 1.00 96.81 387 ARG A O 1
ATOM 3033 N N . HIS A 1 388 ? 0.864 0.663 -15.171 1.00 97.38 388 HIS A N 1
ATOM 3034 C CA . HIS A 1 388 ? 0.182 1.951 -15.335 1.00 97.38 388 HIS A CA 1
ATOM 3035 C C . HIS A 1 388 ? -1.052 1.844 -16.239 1.00 97.38 388 HIS A C 1
ATOM 3037 O O . HIS A 1 388 ? -2.001 2.612 -16.070 1.00 97.38 388 HIS A O 1
ATOM 3043 N N . TYR A 1 389 ? -1.079 0.867 -17.148 1.00 98.25 389 TYR A N 1
ATOM 3044 C CA . TYR A 1 389 ? -2.133 0.719 -18.149 1.00 98.25 389 TYR A CA 1
ATOM 3045 C C . TYR A 1 389 ? -3.100 -0.431 -17.862 1.00 98.25 389 TYR A C 1
ATOM 3047 O O . TYR A 1 389 ? -4.280 -0.315 -18.194 1.00 98.25 389 TYR A O 1
ATOM 3055 N N . VAL A 1 390 ? -2.627 -1.513 -17.240 1.00 98.00 390 VAL A N 1
ATOM 3056 C CA . VAL A 1 390 ? -3.384 -2.760 -17.053 1.00 98.00 390 VAL A CA 1
ATOM 3057 C C . VAL A 1 390 ? -3.380 -3.163 -15.576 1.00 98.00 390 VAL A C 1
ATOM 3059 O O . VAL A 1 390 ? -2.348 -3.106 -14.911 1.00 98.00 390 VAL A O 1
ATOM 3062 N N . ASN A 1 391 ? -4.543 -3.546 -15.051 1.00 97.38 391 ASN A N 1
ATOM 3063 C CA . ASN A 1 391 ? -4.702 -4.094 -13.705 1.00 97.38 391 ASN A CA 1
ATOM 3064 C C . ASN A 1 391 ? -4.300 -5.578 -13.655 1.00 97.38 391 ASN A C 1
ATOM 3066 O O . ASN A 1 391 ? -4.193 -6.251 -14.678 1.00 97.38 391 ASN A O 1
ATOM 3070 N N . ALA A 1 392 ? -4.137 -6.122 -12.447 1.00 95.94 392 ALA A N 1
ATOM 3071 C CA . ALA A 1 392 ? -3.806 -7.536 -12.255 1.00 95.94 392 ALA A CA 1
ATOM 3072 C C . ALA A 1 392 ? -4.873 -8.508 -12.801 1.00 95.94 392 ALA A C 1
ATOM 3074 O O . ALA A 1 392 ? -4.543 -9.636 -13.149 1.00 95.94 392 ALA A O 1
ATOM 3075 N N . ASP A 1 393 ? -6.131 -8.068 -12.910 1.00 95.12 393 ASP A N 1
ATOM 3076 C CA . ASP A 1 393 ? -7.237 -8.848 -13.480 1.00 95.12 393 ASP A CA 1
ATOM 3077 C C . ASP A 1 393 ? -7.346 -8.743 -15.013 1.00 95.12 393 ASP A C 1
ATOM 3079 O O . ASP A 1 393 ? -8.299 -9.265 -15.588 1.00 95.12 393 ASP A O 1
ATOM 3083 N N . GLY A 1 394 ? -6.402 -8.054 -15.666 1.00 96.56 394 GLY A N 1
ATOM 3084 C CA . GLY A 1 394 ? -6.392 -7.828 -17.111 1.00 96.56 394 GLY A CA 1
ATOM 3085 C C . GLY A 1 394 ? -7.284 -6.685 -17.592 1.00 96.56 394 GLY A C 1
ATOM 3086 O O . GLY A 1 394 ? -7.287 -6.377 -18.780 1.00 96.56 394 GLY A O 1
ATOM 3087 N N . SER A 1 395 ? -8.013 -6.005 -16.702 1.00 97.06 395 SER A N 1
ATOM 3088 C CA . SER A 1 395 ? -8.780 -4.815 -17.080 1.00 97.06 395 SER A CA 1
ATOM 3089 C C . SER A 1 395 ? -7.874 -3.601 -17.318 1.00 97.06 395 SER A C 1
ATOM 3091 O O . SER A 1 395 ? -6.829 -3.440 -16.684 1.00 97.06 395 SER A O 1
ATOM 3093 N N . LEU A 1 396 ? -8.282 -2.700 -18.217 1.00 97.75 396 LEU A N 1
ATOM 3094 C CA . LEU A 1 396 ? -7.557 -1.448 -18.439 1.00 97.75 396 LEU A CA 1
ATOM 3095 C C . LEU A 1 396 ? -7.810 -0.436 -17.317 1.00 97.75 396 LEU A C 1
ATOM 3097 O O . LEU A 1 396 ? -8.951 -0.162 -16.936 1.00 97.75 396 LEU A O 1
ATOM 3101 N N . ARG A 1 397 ? -6.734 0.209 -16.866 1.00 97.69 397 ARG A N 1
ATOM 3102 C CA . ARG A 1 397 ? -6.780 1.389 -15.996 1.00 97.69 397 ARG A CA 1
ATOM 3103 C C . ARG A 1 397 ? -7.285 2.618 -16.764 1.00 97.69 397 ARG A C 1
ATOM 3105 O O . ARG A 1 397 ? -7.225 2.633 -17.996 1.00 97.69 397 ARG A O 1
ATOM 3112 N N . PRO A 1 398 ? -7.747 3.684 -16.074 1.00 97.38 398 PRO A N 1
ATOM 3113 C CA . PRO A 1 398 ? -8.140 4.940 -16.721 1.00 97.38 398 PRO A CA 1
ATOM 3114 C C . PRO A 1 398 ? -7.095 5.463 -17.714 1.00 97.38 398 PRO A C 1
ATOM 3116 O O . PRO A 1 398 ? -7.450 5.807 -18.834 1.00 97.38 398 PRO A O 1
ATOM 3119 N N . ILE A 1 399 ? -5.808 5.404 -17.358 1.00 97.62 399 ILE A N 1
ATOM 3120 C CA . ILE A 1 399 ? -4.697 5.816 -18.230 1.00 97.62 399 ILE A CA 1
ATOM 3121 C C . ILE A 1 399 ? -4.663 4.992 -19.531 1.00 97.62 399 ILE A C 1
ATOM 3123 O O . ILE A 1 399 ? -4.553 5.561 -20.614 1.00 97.62 399 ILE A O 1
ATOM 3127 N N . GLY A 1 400 ? -4.819 3.664 -19.452 1.00 97.50 400 GLY A N 1
ATOM 3128 C CA . GLY A 1 400 ? -4.881 2.785 -20.629 1.00 97.50 400 GLY A CA 1
ATOM 3129 C C . GLY A 1 400 ? -6.085 3.052 -21.521 1.00 97.50 400 GLY A C 1
ATOM 3130 O O . GLY A 1 400 ? -5.939 3.122 -22.738 1.00 97.50 400 GLY A O 1
ATOM 3131 N N . ARG A 1 401 ? -7.263 3.277 -20.927 1.00 97.81 401 ARG A N 1
ATOM 3132 C CA . ARG A 1 401 ? -8.474 3.638 -21.683 1.00 97.81 401 ARG A CA 1
ATOM 3133 C C . ARG A 1 401 ? -8.313 4.980 -22.391 1.00 97.81 401 ARG A C 1
ATOM 3135 O O . ARG A 1 401 ? -8.573 5.063 -23.585 1.00 97.81 401 ARG A O 1
ATOM 3142 N N . ASN A 1 402 ? -7.821 5.991 -21.678 1.00 97.31 402 ASN A N 1
ATOM 3143 C CA . ASN A 1 402 ? -7.613 7.330 -22.221 1.00 97.31 402 ASN A CA 1
ATOM 3144 C C . ASN A 1 402 ? -6.602 7.329 -23.370 1.00 97.31 402 ASN A C 1
ATOM 3146 O O . ASN A 1 402 ? -6.791 8.061 -24.338 1.00 97.31 402 ASN A O 1
ATOM 3150 N N . ARG A 1 403 ? -5.553 6.500 -23.287 1.00 97.00 403 ARG A N 1
ATOM 3151 C CA . ARG A 1 403 ? -4.567 6.367 -24.364 1.00 97.00 403 ARG A CA 1
ATOM 3152 C C . ARG A 1 403 ? -5.190 5.827 -25.654 1.00 97.00 403 ARG A C 1
ATOM 3154 O O . ARG A 1 403 ? -4.922 6.395 -26.702 1.00 97.00 403 ARG A O 1
ATOM 3161 N N . ILE A 1 404 ? -6.055 4.810 -25.567 1.00 97.50 404 ILE A N 1
ATOM 3162 C CA . ILE A 1 404 ? -6.807 4.299 -26.729 1.00 97.50 404 ILE A CA 1
ATOM 3163 C C . ILE A 1 404 ? -7.715 5.398 -27.299 1.00 97.50 404 ILE A C 1
ATOM 3165 O O . ILE A 1 404 ? -7.642 5.700 -28.482 1.00 97.50 404 ILE A O 1
ATOM 3169 N N . THR A 1 405 ? -8.521 6.052 -26.453 1.00 96.62 405 THR A N 1
ATOM 3170 C CA . THR A 1 405 ? -9.474 7.081 -26.905 1.00 96.62 405 THR A CA 1
ATOM 3171 C C . THR A 1 405 ? -8.793 8.270 -27.588 1.00 96.62 405 THR A C 1
ATOM 3173 O O . THR A 1 405 ? -9.358 8.846 -28.512 1.00 96.62 405 THR A O 1
ATOM 3176 N N . ARG A 1 406 ? -7.604 8.682 -27.127 1.00 95.56 406 ARG A N 1
ATOM 3177 C CA . ARG A 1 406 ? -6.859 9.794 -27.740 1.00 95.56 406 ARG A CA 1
ATOM 3178 C C . ARG A 1 406 ? -6.427 9.472 -29.168 1.00 95.56 406 ARG A C 1
ATOM 3180 O O . ARG A 1 406 ? -6.551 10.335 -30.023 1.00 95.56 406 ARG A O 1
ATOM 3187 N N . GLU A 1 407 ? -5.976 8.249 -29.414 1.00 94.06 407 GLU A N 1
ATOM 3188 C CA . GLU A 1 407 ? -5.534 7.825 -30.743 1.00 94.06 407 GLU A CA 1
ATOM 3189 C C . GLU A 1 407 ? -6.715 7.534 -31.686 1.00 94.06 407 GLU A C 1
ATOM 3191 O O . GLU A 1 407 ? -6.661 7.839 -32.871 1.00 94.06 407 GLU A O 1
ATOM 3196 N N . ASP A 1 408 ? -7.840 7.032 -31.164 1.00 92.44 408 ASP A N 1
ATOM 3197 C CA . ASP A 1 408 ? -9.066 6.878 -31.965 1.00 92.44 408 ASP A CA 1
ATOM 3198 C C . ASP A 1 408 ? -9.574 8.245 -32.481 1.00 92.44 408 ASP A C 1
ATOM 3200 O O . ASP A 1 408 ? -10.087 8.359 -33.598 1.00 92.44 408 ASP A O 1
ATOM 3204 N N . LYS A 1 409 ? -9.399 9.311 -31.685 1.00 91.12 409 LYS A N 1
ATOM 3205 C CA . LYS A 1 409 ? -9.766 10.679 -32.080 1.00 91.12 409 LYS A CA 1
ATOM 3206 C C . LYS A 1 409 ? -8.854 11.250 -33.163 1.00 91.12 409 LYS A C 1
ATOM 3208 O O . LYS A 1 409 ? -9.370 11.889 -34.073 1.00 91.12 409 LYS A O 1
ATOM 3213 N N . THR A 1 410 ? -7.543 11.013 -33.087 1.00 89.69 410 THR A N 1
ATOM 3214 C CA . THR A 1 410 ? -6.585 11.539 -34.078 1.00 89.69 410 THR A CA 1
ATOM 3215 C C . THR A 1 410 ? -6.826 10.938 -35.462 1.00 89.69 410 THR A C 1
ATOM 3217 O O . THR A 1 410 ? -6.784 11.658 -36.452 1.00 89.69 410 THR A O 1
ATOM 3220 N N . VAL A 1 411 ? -7.197 9.654 -35.530 1.00 87.06 411 VAL A N 1
ATOM 3221 C CA . VAL A 1 411 ? -7.540 8.983 -36.798 1.00 87.06 411 VAL A CA 1
ATOM 3222 C C . VAL A 1 411 ? -8.823 9.551 -37.423 1.00 87.06 411 VAL A C 1
ATOM 3224 O O . VAL A 1 411 ? -8.939 9.632 -38.641 1.00 87.06 411 VAL A O 1
ATOM 3227 N N . THR A 1 412 ? -9.789 9.984 -36.607 1.00 82.19 412 THR A N 1
ATOM 3228 C CA . THR A 1 412 ? -11.070 10.511 -37.114 1.00 82.19 412 THR A CA 1
ATOM 3229 C C . THR A 1 412 ? -10.938 11.941 -37.654 1.00 82.19 412 THR A C 1
ATOM 3231 O O . THR A 1 412 ? -11.647 12.309 -38.586 1.00 82.19 412 THR A O 1
ATOM 3234 N N . SER A 1 413 ? -10.024 12.755 -37.110 1.00 80.38 413 SER A N 1
ATOM 3235 C CA . SER A 1 413 ? -9.805 14.131 -37.581 1.00 80.38 413 SER A CA 1
ATOM 3236 C C . SER A 1 413 ? -9.071 14.223 -38.922 1.00 80.38 413 SER A C 1
ATOM 3238 O O . SER A 1 413 ? -9.322 15.161 -39.671 1.00 80.38 413 SER A O 1
ATOM 3240 N N . GLU A 1 414 ? -8.205 13.262 -39.252 1.00 77.69 414 GLU A N 1
ATOM 3241 C CA . GLU A 1 414 ? -7.462 13.264 -40.525 1.00 77.69 414 GLU A CA 1
ATOM 3242 C C . GLU A 1 414 ? -8.332 12.831 -41.717 1.00 77.69 414 GLU A C 1
ATOM 3244 O O . GLU A 1 414 ? -8.105 13.268 -42.841 1.00 77.69 414 GLU A O 1
ATOM 3249 N N . GLY A 1 415 ? -9.384 12.040 -41.481 1.00 75.31 415 GLY A N 1
ATOM 3250 C CA . GLY A 1 415 ? -10.308 11.588 -42.529 1.00 75.31 415 GLY A CA 1
ATOM 3251 C C . GLY A 1 415 ? -11.393 12.594 -42.934 1.00 75.31 415 GLY A C 1
ATOM 3252 O O . GLY A 1 415 ? -12.173 12.291 -43.829 1.00 75.31 415 GLY A O 1
ATOM 3253 N N . SER A 1 416 ? -11.477 13.761 -42.284 1.00 72.00 416 SER A N 1
ATOM 3254 C CA . SER A 1 416 ? -12.543 14.753 -42.517 1.00 72.00 416 SER A CA 1
ATOM 3255 C C . SER A 1 416 ? -12.069 16.024 -43.243 1.00 72.00 416 SER A C 1
ATOM 3257 O O . SER A 1 416 ? -12.830 16.987 -43.319 1.00 72.00 416 SER A O 1
ATOM 3259 N N . GLN A 1 417 ? -10.830 16.042 -43.751 1.00 62.94 417 GLN A N 1
ATOM 3260 C CA . GLN A 1 417 ? -10.250 17.152 -44.527 1.00 62.94 417 GLN A CA 1
ATOM 3261 C C . GLN A 1 417 ? -10.097 16.851 -46.033 1.00 62.94 417 GLN A C 1
ATOM 3263 O O . GLN A 1 417 ? -9.315 17.526 -46.701 1.00 62.94 417 GLN A O 1
ATOM 3268 N N . VAL A 1 418 ? -10.815 15.856 -46.569 1.00 53.50 418 VAL A N 1
ATOM 3269 C CA . VAL A 1 418 ? -10.772 15.499 -48.002 1.00 53.50 418 VAL A CA 1
ATOM 3270 C C . VAL A 1 418 ? -12.012 15.989 -48.729 1.00 53.50 418 VAL A C 1
ATOM 3272 O O . VAL A 1 418 ? -13.123 15.728 -48.213 1.00 53.50 418 VAL A O 1
#

pLDDT: mean 77.72, std 24.27, range [34.06, 98.31]